Protein AF-A0A7W0REE6-F1 (afdb_monomer)

pLDDT: mean 89.49, std 9.29, range [28.12, 98.44]

Solvent-accessible surface area (backbone atoms only — not comparable to full-atom values): 27068 Å² total; per-residue (Å²): 126,86,77,78,71,44,32,32,36,34,39,51,34,41,49,38,50,41,34,88,79,41,34,29,40,29,38,36,39,45,48,67,48,51,61,50,82,41,42,48,50,69,89,57,89,68,91,52,65,91,42,61,24,60,51,85,46,54,48,23,31,27,42,26,57,37,49,50,65,89,58,87,61,30,66,72,76,42,58,66,51,96,58,75,46,71,56,86,62,42,92,59,24,54,49,29,52,52,38,48,57,73,73,41,51,68,72,42,80,72,72,75,89,76,58,34,73,89,49,56,51,31,29,50,59,44,69,47,54,49,68,45,44,96,64,85,72,71,97,44,89,49,40,39,78,70,62,64,61,60,48,29,70,71,42,76,51,98,60,79,79,79,85,69,76,84,75,74,61,33,21,49,58,57,52,49,58,56,33,35,75,39,42,71,58,19,34,51,58,48,28,44,44,81,49,76,44,80,41,76,62,21,58,72,4,12,35,38,31,50,46,74,25,88,82,13,65,59,29,66,32,33,74,64,36,60,64,41,44,42,34,22,26,18,60,43,66,64,45,54,84,73,47,80,54,57,35,19,27,44,34,31,39,66,45,24,67,36,73,72,59,41,64,72,46,50,62,54,64,71,55,50,52,48,32,68,69,24,30,32,21,42,46,34,35,28,24,59,48,62,64,60,27,59,56,74,84,61,62,81,86,55,90,66,58,64,20,88,62,84,70,36,40,33,34,30,57,40,64,62,61,53,42,53,54,51,31,42,64,36,10,47,53,51,88,99,54,70,61,44,23,73,51,50,66,27,48,59,29,30,33,45,29,39,26,51,62,88,56,90,65,60,26,38,31,23,29,30,37,31,88,41,48,83,52,70,43,83,42,73,60,47,74,52,61,55,60,54,58,84,66,70,44,79,37,45,97,41,36,30,42,60,67,48,70,47,60,49,60,34,63,45,74,71,33,86,47,74,68,47,26,57,71,69,74,38,94,71,72,80,91,62,80,47,44,61,41,74,38,85,86,55,55,66,49,71,81,40,44,30,36,35,35,47,28,38,20,27,52,69,59,45,34,55,56,69,87,60,66,66,73,66,88,36,79,19,40,50,26,77,49,70,38,70,82,64,48,77,86,72,86,127

Sequence (492 aa):
MAAVTPHLTIAPFLQGYDPATGRLTVHVTLAPVGDPRAALTDGFTAAVPPGPAFAGATIVLRAHASGDPSVVPTLADVPALPEDLTLGMPAQQADLFDALAARYQITKPQGAPVRNPGLTLRKYLPESYRAAFAFVAPRTELAVTDDSYECARSCPPPTPPVVTPPDESISWGEAFAALMRQPAAARAAGLIHTVEVDAAPFADGGFLFLSLAPGSDFAAQHAAAPEFVDVFATRVPRLVAAEPRAVFTPVLFPVAADAATSAALGSFDDAFAEALRFDDGFTRIVHCNQPTTADPNVEPTAAGSAPVTDYGLQIGWDDEDIAISLNRALSPSEPGKPPLAVAPPGFSGWRVDARPLGAANWSSLCRIRGDGIVLGVDIDPFEDELAVEVQPSRLGEGMWLRPYHARWRARSLVAPTTAESLLAGRRDPAPVPYEAVGLGDVALRYGRAYEVRVRMRDVTGGGPGAGAKAFHAGEAGSATWRMRRFVPLGQV

Radius of gyration: 23.45 Å; Cα contacts (8 Å, |Δi|>4): 1122; chains: 1; bounding box: 63×56×63 Å

Structure (mmCIF, N/CA/C/O backbone):
data_AF-A0A7W0REE6-F1
#
_entry.id   AF-A0A7W0REE6-F1
#
loop_
_atom_site.group_PDB
_atom_site.id
_atom_site.type_symbol
_atom_site.label_atom_id
_atom_site.label_alt_id
_atom_site.label_comp_id
_atom_site.label_asym_id
_atom_site.label_entity_id
_atom_site.label_seq_id
_atom_site.pdbx_PDB_ins_code
_atom_site.Cartn_x
_atom_site.Cartn_y
_atom_site.Cartn_z
_atom_site.occupancy
_atom_site.B_iso_or_equiv
_atom_site.auth_seq_id
_atom_site.auth_comp_id
_atom_site.auth_asym_id
_atom_site.auth_atom_id
_atom_site.pdbx_PDB_model_num
ATOM 1 N N . MET A 1 1 ? 29.438 7.408 -3.385 1.00 28.12 1 MET A N 1
ATOM 2 C CA . MET A 1 1 ? 29.030 7.652 -4.784 1.00 28.12 1 MET A CA 1
ATOM 3 C C . MET A 1 1 ? 27.631 8.229 -4.738 1.00 28.12 1 MET A C 1
ATOM 5 O O . MET A 1 1 ? 26.844 7.724 -3.948 1.00 28.12 1 MET A O 1
ATOM 9 N N . ALA A 1 2 ? 27.345 9.307 -5.473 1.00 32.22 2 ALA A N 1
ATOM 10 C CA . ALA A 1 2 ? 25.956 9.724 -5.657 1.00 32.22 2 ALA A CA 1
ATOM 11 C C . ALA A 1 2 ? 25.220 8.544 -6.303 1.00 32.22 2 ALA A C 1
ATOM 13 O O . ALA A 1 2 ? 25.705 8.017 -7.303 1.00 32.22 2 ALA A O 1
ATOM 14 N N . ALA A 1 3 ? 24.151 8.062 -5.673 1.00 53.22 3 ALA A N 1
ATOM 15 C CA . ALA A 1 3 ? 23.341 7.000 -6.249 1.00 53.22 3 ALA A CA 1
ATOM 16 C C . ALA A 1 3 ? 22.799 7.506 -7.591 1.00 53.22 3 ALA A C 1
ATOM 18 O O . ALA A 1 3 ? 22.249 8.607 -7.648 1.00 53.22 3 ALA A O 1
ATOM 19 N N . VAL A 1 4 ? 23.022 6.751 -8.665 1.00 63.75 4 VAL A N 1
ATOM 20 C CA . VAL A 1 4 ? 22.384 7.032 -9.952 1.00 63.75 4 VAL A CA 1
ATOM 21 C C . VAL A 1 4 ? 20.888 6.828 -9.737 1.00 63.75 4 VAL A C 1
ATOM 23 O O . VAL A 1 4 ? 20.475 5.769 -9.270 1.00 63.75 4 VAL A O 1
ATOM 26 N N . THR A 1 5 ? 20.088 7.864 -9.985 1.00 77.56 5 THR A N 1
ATOM 27 C CA . THR A 1 5 ? 18.631 7.750 -9.903 1.00 77.56 5 THR A CA 1
ATOM 28 C C . THR A 1 5 ? 18.164 6.935 -11.110 1.00 77.56 5 THR A C 1
ATOM 30 O O . THR A 1 5 ? 18.497 7.322 -12.232 1.00 77.56 5 THR A O 1
ATOM 33 N N . PRO A 1 6 ? 17.420 5.833 -10.921 1.00 88.44 6 PRO A N 1
ATOM 34 C CA . PRO A 1 6 ? 16.830 5.099 -12.035 1.00 88.44 6 PRO A CA 1
ATOM 35 C C . PRO A 1 6 ? 15.820 5.986 -12.764 1.00 88.44 6 PRO A C 1
ATOM 37 O O . PRO A 1 6 ? 15.229 6.879 -12.160 1.00 88.44 6 PRO A O 1
ATOM 40 N N . HIS A 1 7 ? 15.620 5.757 -14.059 1.00 92.62 7 HIS A N 1
ATOM 41 C CA . HIS A 1 7 ? 14.684 6.540 -14.870 1.00 92.62 7 HIS A CA 1
ATOM 42 C C . HIS A 1 7 ? 13.344 5.831 -15.113 1.00 92.62 7 HIS A C 1
ATOM 44 O O . HIS A 1 7 ? 12.359 6.468 -15.484 1.00 92.62 7 HIS A O 1
ATOM 50 N N . LEU A 1 8 ? 13.272 4.531 -14.823 1.00 94.50 8 LEU A N 1
ATOM 51 C CA . LEU A 1 8 ? 12.047 3.738 -14.834 1.00 94.50 8 LEU A CA 1
ATOM 52 C C . LEU A 1 8 ? 12.043 2.769 -13.650 1.00 94.50 8 LEU A C 1
ATOM 54 O O . LEU A 1 8 ? 13.052 2.129 -13.377 1.00 94.50 8 LEU A O 1
ATOM 58 N N . THR A 1 9 ? 10.905 2.608 -12.984 1.00 94.94 9 THR A N 1
ATOM 59 C CA . THR A 1 9 ? 10.703 1.575 -11.961 1.00 94.94 9 THR A CA 1
ATOM 60 C C . THR A 1 9 ? 9.671 0.555 -12.426 1.00 94.94 9 THR A C 1
ATOM 62 O O . THR A 1 9 ? 8.597 0.939 -12.894 1.00 94.94 9 THR A O 1
ATOM 65 N N . ILE A 1 10 ? 9.978 -0.733 -12.245 1.00 97.19 10 ILE A N 1
ATOM 66 C CA . ILE A 1 10 ? 9.090 -1.870 -12.511 1.00 97.19 10 ILE A CA 1
ATOM 67 C C . ILE A 1 10 ? 8.865 -2.634 -11.205 1.00 97.19 10 ILE A C 1
ATOM 69 O O . IL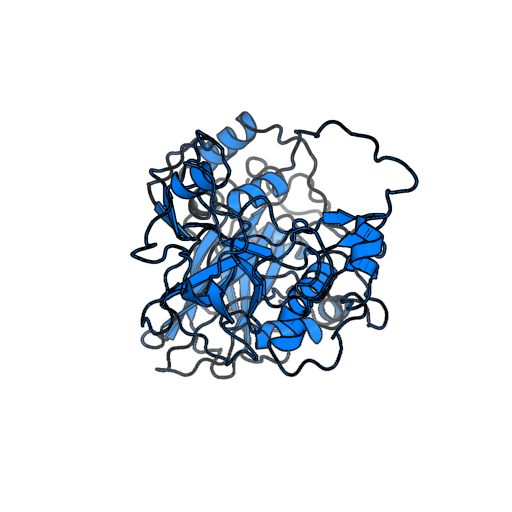E A 1 10 ? 9.808 -3.167 -10.618 1.00 97.19 10 ILE A O 1
ATOM 73 N N . ALA A 1 11 ? 7.613 -2.710 -10.752 1.00 97.62 11 ALA A N 1
ATOM 74 C CA . ALA A 1 11 ? 7.261 -3.413 -9.518 1.00 97.62 11 ALA A CA 1
ATOM 75 C C . ALA A 1 11 ? 6.000 -4.287 -9.685 1.00 97.62 11 ALA A C 1
ATOM 77 O O . ALA A 1 11 ? 4.948 -3.754 -10.047 1.00 97.62 11 ALA A O 1
ATOM 78 N N . PRO A 1 12 ? 6.074 -5.606 -9.418 1.00 97.94 12 PRO A N 1
ATOM 79 C CA . PRO A 1 12 ? 4.922 -6.506 -9.424 1.00 97.94 12 PRO A CA 1
ATOM 80 C C . PRO A 1 12 ? 4.186 -6.558 -8.081 1.00 97.94 12 PRO A C 1
ATOM 82 O O . PRO A 1 12 ? 4.803 -6.579 -7.017 1.00 97.94 12 PRO A O 1
ATOM 85 N N . PHE A 1 13 ? 2.861 -6.694 -8.148 1.00 98.44 13 PHE A N 1
ATOM 86 C CA . PHE A 1 13 ? 1.957 -6.826 -7.006 1.00 98.44 13 PHE A CA 1
ATOM 87 C C . PHE A 1 13 ? 0.964 -7.965 -7.241 1.00 98.44 13 PHE A C 1
ATOM 89 O O . PHE A 1 13 ? 0.166 -7.922 -8.180 1.00 98.44 13 PHE A O 1
ATOM 96 N N . LEU A 1 14 ? 0.992 -8.979 -6.380 1.00 98.19 14 LEU A N 1
ATOM 97 C CA . LEU A 1 14 ? 0.124 -10.152 -6.458 1.00 98.19 14 LEU A CA 1
ATOM 98 C C . LEU A 1 14 ? -1.332 -9.772 -6.164 1.00 98.19 14 LEU A C 1
ATOM 100 O O . LEU A 1 14 ? -1.610 -9.155 -5.137 1.00 98.19 14 LEU A O 1
ATOM 104 N N . GLN A 1 15 ? -2.252 -10.167 -7.049 1.00 96.25 15 GLN A N 1
ATOM 105 C CA . GLN A 1 15 ? -3.685 -9.854 -6.935 1.00 96.25 15 GLN A CA 1
ATOM 106 C C . GLN A 1 15 ? -4.553 -11.083 -6.689 1.00 96.25 15 GLN A C 1
ATOM 108 O O . GLN A 1 15 ? -5.556 -11.014 -5.980 1.00 96.25 15 GLN A O 1
ATOM 113 N N . GLY A 1 16 ? -4.185 -12.213 -7.287 1.00 95.25 16 GLY A N 1
ATOM 114 C CA . GLY A 1 16 ? -4.964 -13.435 -7.186 1.00 95.25 16 GLY A CA 1
ATOM 115 C C . GLY A 1 16 ? -4.233 -14.630 -7.771 1.00 95.25 16 GLY A C 1
ATOM 116 O O . GLY A 1 16 ? -3.376 -14.487 -8.640 1.00 95.25 16 GLY A O 1
ATOM 117 N N . TYR A 1 17 ? -4.593 -15.809 -7.277 1.00 95.38 17 TYR A N 1
ATOM 118 C CA . TYR A 1 17 ? -4.181 -17.093 -7.823 1.00 95.38 17 TYR A CA 1
ATOM 119 C C . TYR A 1 17 ? -5.434 -17.853 -8.248 1.00 95.38 17 TYR A C 1
ATOM 121 O O . TYR A 1 17 ? -6.318 -18.088 -7.419 1.00 95.38 17 TYR A O 1
ATOM 129 N N . ASP A 1 18 ? -5.508 -18.224 -9.524 1.00 94.00 18 ASP A N 1
ATOM 130 C CA . ASP A 1 18 ? -6.545 -19.112 -10.031 1.00 94.00 18 ASP A CA 1
ATOM 131 C C . ASP A 1 18 ? -6.006 -20.552 -10.089 1.00 94.00 18 ASP A C 1
ATOM 133 O O . ASP A 1 18 ? -5.212 -20.894 -10.973 1.00 94.00 18 ASP A O 1
ATOM 137 N N . PRO A 1 19 ? -6.437 -21.429 -9.165 1.00 91.31 19 PRO A N 1
ATOM 138 C CA . PRO A 1 19 ? -5.964 -22.803 -9.116 1.00 91.31 19 PRO A CA 1
ATOM 139 C C . PRO A 1 19 ? -6.510 -23.679 -10.254 1.00 91.31 19 PRO A C 1
ATOM 141 O O . PRO A 1 19 ? -5.979 -24.770 -10.462 1.00 91.31 19 PRO A O 1
ATOM 144 N N . ALA A 1 20 ? -7.554 -23.244 -10.974 1.00 90.94 20 ALA A N 1
ATOM 145 C CA . ALA A 1 20 ? -8.117 -23.987 -12.101 1.00 90.94 20 ALA A CA 1
ATOM 146 C C . ALA A 1 20 ? -7.293 -23.790 -13.380 1.00 90.94 20 ALA A C 1
ATOM 148 O O . ALA A 1 20 ? -7.102 -24.737 -14.143 1.00 90.94 20 ALA A O 1
ATOM 149 N N . THR A 1 21 ? -6.796 -22.572 -13.603 1.00 91.94 21 THR A N 1
ATOM 150 C CA . THR A 1 21 ? -5.951 -22.233 -14.760 1.00 91.94 21 THR A CA 1
ATOM 151 C C . THR A 1 21 ? -4.458 -22.291 -14.450 1.00 91.94 21 THR A C 1
ATOM 153 O O . THR A 1 21 ? -3.650 -22.333 -15.375 1.00 91.94 21 THR A O 1
ATOM 156 N N . GLY A 1 22 ? -4.075 -22.311 -13.168 1.00 92.88 22 GLY A N 1
ATOM 157 C CA . GLY A 1 22 ? -2.676 -22.249 -12.750 1.00 92.88 22 GLY A CA 1
ATOM 158 C C . GLY A 1 22 ? -2.037 -20.891 -13.039 1.00 92.88 22 GLY A C 1
ATOM 159 O O . GLY A 1 22 ? -0.830 -20.822 -13.253 1.00 92.88 22 GLY A O 1
ATOM 160 N N . ARG A 1 23 ? -2.832 -19.815 -13.079 1.00 94.44 23 ARG A N 1
ATOM 161 C CA . ARG A 1 23 ? -2.358 -18.462 -13.391 1.00 94.44 23 ARG A CA 1
ATOM 162 C C . ARG A 1 23 ? -2.374 -17.563 -12.162 1.00 94.44 23 ARG A C 1
ATOM 164 O O . ARG A 1 23 ? -3.267 -17.630 -11.317 1.00 94.44 23 ARG A O 1
ATOM 171 N N . LEU A 1 24 ? -1.359 -16.712 -12.079 1.00 95.94 24 LEU A N 1
ATOM 172 C CA . LEU A 1 24 ? -1.284 -15.608 -11.133 1.00 95.94 24 LEU A CA 1
ATOM 173 C C . LEU A 1 24 ? -1.673 -14.318 -11.842 1.00 95.94 24 LEU A C 1
ATOM 175 O O . LEU A 1 24 ? -1.035 -13.935 -12.821 1.00 95.94 24 LEU A O 1
ATOM 179 N N . THR A 1 25 ? -2.674 -13.624 -11.310 1.00 97.25 25 THR A N 1
ATOM 180 C CA . THR A 1 25 ? -2.989 -12.254 -11.712 1.00 97.25 25 THR A CA 1
ATOM 181 C C . THR A 1 25 ? -2.076 -11.301 -10.951 1.00 97.25 25 THR A C 1
ATOM 183 O O . THR A 1 25 ? -2.020 -11.322 -9.716 1.00 97.25 25 THR A O 1
ATOM 186 N N . VAL A 1 26 ? -1.366 -10.452 -11.688 1.00 98.00 26 VAL A N 1
ATOM 187 C CA . VAL A 1 26 ? -0.362 -9.534 -11.151 1.00 98.00 26 VAL A CA 1
ATOM 188 C C . VAL A 1 26 ? -0.635 -8.139 -11.689 1.00 98.00 26 VAL A C 1
ATOM 190 O O . VAL A 1 26 ? -0.803 -7.947 -12.892 1.00 98.00 26 VAL A O 1
ATOM 193 N N . HIS A 1 27 ? -0.668 -7.150 -10.802 1.00 98.25 27 HIS A N 1
ATOM 194 C CA . HIS A 1 27 ? -0.558 -5.762 -11.222 1.00 98.25 27 HIS A CA 1
ATOM 195 C C . HIS A 1 27 ? 0.912 -5.382 -11.330 1.00 98.25 27 HIS A C 1
ATOM 197 O O . HIS A 1 27 ? 1.704 -5.698 -10.446 1.00 98.25 27 HIS A O 1
ATOM 203 N N . VAL A 1 28 ? 1.278 -4.684 -12.395 1.00 97.94 28 VAL A N 1
ATOM 204 C CA . VAL A 1 28 ? 2.629 -4.175 -12.611 1.00 97.94 28 VAL A CA 1
ATOM 205 C C . VAL A 1 28 ? 2.571 -2.661 -12.595 1.00 97.94 28 VAL A C 1
ATOM 207 O O . VAL A 1 28 ? 1.851 -2.055 -13.391 1.00 97.94 28 VAL A O 1
ATOM 210 N N . THR A 1 29 ? 3.330 -2.061 -11.684 1.00 97.44 29 THR A N 1
ATOM 211 C CA . THR A 1 29 ? 3.551 -0.618 -11.670 1.00 97.44 29 THR A CA 1
ATOM 212 C C . THR A 1 29 ? 4.722 -0.284 -12.580 1.00 97.44 29 THR A C 1
ATOM 214 O O . THR A 1 29 ? 5.811 -0.832 -12.400 1.00 97.44 29 THR A O 1
ATOM 217 N N . LEU A 1 30 ? 4.492 0.638 -13.514 1.00 96.75 30 LEU A N 1
ATOM 218 C CA . LEU A 1 30 ? 5.514 1.305 -14.311 1.00 96.75 30 LEU A CA 1
ATOM 219 C C . LEU A 1 30 ? 5.552 2.776 -13.915 1.00 96.75 30 LEU A C 1
ATOM 221 O O . LEU A 1 30 ? 4.626 3.524 -14.224 1.00 96.75 30 LEU A O 1
ATOM 225 N N . ALA A 1 31 ? 6.607 3.193 -13.223 1.00 94.12 31 ALA A N 1
ATOM 226 C CA . ALA A 1 31 ? 6.756 4.577 -12.787 1.00 94.12 31 ALA A CA 1
ATOM 227 C C . ALA A 1 31 ? 7.979 5.213 -13.464 1.00 94.12 31 ALA A C 1
ATOM 229 O O . ALA A 1 31 ? 9.105 4.838 -13.127 1.00 94.12 31 ALA A O 1
ATOM 230 N N . PRO A 1 32 ? 7.797 6.144 -14.419 1.00 94.56 32 PRO A N 1
ATOM 231 C CA . PRO A 1 32 ? 8.909 6.912 -14.962 1.00 94.56 32 PRO A CA 1
ATOM 232 C C . PRO A 1 32 ? 9.400 7.948 -13.941 1.00 94.56 32 PRO A C 1
ATOM 234 O O . PRO A 1 32 ? 8.654 8.405 -13.069 1.00 94.56 32 PRO A O 1
ATOM 237 N N . VAL A 1 33 ? 10.661 8.346 -14.069 1.00 90.56 33 VAL A N 1
ATOM 238 C CA . VAL A 1 33 ? 11.256 9.456 -13.318 1.00 90.56 33 VAL A CA 1
ATOM 239 C C . VAL A 1 33 ? 11.451 10.629 -14.271 1.00 90.56 33 VAL A C 1
ATOM 241 O O . VAL A 1 33 ? 12.050 10.485 -15.331 1.00 90.56 33 VAL A O 1
ATOM 244 N N . GLY A 1 34 ? 10.953 11.799 -13.881 1.00 89.88 34 GLY A N 1
ATOM 245 C CA . GLY A 1 34 ? 10.959 13.005 -14.704 1.00 89.88 34 GLY A CA 1
ATOM 246 C C . GLY A 1 34 ? 9.658 13.220 -15.479 1.00 89.88 34 GLY A C 1
ATOM 247 O O . GLY A 1 34 ? 8.623 12.630 -15.170 1.00 89.88 34 GLY A O 1
ATOM 248 N N . ASP A 1 35 ? 9.707 14.131 -16.452 1.00 93.19 35 ASP A N 1
ATOM 249 C CA . ASP A 1 35 ? 8.549 14.478 -17.279 1.00 93.19 35 ASP A CA 1
ATOM 250 C C . ASP A 1 35 ? 8.235 13.339 -18.259 1.00 93.19 35 ASP A C 1
ATOM 252 O O . ASP A 1 35 ? 9.058 13.058 -19.132 1.00 93.19 35 ASP A O 1
ATOM 256 N N . PRO A 1 36 ? 7.056 12.692 -18.170 1.00 94.38 36 PRO A N 1
ATOM 257 C CA . PRO A 1 36 ? 6.727 11.542 -19.007 1.00 94.38 36 PRO A CA 1
ATOM 258 C C . PRO A 1 36 ? 6.524 11.909 -20.484 1.00 94.38 36 PRO A C 1
ATOM 260 O O . PRO A 1 36 ? 6.397 11.011 -21.316 1.00 94.38 36 PRO A O 1
ATOM 263 N N . ARG A 1 37 ? 6.468 13.206 -20.811 1.00 94.19 37 ARG A N 1
ATOM 264 C CA . ARG A 1 37 ? 6.323 13.738 -22.173 1.00 94.19 37 ARG A CA 1
ATOM 265 C C . ARG A 1 37 ? 7.671 14.048 -22.824 1.00 94.19 37 ARG A C 1
ATOM 267 O O . ARG A 1 37 ? 7.737 14.186 -24.043 1.00 94.19 37 ARG A O 1
ATOM 274 N N . ALA A 1 38 ? 8.724 14.187 -22.022 1.00 94.12 38 ALA A N 1
ATOM 275 C CA . ALA A 1 38 ? 10.094 14.343 -22.494 1.00 94.12 38 ALA A CA 1
ATOM 276 C C . ALA A 1 38 ? 10.744 12.970 -22.699 1.00 94.12 38 ALA A C 1
ATOM 278 O O . ALA A 1 38 ? 10.231 11.959 -22.214 1.00 94.12 38 ALA A O 1
ATOM 279 N N . ALA A 1 39 ? 11.867 12.924 -23.420 1.00 94.06 39 ALA A N 1
ATOM 280 C CA . ALA A 1 39 ? 12.598 11.677 -23.599 1.00 94.06 39 ALA A CA 1
ATOM 281 C C . ALA A 1 39 ? 13.030 11.147 -22.230 1.00 94.06 39 ALA A C 1
ATOM 283 O O . ALA A 1 39 ? 13.625 11.875 -21.438 1.00 94.06 39 ALA A O 1
ATOM 284 N N . LEU A 1 40 ? 12.775 9.867 -21.949 1.00 92.50 40 LEU A N 1
ATOM 285 C CA . LEU A 1 40 ? 13.072 9.312 -20.625 1.00 92.50 40 LEU A CA 1
ATOM 286 C C . LEU A 1 40 ? 14.584 9.263 -20.343 1.00 92.50 40 LEU A C 1
ATOM 288 O O . LEU A 1 40 ? 15.003 9.071 -19.212 1.00 92.50 40 LEU A O 1
ATOM 292 N N . THR A 1 41 ? 15.424 9.458 -21.360 1.00 92.06 41 THR A N 1
ATOM 293 C CA . THR A 1 41 ? 16.880 9.595 -21.226 1.00 92.06 41 THR A CA 1
ATOM 294 C C . THR A 1 41 ? 17.335 10.991 -20.790 1.00 92.06 41 THR A C 1
ATOM 296 O O . THR A 1 41 ? 18.503 11.163 -20.441 1.00 92.06 41 THR A O 1
ATOM 299 N N . ASP A 1 42 ? 16.453 11.993 -20.805 1.00 88.75 42 ASP A N 1
ATOM 300 C CA . ASP A 1 42 ? 16.804 13.370 -20.460 1.00 88.75 42 ASP A CA 1
ATOM 301 C C . ASP A 1 42 ? 17.208 13.478 -18.986 1.00 88.75 42 ASP A C 1
ATOM 303 O O . ASP A 1 42 ? 16.466 13.105 -18.081 1.00 88.75 42 ASP A O 1
ATOM 307 N N . GLY A 1 43 ? 18.410 14.001 -18.733 1.00 83.88 43 GLY A N 1
ATOM 308 C CA . GLY A 1 43 ? 18.957 14.138 -17.380 1.00 83.88 43 GLY A CA 1
ATOM 309 C C . GLY A 1 43 ? 19.601 12.869 -16.808 1.00 83.88 43 GLY A C 1
ATOM 310 O O . GLY A 1 43 ? 20.137 12.934 -15.701 1.00 83.88 43 GLY A O 1
ATOM 311 N N . PHE A 1 44 ? 19.618 11.753 -17.549 1.00 87.38 44 PHE A N 1
ATOM 312 C CA . PHE A 1 44 ? 20.343 10.553 -17.131 1.00 87.38 44 PHE A CA 1
ATOM 313 C C . PHE A 1 44 ? 21.855 10.771 -17.264 1.00 87.38 44 PHE A C 1
ATOM 315 O O . PHE A 1 44 ? 22.341 11.316 -18.256 1.00 87.38 44 PHE A O 1
ATOM 322 N N . THR A 1 45 ? 22.617 10.384 -16.242 1.00 82.31 45 THR A N 1
ATOM 323 C CA . THR A 1 45 ? 24.036 10.757 -16.127 1.00 82.31 45 THR A CA 1
ATOM 324 C C . THR A 1 45 ? 24.982 9.829 -16.883 1.00 82.31 45 THR A C 1
ATOM 326 O O . THR A 1 45 ? 26.066 10.266 -17.277 1.00 82.31 45 THR A O 1
ATOM 329 N N . ALA A 1 46 ? 24.604 8.565 -17.089 1.00 83.06 46 ALA A N 1
ATOM 330 C CA . ALA A 1 46 ? 25.398 7.613 -17.856 1.00 83.06 46 ALA A CA 1
ATOM 331 C C . ALA A 1 46 ? 25.097 7.715 -19.359 1.00 83.06 46 ALA A C 1
ATOM 333 O O . ALA A 1 46 ? 24.000 8.080 -19.782 1.00 83.06 46 ALA A O 1
ATOM 334 N N . ALA A 1 47 ? 26.093 7.388 -20.184 1.00 86.50 47 ALA A N 1
ATOM 335 C CA . ALA A 1 47 ? 25.949 7.417 -21.633 1.00 86.50 47 ALA A CA 1
ATOM 336 C C . ALA A 1 47 ? 25.070 6.248 -22.105 1.00 86.50 47 ALA A C 1
ATOM 338 O O . ALA A 1 47 ? 25.529 5.109 -22.174 1.00 86.50 47 ALA A O 1
ATOM 339 N N . VAL A 1 48 ? 23.820 6.545 -22.459 1.00 91.25 48 VAL A N 1
ATOM 340 C CA . VAL A 1 48 ? 22.859 5.590 -23.030 1.00 91.25 48 VAL A CA 1
ATOM 341 C C . VAL A 1 48 ? 22.379 6.063 -24.407 1.00 91.25 48 VAL A C 1
ATOM 343 O O . VAL A 1 48 ? 22.430 7.262 -24.695 1.00 91.25 48 VAL A O 1
ATOM 346 N N . PRO A 1 49 ? 21.917 5.157 -25.289 1.00 92.19 49 PRO A N 1
ATOM 347 C CA . PRO A 1 49 ? 21.286 5.550 -26.547 1.00 92.19 49 PRO A CA 1
ATOM 348 C C . PRO A 1 49 ? 20.055 6.443 -26.303 1.00 92.19 49 PRO A C 1
ATOM 350 O O . PRO A 1 49 ? 19.328 6.186 -25.341 1.00 92.19 49 PRO A O 1
ATOM 353 N N . PRO A 1 50 ? 19.760 7.439 -27.163 1.00 91.06 50 PRO A N 1
ATOM 354 C CA . PRO A 1 50 ? 18.536 8.234 -27.050 1.00 91.06 50 PRO A CA 1
ATOM 355 C C . PRO A 1 50 ? 17.290 7.341 -27.022 1.00 91.06 50 PRO A C 1
ATOM 357 O O . PRO A 1 50 ? 17.180 6.416 -27.828 1.00 91.06 50 PRO A O 1
ATOM 360 N N . GLY A 1 51 ? 16.379 7.599 -26.084 1.00 89.62 51 GLY A N 1
ATOM 361 C CA . GLY A 1 51 ? 15.118 6.866 -25.934 1.00 89.62 51 GLY A CA 1
ATOM 362 C C . GLY A 1 51 ? 13.900 7.752 -26.199 1.00 89.62 51 GLY A C 1
ATOM 363 O O . GLY A 1 51 ? 14.031 8.979 -26.204 1.00 89.62 51 GLY A O 1
ATOM 364 N N . PRO A 1 52 ? 12.714 7.164 -26.429 1.00 94.62 52 PRO A N 1
ATOM 365 C CA . PRO A 1 52 ? 11.487 7.938 -26.565 1.00 94.62 52 PRO A CA 1
ATOM 366 C C . PRO A 1 52 ? 11.018 8.502 -25.214 1.00 94.62 52 PRO A C 1
ATOM 368 O O . PRO A 1 52 ? 11.602 8.246 -24.156 1.00 94.62 52 PRO A O 1
ATOM 371 N N . ALA A 1 53 ? 9.941 9.285 -25.256 1.00 95.25 53 ALA A N 1
ATOM 372 C CA . ALA A 1 53 ? 9.186 9.633 -24.061 1.00 95.25 53 ALA A CA 1
ATOM 373 C C . ALA A 1 53 ? 8.461 8.407 -23.494 1.00 95.25 53 ALA A C 1
ATOM 375 O O . ALA A 1 53 ? 8.208 7.450 -24.221 1.00 95.25 53 ALA A O 1
ATOM 376 N N . PHE A 1 54 ? 8.104 8.433 -22.208 1.00 95.31 54 PHE A N 1
ATOM 377 C CA . PHE A 1 54 ? 7.261 7.378 -21.628 1.00 95.31 54 PHE A CA 1
ATOM 378 C C . PHE A 1 54 ? 5.858 7.383 -22.251 1.00 95.31 54 PHE A C 1
ATOM 380 O O . PHE A 1 54 ? 5.277 6.325 -22.492 1.00 95.31 54 PHE A O 1
ATOM 387 N N . ALA A 1 55 ? 5.330 8.577 -22.539 1.00 92.31 55 ALA A N 1
ATOM 388 C CA . ALA A 1 55 ? 4.062 8.751 -23.225 1.00 92.31 55 ALA A CA 1
ATOM 389 C C . ALA A 1 55 ? 4.101 8.116 -24.626 1.00 92.31 55 ALA A C 1
ATOM 391 O O . ALA A 1 55 ? 4.836 8.571 -25.503 1.00 92.31 55 ALA A O 1
ATOM 392 N N . GLY A 1 56 ? 3.293 7.074 -24.834 1.00 88.94 56 GLY A N 1
ATOM 393 C CA . GLY A 1 56 ? 3.207 6.361 -26.113 1.00 88.94 56 GLY A CA 1
ATOM 394 C C . GLY A 1 56 ? 4.346 5.374 -26.403 1.00 88.94 56 GLY A C 1
ATOM 395 O O . GLY A 1 56 ? 4.405 4.862 -27.520 1.00 88.94 56 GLY A O 1
ATOM 396 N N . ALA A 1 57 ? 5.224 5.087 -25.435 1.00 93.88 57 ALA A N 1
ATOM 397 C CA . ALA A 1 57 ? 6.259 4.062 -25.584 1.00 93.88 57 ALA A CA 1
ATOM 398 C C . ALA A 1 57 ? 5.661 2.653 -25.699 1.00 93.88 57 ALA A C 1
ATOM 400 O O . ALA A 1 57 ? 4.663 2.329 -25.062 1.00 93.88 57 ALA A O 1
ATOM 401 N N . THR A 1 58 ? 6.313 1.770 -26.445 1.00 95.56 58 THR A N 1
ATOM 402 C CA . THR A 1 58 ? 5.999 0.339 -26.458 1.00 95.56 58 THR A CA 1
ATOM 403 C C . THR A 1 58 ? 6.764 -0.361 -25.344 1.00 95.56 58 THR A C 1
ATOM 405 O O . THR A 1 58 ? 7.990 -0.462 -25.387 1.00 95.56 58 THR A O 1
ATOM 408 N N . ILE A 1 59 ? 6.037 -0.884 -24.352 1.00 96.69 59 ILE A N 1
ATOM 409 C CA . ILE A 1 59 ? 6.627 -1.644 -23.248 1.00 96.69 59 ILE A CA 1
ATOM 410 C C . ILE A 1 59 ? 6.313 -3.125 -23.411 1.00 96.69 59 ILE A C 1
ATOM 412 O O . ILE A 1 59 ? 5.156 -3.547 -23.396 1.00 96.69 59 ILE A O 1
ATOM 416 N N . VAL A 1 60 ? 7.371 -3.922 -23.524 1.00 97.50 60 VAL A N 1
ATOM 417 C CA . VAL A 1 60 ? 7.293 -5.383 -23.490 1.00 97.50 60 VAL A CA 1
ATOM 418 C C . VAL A 1 60 ? 8.080 -5.865 -22.284 1.00 97.50 60 VAL A C 1
ATOM 420 O O . VAL A 1 60 ? 9.255 -5.529 -22.128 1.00 97.50 60 VAL A O 1
ATOM 423 N N . LEU A 1 61 ? 7.427 -6.628 -21.416 1.00 97.31 61 LEU A N 1
ATOM 424 C CA . LEU A 1 61 ? 8.036 -7.184 -20.216 1.00 97.31 61 LEU A CA 1
ATOM 425 C C . LEU A 1 61 ? 8.299 -8.673 -20.380 1.00 97.31 61 LEU A C 1
ATOM 427 O O . LEU A 1 61 ? 7.609 -9.361 -21.128 1.00 97.31 61 LEU A O 1
ATOM 431 N N . ARG A 1 62 ? 9.261 -9.182 -19.618 1.00 95.75 62 ARG A N 1
ATOM 432 C CA . ARG A 1 62 ? 9.483 -10.613 -19.455 1.00 95.75 62 ARG A CA 1
ATOM 433 C C . ARG A 1 62 ? 9.476 -10.967 -17.979 1.00 95.75 62 ARG A C 1
ATOM 435 O O . ARG A 1 62 ? 10.146 -10.322 -17.175 1.00 95.75 62 ARG A O 1
ATOM 442 N N . ALA A 1 63 ? 8.688 -11.974 -17.623 1.00 96.62 63 ALA A N 1
ATOM 443 C CA . ALA A 1 63 ? 8.615 -12.464 -16.255 1.00 96.62 63 ALA A CA 1
ATOM 444 C C . ALA A 1 63 ? 9.809 -13.375 -15.945 1.00 96.62 63 ALA A C 1
ATOM 446 O O . ALA A 1 63 ? 10.217 -14.182 -16.775 1.00 96.62 63 ALA A O 1
ATOM 447 N N . HIS A 1 64 ? 10.339 -13.270 -14.734 1.00 96.38 64 HIS A N 1
ATOM 448 C CA . HIS A 1 64 ? 11.373 -14.139 -14.187 1.00 96.38 64 HIS A CA 1
ATOM 449 C C . HIS A 1 64 ? 10.850 -14.761 -12.899 1.00 96.38 64 HIS A C 1
ATOM 451 O O . HIS A 1 64 ? 10.283 -14.062 -12.054 1.00 96.38 64 HIS A O 1
ATOM 457 N N . ALA A 1 65 ? 11.036 -16.069 -12.755 1.00 94.88 65 ALA A N 1
ATOM 458 C CA . ALA A 1 65 ? 10.513 -16.822 -11.627 1.00 94.88 65 ALA A CA 1
ATOM 459 C C . ALA A 1 65 ? 11.621 -17.650 -10.975 1.00 94.88 65 ALA A C 1
ATOM 461 O O . ALA A 1 65 ? 12.225 -18.510 -11.615 1.00 94.88 65 ALA A O 1
ATOM 462 N N . SER A 1 66 ? 11.861 -17.403 -9.689 1.00 93.69 66 SER A N 1
ATOM 463 C CA . SER A 1 66 ? 12.660 -18.279 -8.833 1.00 93.69 66 SER A CA 1
ATOM 464 C C . SER A 1 66 ? 11.714 -19.135 -8.003 1.00 93.69 66 SER A C 1
ATOM 466 O O . SER A 1 66 ? 10.847 -18.583 -7.330 1.00 93.69 66 SER A O 1
ATOM 468 N N . GLY A 1 67 ? 11.886 -20.457 -8.035 1.00 91.69 67 GLY A N 1
ATOM 469 C CA . GLY A 1 67 ? 11.185 -21.398 -7.151 1.00 91.69 67 GLY A CA 1
ATOM 470 C C . GLY A 1 67 ? 11.856 -21.577 -5.785 1.00 91.69 67 GLY A C 1
ATOM 471 O O . GLY A 1 67 ? 11.455 -22.448 -5.020 1.00 91.69 67 GLY A O 1
ATOM 472 N N . ASP A 1 68 ? 12.901 -20.798 -5.483 1.00 91.06 68 ASP A N 1
ATOM 473 C CA . ASP A 1 68 ? 13.560 -20.803 -4.178 1.00 91.06 68 ASP A CA 1
ATOM 474 C C . ASP A 1 68 ? 13.076 -19.602 -3.345 1.00 91.06 68 ASP A C 1
ATOM 476 O O . ASP A 1 68 ? 13.406 -18.454 -3.661 1.00 91.06 68 ASP A O 1
ATOM 480 N N . PRO A 1 69 ? 12.289 -19.820 -2.275 1.00 91.19 69 PRO A N 1
ATOM 481 C CA . PRO A 1 69 ? 11.795 -18.740 -1.427 1.00 91.19 69 PRO A CA 1
ATOM 482 C C . PRO A 1 69 ? 12.838 -18.194 -0.440 1.00 91.19 69 PRO A C 1
ATOM 484 O O . PRO A 1 69 ? 12.510 -17.262 0.299 1.00 91.19 69 PRO A O 1
ATOM 487 N N . SER A 1 70 ? 14.034 -18.790 -0.360 1.00 88.19 70 SER A N 1
ATOM 488 C CA . SER A 1 70 ? 15.064 -18.461 0.635 1.00 88.19 70 SER A CA 1
ATOM 489 C C . SER A 1 70 ? 16.116 -17.462 0.147 1.00 88.19 70 SER A C 1
ATOM 491 O O . SER A 1 70 ? 16.813 -16.867 0.969 1.00 88.19 70 SER A O 1
ATOM 493 N N . VAL A 1 71 ? 16.208 -17.235 -1.167 1.00 85.56 71 VAL A N 1
ATOM 494 C CA . VAL A 1 71 ? 17.223 -16.369 -1.779 1.00 85.56 71 VAL A CA 1
ATOM 495 C C . VAL A 1 71 ? 16.549 -15.252 -2.569 1.00 85.56 71 VAL A C 1
ATOM 497 O O . VAL A 1 71 ? 15.738 -15.510 -3.457 1.00 85.56 71 VAL A O 1
ATOM 500 N N . VAL A 1 72 ? 16.890 -14.000 -2.242 1.00 88.00 72 VAL A N 1
ATOM 501 C CA . VAL A 1 72 ? 16.449 -12.835 -3.023 1.00 88.00 72 VAL A CA 1
ATOM 502 C C . VAL A 1 72 ? 17.066 -12.929 -4.423 1.00 88.00 72 VAL A C 1
ATOM 504 O O . VAL A 1 72 ? 18.284 -13.089 -4.522 1.00 88.00 72 VAL A O 1
ATOM 507 N N . PRO A 1 73 ? 16.260 -12.832 -5.493 1.00 90.31 73 PRO A N 1
ATOM 508 C CA . PRO A 1 73 ? 16.737 -13.052 -6.850 1.00 90.31 73 PRO A CA 1
ATOM 509 C C . PRO A 1 73 ? 17.663 -11.933 -7.336 1.00 90.31 73 PRO A C 1
ATOM 511 O O . PRO A 1 73 ? 17.540 -10.775 -6.926 1.00 90.31 73 PRO A O 1
ATOM 514 N N . THR A 1 74 ? 18.539 -12.268 -8.279 1.00 90.69 74 THR A N 1
ATOM 515 C CA . THR A 1 74 ? 19.308 -11.308 -9.077 1.00 90.69 74 THR A CA 1
ATOM 516 C C . THR A 1 74 ? 18.922 -11.422 -10.557 1.00 90.69 74 THR A C 1
ATOM 518 O O . THR A 1 74 ? 18.250 -12.361 -10.988 1.00 90.69 74 THR A O 1
ATOM 521 N N . LEU A 1 75 ? 19.336 -10.454 -11.374 1.00 85.88 75 LEU A N 1
ATOM 522 C CA . LEU A 1 75 ? 19.128 -10.529 -12.824 1.00 85.88 75 LEU A CA 1
ATOM 523 C C . LEU A 1 75 ? 19.960 -11.648 -13.476 1.00 85.88 75 LEU A C 1
ATOM 525 O O . LEU A 1 75 ? 19.589 -12.142 -14.540 1.00 85.88 75 LEU A O 1
ATOM 529 N N . ALA A 1 76 ? 21.078 -12.044 -12.861 1.00 84.50 76 ALA A N 1
ATOM 530 C CA . ALA A 1 76 ? 22.019 -13.003 -13.433 1.00 84.50 76 ALA A CA 1
ATOM 531 C C . ALA A 1 76 ? 21.658 -14.478 -13.182 1.00 84.50 76 ALA A C 1
ATOM 533 O O . ALA A 1 76 ? 22.098 -15.343 -13.940 1.00 84.50 76 ALA A O 1
ATOM 534 N N . ASP A 1 77 ? 20.905 -14.784 -12.122 1.00 85.56 77 ASP A N 1
ATOM 535 C CA . ASP A 1 77 ? 20.681 -16.154 -11.639 1.00 85.56 77 ASP A CA 1
ATOM 536 C C . ASP A 1 77 ? 19.268 -16.693 -11.898 1.00 85.56 77 ASP A C 1
ATOM 538 O O . ASP A 1 77 ? 19.086 -17.912 -11.930 1.00 85.56 77 ASP A O 1
ATOM 542 N N . VAL A 1 78 ? 18.280 -15.825 -12.140 1.00 85.56 78 VAL A N 1
ATOM 543 C CA . VAL A 1 78 ? 16.896 -16.260 -12.369 1.00 85.56 78 VAL A CA 1
ATOM 544 C C . VAL A 1 78 ? 16.540 -16.292 -13.856 1.00 85.56 78 VAL A C 1
ATOM 546 O O . VAL A 1 78 ? 16.497 -15.243 -14.513 1.00 85.56 78 VAL A O 1
ATOM 549 N N . PRO A 1 79 ? 16.206 -17.474 -14.408 1.00 83.94 79 PRO A N 1
ATOM 550 C CA . PRO A 1 79 ? 15.826 -17.589 -15.803 1.00 83.94 79 PRO A CA 1
ATOM 551 C C . PRO A 1 79 ? 14.507 -16.866 -16.078 1.00 83.94 79 PRO A C 1
ATOM 553 O O . PRO A 1 79 ? 13.585 -16.829 -15.260 1.00 83.94 79 PRO A O 1
ATOM 556 N N . ALA A 1 80 ? 14.422 -16.317 -17.282 1.00 86.12 80 ALA A N 1
ATOM 557 C CA . ALA A 1 80 ? 13.193 -15.748 -17.787 1.00 86.12 80 ALA A CA 1
ATOM 558 C C . ALA A 1 80 ? 12.198 -16.841 -18.205 1.00 86.12 80 ALA A C 1
ATOM 560 O O . ALA A 1 80 ? 12.581 -17.866 -18.774 1.00 86.12 80 ALA A O 1
ATOM 561 N N . LEU A 1 81 ? 10.913 -16.585 -17.980 1.00 87.88 81 LEU A N 1
ATOM 562 C CA . LEU A 1 81 ? 9.823 -17.345 -18.577 1.00 87.88 81 LEU A CA 1
ATOM 563 C C . LEU A 1 81 ? 9.778 -17.091 -20.097 1.00 87.88 81 LEU A C 1
ATOM 565 O O . LEU A 1 81 ? 10.225 -16.040 -20.565 1.00 87.88 81 LEU A O 1
ATOM 569 N N . PRO A 1 82 ? 9.261 -18.048 -20.891 1.00 84.88 82 PRO A N 1
ATOM 570 C CA . PRO A 1 82 ? 9.329 -17.979 -22.353 1.00 84.88 82 PRO A CA 1
ATOM 571 C C . PRO A 1 82 ? 8.387 -16.940 -22.980 1.00 84.88 82 PRO A C 1
ATOM 573 O O . PRO A 1 82 ? 8.514 -16.653 -24.168 1.00 84.88 82 PRO A O 1
ATOM 576 N N . GLU A 1 83 ? 7.427 -16.417 -22.218 1.00 89.56 83 GLU A N 1
ATOM 577 C CA . GLU A 1 83 ? 6.369 -15.535 -22.706 1.00 89.56 83 GLU A CA 1
ATOM 578 C C . GLU A 1 83 ? 6.751 -14.056 -22.549 1.00 89.56 83 GLU A C 1
ATOM 580 O O . GLU A 1 83 ? 7.103 -13.603 -21.457 1.00 89.56 83 GLU A O 1
ATOM 585 N N . ASP A 1 84 ? 6.654 -13.309 -23.652 1.00 94.94 84 ASP A N 1
ATOM 586 C CA . ASP A 1 84 ? 6.750 -11.851 -23.653 1.00 94.94 84 ASP A CA 1
ATOM 587 C C . ASP A 1 84 ? 5.376 -11.236 -23.391 1.00 94.94 84 ASP A C 1
ATOM 589 O O . ASP A 1 84 ? 4.387 -11.557 -24.048 1.00 94.94 84 ASP A O 1
ATOM 593 N N . LEU A 1 85 ? 5.336 -10.312 -22.438 1.00 95.56 85 LEU A N 1
ATOM 594 C CA . LEU A 1 85 ? 4.139 -9.625 -21.983 1.00 95.56 85 LEU A CA 1
ATOM 595 C C . LEU A 1 85 ? 4.124 -8.219 -22.585 1.00 95.56 85 LEU A C 1
ATOM 597 O O . LEU A 1 85 ? 4.693 -7.278 -22.025 1.00 95.56 85 LEU A O 1
ATOM 601 N N . THR A 1 86 ? 3.503 -8.067 -23.753 1.00 95.69 86 THR A N 1
ATOM 602 C CA . THR A 1 86 ? 3.289 -6.746 -24.360 1.00 95.69 86 THR A CA 1
ATOM 603 C C . THR A 1 86 ? 2.200 -5.998 -23.601 1.00 95.69 86 THR A C 1
ATOM 605 O O . THR A 1 86 ? 1.066 -6.466 -23.508 1.00 95.69 86 THR A O 1
ATOM 608 N N . LEU A 1 87 ? 2.532 -4.821 -23.075 1.00 94.69 87 LEU A N 1
ATOM 609 C CA . LEU A 1 87 ? 1.590 -3.995 -22.332 1.00 94.69 87 LEU A CA 1
ATOM 610 C C . LEU A 1 87 ? 0.832 -3.058 -23.273 1.00 94.69 87 LEU A C 1
ATOM 612 O O . LEU A 1 87 ? 1.426 -2.343 -24.080 1.00 94.69 87 LEU A O 1
ATOM 616 N N . GLY A 1 88 ? -0.495 -3.046 -23.152 1.00 88.50 88 GLY A N 1
ATOM 617 C CA . GLY A 1 88 ? -1.352 -2.121 -23.886 1.00 88.50 88 GLY A CA 1
ATOM 618 C C . GLY A 1 88 ? -1.308 -0.731 -23.260 1.00 88.50 88 GLY A C 1
ATOM 619 O O . GLY A 1 88 ? -2.038 -0.463 -22.308 1.00 88.50 88 GLY A O 1
ATOM 620 N N . MET A 1 89 ? -0.467 0.159 -23.785 1.00 90.88 89 MET A N 1
ATOM 621 C CA . MET A 1 89 ? -0.422 1.544 -23.310 1.00 90.88 89 MET A CA 1
ATOM 622 C C . MET A 1 89 ? -1.710 2.303 -23.679 1.00 90.88 89 MET A C 1
ATOM 624 O O . MET A 1 89 ? -2.203 2.151 -24.802 1.00 90.88 89 MET A O 1
ATOM 628 N N . PRO A 1 90 ? -2.273 3.129 -22.775 1.00 91.88 90 PRO A N 1
ATOM 629 C CA . PRO A 1 90 ? -3.497 3.876 -23.062 1.00 91.88 90 PRO A CA 1
ATOM 630 C C . PRO A 1 90 ? -3.321 4.873 -24.213 1.00 91.88 90 PRO A C 1
ATOM 632 O O . PRO A 1 90 ? -2.382 5.665 -24.227 1.00 91.88 90 PRO A O 1
ATOM 635 N N . ALA A 1 91 ? -4.268 4.889 -25.156 1.00 88.25 91 ALA A N 1
ATOM 636 C CA . ALA A 1 91 ? -4.169 5.715 -26.364 1.00 88.25 91 ALA A CA 1
ATOM 637 C C . ALA A 1 91 ? -4.142 7.233 -26.088 1.00 88.25 91 ALA A C 1
ATOM 639 O O . ALA A 1 91 ? -3.532 7.979 -26.846 1.00 88.25 91 ALA A O 1
ATOM 640 N N . GLN A 1 92 ? -4.787 7.688 -25.009 1.00 88.12 92 GLN A N 1
ATOM 641 C CA . GLN A 1 92 ? -4.905 9.107 -24.637 1.00 88.12 92 GLN A CA 1
ATOM 642 C C . GLN A 1 92 ? -3.973 9.503 -23.475 1.00 88.12 92 GLN A C 1
ATOM 644 O O . GLN A 1 92 ? -4.202 10.487 -22.776 1.00 88.12 92 GLN A O 1
ATOM 649 N N . GLN A 1 93 ? -2.911 8.727 -23.239 1.00 92.75 93 GLN A N 1
ATOM 650 C CA . GLN A 1 93 ? -1.975 8.957 -22.136 1.00 92.75 93 GLN A CA 1
ATOM 651 C C . GLN A 1 93 ? -1.322 10.353 -22.191 1.00 92.75 93 GLN A C 1
ATOM 653 O O . GLN A 1 93 ? -1.158 11.001 -21.157 1.00 92.75 93 GLN A O 1
ATOM 658 N N . ALA A 1 94 ? -0.971 10.829 -23.391 1.00 92.25 94 ALA A N 1
ATOM 659 C CA . ALA A 1 94 ? -0.358 12.144 -23.584 1.00 92.25 94 ALA A CA 1
ATOM 660 C C . ALA A 1 94 ? -1.292 13.290 -23.152 1.00 92.25 94 ALA A C 1
ATOM 662 O O . ALA A 1 94 ? -0.868 14.166 -22.400 1.00 92.25 94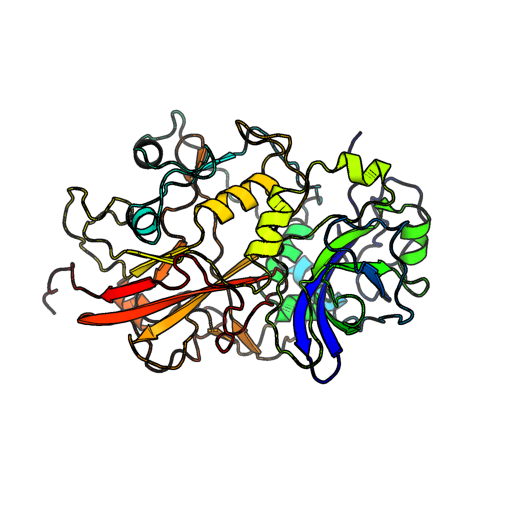 ALA A O 1
ATOM 663 N N . ASP A 1 95 ? -2.573 13.224 -23.534 1.00 93.31 95 ASP A N 1
ATOM 664 C CA . ASP A 1 95 ? -3.585 14.233 -23.188 1.00 93.31 95 ASP A CA 1
ATOM 665 C C . ASP A 1 95 ? -3.771 14.351 -21.665 1.00 93.31 95 ASP A C 1
ATOM 667 O O . ASP A 1 95 ? -3.916 15.449 -21.120 1.00 93.31 95 ASP A O 1
ATOM 671 N N . LEU A 1 96 ? -3.711 13.219 -20.952 1.00 94.44 96 LEU A N 1
ATOM 672 C CA . LEU A 1 96 ? -3.768 13.181 -19.490 1.00 94.44 96 LEU A CA 1
ATOM 673 C C . LEU A 1 96 ? -2.552 13.883 -18.867 1.00 94.44 96 LEU A C 1
ATOM 675 O O . LEU A 1 96 ? -2.711 14.696 -17.950 1.00 94.44 96 LEU A O 1
ATOM 679 N N . PHE A 1 97 ? -1.338 13.601 -19.350 1.00 95.56 97 PHE A N 1
ATOM 680 C CA . PHE A 1 97 ? -0.127 14.248 -18.836 1.00 95.56 97 PHE A CA 1
ATOM 681 C C . PHE A 1 97 ? -0.098 15.750 -19.130 1.00 95.56 97 PHE A C 1
ATOM 683 O O . PHE A 1 97 ? 0.274 16.531 -18.252 1.00 95.56 97 PHE A O 1
ATOM 690 N N . ASP A 1 98 ? -0.556 16.179 -20.304 1.00 95.19 98 ASP A N 1
ATOM 691 C CA . ASP A 1 98 ? -0.680 17.603 -20.617 1.00 95.19 98 ASP A CA 1
ATOM 692 C C . ASP A 1 98 ? -1.704 18.303 -19.720 1.00 95.19 98 ASP A C 1
ATOM 694 O O . ASP A 1 98 ? -1.437 19.395 -19.210 1.00 95.19 98 ASP A O 1
ATOM 698 N N . ALA A 1 99 ? -2.835 17.658 -19.427 1.00 94.31 99 ALA A N 1
ATOM 699 C CA . ALA A 1 99 ? -3.815 18.195 -18.489 1.00 94.31 99 ALA A CA 1
ATOM 700 C C . ALA A 1 99 ? -3.277 18.291 -17.053 1.00 94.31 99 ALA A C 1
ATOM 702 O O . ALA A 1 99 ? -3.570 19.266 -16.355 1.00 94.31 99 ALA A O 1
ATOM 703 N N . LEU A 1 100 ? -2.467 17.325 -16.606 1.00 94.00 100 LEU A N 1
ATOM 704 C CA . LEU A 1 100 ? -1.786 17.397 -15.310 1.00 94.00 100 LEU A CA 1
ATOM 705 C C . LEU A 1 100 ? -0.808 18.570 -15.248 1.00 94.00 100 LEU A C 1
ATOM 707 O O . LEU A 1 100 ? -0.866 19.356 -14.302 1.00 94.00 100 LEU A O 1
ATOM 711 N N . ALA A 1 101 ? 0.044 18.717 -16.263 1.00 94.06 101 ALA A N 1
ATOM 712 C CA . ALA A 1 101 ? 1.014 19.805 -16.341 1.00 94.06 101 ALA A CA 1
ATOM 713 C C . ALA A 1 101 ? 0.345 21.187 -16.442 1.00 94.06 101 ALA A C 1
ATOM 715 O O . ALA A 1 101 ? 0.885 22.170 -15.942 1.00 94.06 101 ALA A O 1
ATOM 716 N N . ALA A 1 102 ? -0.836 21.274 -17.063 1.00 93.75 102 ALA A N 1
ATOM 717 C CA . ALA A 1 102 ? -1.615 22.507 -17.129 1.00 93.75 102 ALA A CA 1
ATOM 718 C C . ALA A 1 102 ? -2.326 22.842 -15.805 1.00 93.75 102 ALA A C 1
ATOM 720 O O . ALA A 1 102 ? -2.552 24.015 -15.504 1.00 93.75 102 ALA A O 1
ATOM 721 N N . ARG A 1 103 ? -2.712 21.825 -15.024 1.00 91.12 103 ARG A N 1
ATOM 722 C CA . ARG A 1 103 ? -3.492 21.991 -13.787 1.00 91.12 103 ARG A CA 1
ATOM 723 C C . ARG A 1 103 ? -2.631 22.197 -12.541 1.00 91.12 103 ARG A C 1
ATOM 725 O O . ARG A 1 103 ? -3.095 22.841 -11.602 1.00 91.12 103 ARG A O 1
ATOM 732 N N . TYR A 1 104 ? -1.423 21.642 -12.516 1.00 91.31 104 TYR A N 1
ATOM 733 C CA . TYR A 1 104 ? -0.525 21.671 -11.362 1.00 91.31 104 TYR A CA 1
ATOM 734 C C . TYR A 1 104 ? 0.806 22.342 -11.706 1.00 91.31 104 TYR A C 1
ATOM 736 O O . TYR A 1 104 ? 1.299 22.234 -12.825 1.00 91.31 104 TYR A O 1
ATOM 744 N N . GLN A 1 105 ? 1.437 22.992 -10.725 1.00 93.81 105 GLN A N 1
ATOM 745 C CA . GLN A 1 105 ? 2.762 23.589 -10.896 1.00 93.81 105 GLN A CA 1
ATOM 746 C C . GLN A 1 105 ? 3.858 22.512 -10.794 1.00 93.81 105 GLN A C 1
ATOM 748 O O . GLN A 1 105 ? 4.573 22.411 -9.796 1.00 93.81 105 GLN A O 1
ATOM 753 N N . ILE A 1 106 ? 3.983 21.674 -11.827 1.00 93.44 106 ILE A N 1
ATOM 754 C CA . ILE A 1 106 ? 4.959 20.575 -11.859 1.00 93.44 106 ILE A CA 1
ATOM 755 C C . ILE A 1 106 ? 6.347 21.103 -12.253 1.00 93.44 106 ILE A C 1
ATOM 757 O O . ILE A 1 106 ? 6.785 20.967 -13.393 1.00 93.44 106 ILE A O 1
ATOM 761 N N . THR A 1 107 ? 7.025 21.776 -11.323 1.00 91.75 107 THR A N 1
ATOM 762 C CA . THR A 1 107 ? 8.325 22.426 -11.573 1.00 91.75 107 THR A CA 1
ATOM 763 C C . THR A 1 107 ? 9.455 21.925 -10.682 1.00 91.75 107 THR A C 1
ATOM 765 O O . THR A 1 107 ? 10.607 22.297 -10.910 1.00 91.75 107 THR A O 1
ATOM 768 N N . LYS A 1 108 ? 9.171 21.116 -9.653 1.00 90.25 108 LYS A N 1
ATOM 769 C CA . LYS A 1 108 ? 10.234 20.593 -8.785 1.00 90.25 108 LYS A CA 1
ATOM 770 C C . LYS A 1 108 ? 11.025 19.504 -9.511 1.00 90.25 108 LYS A C 1
ATOM 772 O O . LYS A 1 108 ? 10.412 18.615 -10.108 1.00 90.25 108 LYS A O 1
ATOM 777 N N . PRO A 1 109 ? 12.368 19.517 -9.425 1.00 85.25 109 PRO A N 1
ATOM 778 C CA . PRO A 1 109 ? 13.162 18.401 -9.913 1.00 85.25 109 PRO A CA 1
ATOM 779 C C . PRO A 1 109 ? 12.832 17.146 -9.103 1.00 85.25 109 PRO A C 1
ATOM 781 O O . PRO A 1 109 ? 12.602 17.212 -7.893 1.00 85.25 109 PRO A O 1
ATOM 784 N N . GLN A 1 110 ? 12.830 15.994 -9.766 1.00 81.88 110 GLN A N 1
ATOM 785 C CA . GLN A 1 110 ? 12.671 14.724 -9.075 1.00 81.88 110 GLN A CA 1
ATOM 786 C C . GLN A 1 110 ? 13.991 14.341 -8.398 1.00 81.88 110 GLN A C 1
ATOM 788 O O . GLN A 1 110 ? 15.037 14.285 -9.041 1.00 81.88 110 GLN A O 1
ATOM 793 N N . GLY A 1 111 ? 13.943 14.106 -7.087 1.00 72.56 111 GLY A N 1
ATOM 794 C CA . GLY A 1 111 ? 15.080 13.636 -6.298 1.00 72.56 111 GLY A CA 1
ATOM 795 C C . GLY A 1 111 ? 14.877 12.198 -5.834 1.00 72.56 111 GLY A C 1
ATOM 796 O O . GLY A 1 111 ? 13.751 11.791 -5.549 1.00 72.56 111 GLY A O 1
ATOM 797 N N . ALA A 1 112 ? 15.968 11.438 -5.721 1.00 70.31 112 ALA A N 1
ATOM 798 C CA . ALA A 1 112 ? 15.933 10.138 -5.062 1.00 70.31 112 ALA A CA 1
ATOM 799 C C . ALA A 1 112 ? 15.572 10.318 -3.572 1.00 70.31 112 ALA A C 1
ATOM 801 O O . ALA A 1 112 ? 16.145 11.197 -2.916 1.00 70.31 112 ALA A O 1
ATOM 802 N N . PRO A 1 113 ? 14.656 9.511 -3.006 1.00 71.69 113 PRO A N 1
ATOM 803 C CA . PRO A 1 113 ? 14.385 9.536 -1.574 1.00 71.69 113 PRO A CA 1
ATOM 804 C C . PRO A 1 113 ? 15.664 9.231 -0.786 1.00 71.69 113 PRO A C 1
ATOM 806 O O . PRO A 1 113 ? 16.292 8.190 -0.981 1.00 71.69 113 PRO A O 1
ATOM 809 N N . VAL A 1 114 ? 16.058 10.127 0.120 1.00 80.25 114 VAL A N 1
ATOM 810 C CA . VAL A 1 114 ? 17.234 9.925 0.976 1.00 80.25 114 VAL A CA 1
ATOM 811 C C . VAL A 1 114 ? 16.773 9.521 2.368 1.00 80.25 114 VAL A C 1
ATOM 813 O O . VAL A 1 114 ? 16.148 10.310 3.077 1.00 80.25 114 VAL A O 1
ATOM 816 N N . ARG A 1 115 ? 17.117 8.295 2.777 1.00 85.19 115 ARG A N 1
ATOM 817 C CA . ARG A 1 115 ? 16.905 7.839 4.156 1.00 85.19 115 ARG A CA 1
ATOM 818 C C . ARG A 1 115 ? 17.807 8.626 5.105 1.00 85.19 115 ARG A C 1
ATOM 820 O O . ARG A 1 115 ? 19.001 8.773 4.844 1.00 85.19 115 ARG A O 1
ATOM 827 N N . ASN A 1 116 ? 17.256 9.105 6.215 1.00 84.25 116 ASN A N 1
ATOM 828 C CA . ASN A 1 116 ? 17.956 9.963 7.167 1.00 84.25 116 ASN A CA 1
ATOM 829 C C . ASN A 1 116 ? 17.947 9.332 8.572 1.00 84.25 116 ASN A C 1
ATOM 831 O O . ASN A 1 116 ? 16.868 9.168 9.136 1.00 84.25 116 ASN A O 1
ATOM 835 N N . PRO A 1 117 ? 19.117 9.050 9.181 1.00 81.81 117 PRO A N 1
ATOM 836 C CA . PRO A 1 117 ? 19.199 8.523 10.547 1.00 81.81 117 PRO A CA 1
ATOM 837 C C . PRO A 1 117 ? 18.512 9.395 11.610 1.00 81.81 117 PRO A C 1
ATOM 839 O O . PRO A 1 117 ? 18.089 8.893 12.646 1.00 81.81 117 PRO A O 1
ATOM 842 N N . GLY A 1 118 ? 18.399 10.706 11.369 1.00 81.00 118 GLY A N 1
ATOM 843 C CA . GLY A 1 118 ? 17.694 11.638 12.252 1.00 81.00 118 GLY A CA 1
ATOM 844 C C . GLY A 1 118 ? 16.168 11.604 12.113 1.00 81.00 118 GLY A C 1
ATOM 845 O O . GLY A 1 118 ? 15.474 12.206 12.929 1.00 81.00 118 GLY A O 1
ATOM 846 N N . LEU A 1 119 ? 15.631 10.918 11.099 1.00 82.81 119 LEU A N 1
ATOM 847 C CA . LEU A 1 119 ? 14.196 10.749 10.892 1.00 82.81 119 LEU A CA 1
ATOM 848 C C . LEU A 1 119 ? 13.761 9.384 11.424 1.00 82.81 119 LEU A C 1
ATOM 850 O O . LEU A 1 119 ? 13.806 8.383 10.717 1.00 82.81 119 LEU A O 1
ATOM 854 N N . THR A 1 120 ? 13.305 9.361 12.674 1.00 86.50 120 THR A N 1
ATOM 855 C CA . THR A 1 120 ? 12.696 8.173 13.285 1.00 86.50 120 THR A CA 1
ATOM 856 C C . THR A 1 120 ? 11.238 8.430 13.623 1.00 86.50 120 THR A C 1
ATOM 858 O O . THR A 1 120 ? 10.842 9.535 14.007 1.00 86.50 120 THR A O 1
ATOM 861 N N . LEU A 1 121 ? 10.432 7.391 13.451 1.00 92.00 121 LEU A N 1
ATOM 862 C CA . LEU A 1 121 ? 9.006 7.387 13.709 1.00 92.00 121 LEU A CA 1
ATOM 863 C C . LEU A 1 121 ? 8.718 6.532 14.940 1.00 92.00 121 LEU A C 1
ATOM 865 O O . LEU A 1 121 ? 9.058 5.352 14.969 1.00 92.00 121 LEU A O 1
ATOM 869 N N . ARG A 1 122 ? 8.065 7.115 15.944 1.00 94.81 122 ARG A N 1
ATOM 870 C CA . ARG A 1 122 ? 7.665 6.408 17.166 1.00 94.81 122 ARG A CA 1
ATOM 871 C C . ARG A 1 122 ? 6.185 6.049 17.159 1.00 94.81 122 ARG A C 1
ATOM 873 O O . ARG A 1 122 ? 5.374 6.736 16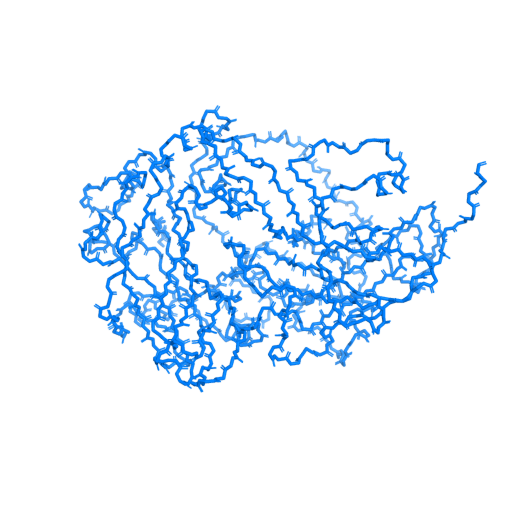.536 1.00 94.81 122 ARG A O 1
ATOM 880 N N . LYS A 1 123 ? 5.812 5.005 17.895 1.00 96.25 123 LYS A N 1
ATOM 881 C CA . LYS A 1 123 ? 4.418 4.586 18.086 1.00 96.25 123 LYS A CA 1
ATOM 882 C C . LYS A 1 123 ? 4.149 4.345 19.568 1.00 96.25 123 LYS A C 1
ATOM 884 O O . LYS A 1 123 ? 4.862 3.585 20.208 1.00 96.25 123 LYS A O 1
ATOM 889 N N . TYR A 1 124 ? 3.103 4.970 20.102 1.00 96.06 124 TYR A N 1
ATOM 890 C CA . TYR A 1 124 ? 2.555 4.580 21.402 1.00 96.06 124 TYR A CA 1
ATOM 891 C C . TYR A 1 124 ? 1.642 3.366 21.245 1.00 96.06 124 TYR A C 1
ATOM 893 O O . TYR A 1 124 ? 0.773 3.389 20.372 1.00 96.06 124 TYR A O 1
ATOM 901 N N . LEU A 1 125 ? 1.825 2.343 22.079 1.00 97.25 125 LEU A N 1
ATOM 902 C CA . LEU A 1 125 ? 1.020 1.122 22.077 1.00 97.25 125 LEU A CA 1
ATOM 903 C C . LEU A 1 125 ? -0.084 1.204 23.146 1.00 97.25 125 LEU A C 1
ATOM 905 O O . LEU A 1 125 ? 0.206 1.001 24.332 1.00 97.25 125 LEU A O 1
ATOM 909 N N . PRO A 1 126 ? -1.343 1.482 22.755 1.00 95.44 126 PRO A N 1
ATOM 910 C CA . PRO A 1 126 ? -2.420 1.682 23.717 1.00 95.44 126 PRO A CA 1
ATOM 911 C C . PRO A 1 126 ? -2.794 0.395 24.470 1.00 95.44 126 PRO A C 1
ATOM 913 O O . PRO A 1 126 ? -2.498 -0.719 24.031 1.00 95.44 126 PRO A O 1
ATOM 916 N N . GLU A 1 127 ? -3.491 0.521 25.602 1.00 94.81 127 GLU A N 1
ATOM 917 C CA . GLU A 1 127 ? -4.022 -0.612 26.382 1.00 94.81 127 GLU A CA 1
ATOM 918 C C . GLU A 1 127 ? -4.867 -1.557 25.524 1.00 94.81 127 GLU A C 1
ATOM 920 O O . GLU A 1 127 ? -4.753 -2.773 25.652 1.00 94.81 127 GLU A O 1
ATOM 925 N N . SER A 1 128 ? -5.668 -1.012 24.608 1.00 95.62 128 SER A N 1
ATOM 926 C CA . SER A 1 128 ? -6.486 -1.787 23.667 1.00 95.62 128 SER A CA 1
ATOM 927 C C . SER A 1 128 ? -5.653 -2.699 22.759 1.00 95.62 128 SER A C 1
ATOM 929 O O . SER A 1 128 ? -6.062 -3.833 22.518 1.00 95.62 128 SER A O 1
ATOM 931 N N . TYR A 1 129 ? -4.477 -2.252 22.307 1.00 97.12 129 TYR A N 1
ATOM 932 C CA . TYR A 1 129 ? -3.530 -3.068 21.544 1.00 97.12 129 TYR A CA 1
ATOM 933 C C . TYR A 1 129 ? -2.901 -4.147 22.430 1.00 97.12 129 TYR A C 1
ATOM 935 O O . TYR A 1 129 ? -2.927 -5.330 22.094 1.00 97.12 129 TYR A O 1
ATOM 943 N N . ARG A 1 130 ? -2.394 -3.752 23.604 1.00 96.88 130 ARG A N 1
ATOM 944 C CA . ARG A 1 130 ? -1.728 -4.665 24.550 1.00 96.88 130 ARG A CA 1
ATOM 945 C C . ARG A 1 130 ? -2.666 -5.747 25.093 1.00 96.88 130 ARG A C 1
ATOM 947 O O . ARG A 1 130 ? -2.217 -6.839 25.410 1.00 96.88 130 ARG A O 1
ATOM 954 N N . ALA A 1 131 ? -3.961 -5.456 25.189 1.00 96.25 131 ALA A N 1
ATOM 955 C CA . ALA A 1 131 ? -4.981 -6.401 25.631 1.00 96.25 131 ALA A CA 1
ATOM 956 C C . ALA A 1 131 ? -5.567 -7.258 24.493 1.00 96.25 131 ALA A C 1
ATOM 958 O O . ALA A 1 131 ? -6.319 -8.192 24.775 1.00 96.25 131 ALA A O 1
ATOM 959 N N . ALA A 1 132 ? -5.267 -6.955 23.224 1.00 96.75 132 ALA A N 1
ATOM 960 C CA . ALA A 1 132 ? -5.838 -7.678 22.086 1.00 96.75 132 ALA A CA 1
ATOM 961 C C . ALA A 1 132 ? -5.243 -9.084 21.913 1.00 96.75 132 ALA A C 1
ATOM 963 O O . ALA A 1 132 ? -5.914 -9.973 21.397 1.00 96.75 132 ALA A O 1
ATOM 964 N N . PHE A 1 133 ? -4.004 -9.299 22.357 1.00 96.50 133 PHE A N 1
ATOM 965 C CA . PHE A 1 133 ? -3.278 -10.563 22.228 1.00 96.50 133 PHE A CA 1
AT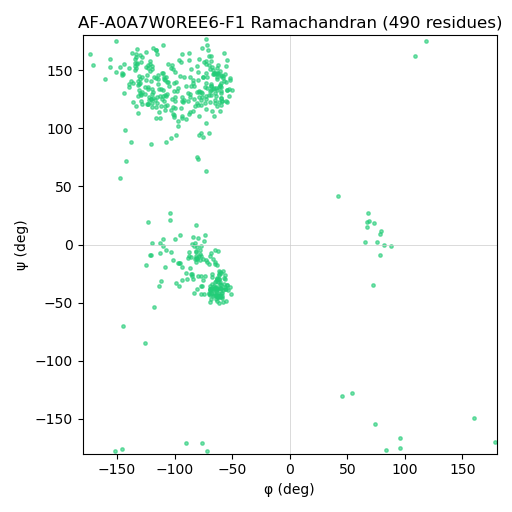OM 966 C C . PHE A 1 133 ? -2.374 -10.800 23.446 1.00 96.50 133 PHE A C 1
ATOM 968 O O . PHE A 1 133 ? -2.381 -10.023 24.398 1.00 96.50 133 PHE A O 1
ATOM 975 N N . ALA A 1 134 ? -1.590 -11.882 23.434 1.00 95.69 134 ALA A N 1
ATOM 976 C CA . ALA A 1 134 ? -0.618 -12.196 24.483 1.00 95.69 134 ALA A CA 1
ATOM 977 C C . ALA A 1 134 ? 0.616 -11.269 24.424 1.00 95.69 134 ALA A C 1
ATOM 979 O O . ALA A 1 134 ? 1.733 -11.711 24.156 1.00 95.69 134 ALA A O 1
ATOM 980 N N . PHE A 1 135 ? 0.405 -9.971 24.640 1.00 96.94 135 PHE A N 1
ATOM 981 C CA . PHE A 1 135 ? 1.454 -8.961 24.648 1.00 96.94 135 PHE A CA 1
ATOM 982 C C . PHE A 1 135 ? 2.387 -9.147 25.851 1.00 96.94 135 PHE A C 1
ATOM 984 O O . PHE A 1 135 ? 1.935 -9.288 26.988 1.00 96.94 135 PHE A O 1
ATOM 991 N N . VAL A 1 136 ? 3.697 -9.104 25.598 1.00 95.75 136 VAL A N 1
ATOM 992 C CA . VAL A 1 136 ? 4.734 -9.204 26.640 1.00 95.75 136 VAL A CA 1
ATOM 993 C C . VAL A 1 136 ? 5.571 -7.931 26.689 1.00 95.75 136 VAL A C 1
ATOM 995 O O . VAL A 1 136 ? 5.698 -7.315 27.744 1.00 95.75 136 VAL A O 1
ATOM 998 N N . ALA A 1 137 ? 6.129 -7.530 25.549 1.00 95.69 137 ALA A N 1
ATOM 999 C CA . ALA A 1 137 ? 6.940 -6.331 25.399 1.00 95.69 137 ALA A CA 1
ATOM 1000 C C . ALA A 1 137 ? 6.920 -5.867 23.931 1.00 95.69 137 ALA A C 1
ATOM 1002 O O . ALA A 1 137 ? 6.629 -6.687 23.054 1.00 95.69 137 ALA A O 1
ATOM 1003 N N . PRO A 1 138 ? 7.251 -4.592 23.655 1.00 96.31 138 PRO A N 1
ATOM 1004 C CA . PRO A 1 138 ? 7.413 -4.108 22.289 1.00 96.31 138 PRO A CA 1
ATOM 1005 C C . PRO A 1 138 ? 8.517 -4.857 21.515 1.00 96.31 138 PRO A C 1
ATOM 1007 O O . PRO A 1 138 ? 9.556 -5.209 22.071 1.00 96.31 138 PRO A O 1
ATOM 1010 N N . ARG A 1 139 ? 8.312 -5.053 20.210 1.00 92.44 139 ARG A N 1
ATOM 1011 C CA . ARG A 1 139 ? 9.225 -5.663 19.225 1.00 92.44 139 ARG A CA 1
ATOM 1012 C C . ARG A 1 139 ? 10.330 -4.716 18.755 1.00 92.44 139 ARG A C 1
ATOM 1014 O O . ARG A 1 139 ? 11.268 -5.153 18.094 1.00 92.44 139 ARG A O 1
ATOM 1021 N N . THR A 1 140 ? 10.199 -3.425 19.042 1.00 91.50 140 THR A N 1
ATOM 1022 C CA . THR A 1 140 ? 11.146 -2.365 18.677 1.00 91.50 140 THR A CA 1
ATOM 1023 C C . THR A 1 140 ? 11.189 -1.307 19.775 1.00 91.50 140 THR A C 1
ATOM 1025 O O . THR A 1 140 ? 10.163 -0.995 20.376 1.00 91.50 140 THR A O 1
ATOM 1028 N N . GLU A 1 141 ? 12.359 -0.704 19.996 1.00 92.31 141 GLU A N 1
ATOM 1029 C CA . GLU A 1 141 ? 12.537 0.431 20.915 1.00 92.31 141 GLU A CA 1
ATOM 1030 C C . GLU A 1 141 ? 11.779 1.695 20.465 1.00 92.31 141 GLU A C 1
ATOM 1032 O O . GLU A 1 141 ? 11.568 2.618 21.250 1.00 92.31 141 GLU A O 1
ATOM 1037 N N . LEU A 1 142 ? 11.351 1.754 19.198 1.00 92.44 142 LEU A N 1
ATOM 1038 C CA . LEU A 1 142 ? 10.545 2.853 18.661 1.00 92.44 142 LEU A CA 1
ATOM 1039 C C . LEU A 1 142 ? 9.049 2.714 18.991 1.00 92.44 142 LEU A C 1
ATOM 1041 O O . LEU A 1 142 ? 8.285 3.664 18.785 1.00 92.44 142 LEU A O 1
ATOM 1045 N N . ALA A 1 143 ? 8.627 1.562 19.516 1.00 95.81 143 ALA A N 1
ATOM 1046 C CA . ALA A 1 143 ? 7.288 1.338 20.034 1.00 95.81 143 ALA A CA 1
ATOM 1047 C C . ALA A 1 143 ? 7.312 1.408 21.567 1.00 95.81 143 ALA A C 1
ATOM 1049 O O . ALA A 1 143 ? 7.991 0.633 22.235 1.00 95.81 143 ALA A O 1
ATOM 1050 N N . VAL A 1 144 ? 6.573 2.362 22.131 1.00 95.56 144 VAL A N 1
ATOM 1051 C CA . VAL A 1 144 ? 6.631 2.707 23.557 1.00 95.56 144 VAL A CA 1
ATOM 1052 C C . VAL A 1 144 ? 5.283 2.505 24.238 1.00 95.56 144 VAL A C 1
ATOM 1054 O O . VAL A 1 144 ? 4.227 2.647 23.623 1.00 95.56 144 VAL A O 1
ATOM 1057 N N . THR A 1 145 ? 5.320 2.198 25.531 1.00 95.25 145 THR A N 1
ATOM 1058 C CA . THR A 1 145 ? 4.130 2.021 26.385 1.00 95.25 145 THR A CA 1
ATOM 1059 C C . THR A 1 145 ? 4.086 3.011 27.551 1.00 95.25 145 THR A C 1
ATOM 1061 O O . THR A 1 145 ? 3.199 2.915 28.395 1.00 95.25 145 THR A O 1
ATOM 1064 N N . ASP A 1 146 ? 5.075 3.899 27.642 1.00 93.25 146 ASP A N 1
ATOM 1065 C CA . ASP A 1 146 ? 5.213 4.902 28.696 1.00 93.25 146 ASP A CA 1
ATOM 1066 C C . ASP A 1 146 ? 4.512 6.224 28.327 1.00 93.25 146 ASP A C 1
ATOM 1068 O O . ASP A 1 146 ? 3.771 6.317 27.345 1.00 93.25 146 ASP A O 1
ATOM 1072 N N . ASP A 1 147 ? 4.733 7.259 29.134 1.00 89.88 147 ASP A N 1
ATOM 1073 C CA . ASP A 1 147 ? 4.145 8.587 28.976 1.00 89.88 147 ASP A CA 1
ATOM 1074 C C . ASP A 1 147 ? 4.844 9.453 27.913 1.00 89.88 147 ASP A C 1
ATOM 1076 O O . ASP A 1 147 ? 4.459 10.609 27.719 1.00 89.88 147 ASP A O 1
ATOM 1080 N N . SER A 1 148 ? 5.818 8.922 27.161 1.00 91.62 148 SER A N 1
ATOM 1081 C CA . SER A 1 148 ? 6.580 9.689 26.166 1.00 91.62 148 SER A CA 1
ATOM 1082 C C . SER A 1 148 ? 5.689 10.351 25.114 1.00 91.62 148 SER A C 1
ATOM 1084 O O . SER A 1 148 ? 5.960 11.478 24.698 1.00 91.62 148 SER A O 1
ATOM 1086 N N . TYR A 1 149 ? 4.622 9.673 24.674 1.00 91.00 149 TYR A N 1
ATOM 1087 C CA . TYR A 1 149 ? 3.685 10.228 23.691 1.00 91.00 149 TYR A CA 1
ATOM 1088 C C . TYR A 1 149 ? 2.848 11.366 24.276 1.00 91.00 149 TYR A C 1
ATOM 1090 O O . TYR A 1 149 ? 2.666 12.404 23.636 1.00 91.00 149 TYR A O 1
ATOM 1098 N N . GLU A 1 150 ? 2.364 11.203 25.506 1.00 88.62 150 GLU A N 1
ATOM 1099 C CA . GLU A 1 150 ? 1.576 12.231 26.184 1.00 88.62 150 GLU A CA 1
ATOM 1100 C C . GLU A 1 150 ? 2.430 13.456 26.530 1.00 88.62 150 GLU A C 1
ATOM 1102 O O . GLU A 1 150 ? 2.009 14.591 26.280 1.00 88.62 150 GLU A O 1
ATOM 1107 N N . CYS A 1 151 ? 3.668 13.232 26.977 1.00 88.62 151 CYS A N 1
ATOM 1108 C CA . CYS A 1 151 ? 4.684 14.264 27.144 1.00 88.62 151 CYS A CA 1
ATOM 1109 C C . CYS A 1 151 ? 4.962 14.996 25.824 1.00 88.62 151 CYS A C 1
ATOM 1111 O O . CYS A 1 151 ? 4.894 16.222 25.781 1.00 88.62 151 CYS A O 1
ATOM 1113 N N . ALA A 1 152 ? 5.203 14.277 24.722 1.00 89.25 152 ALA A N 1
ATOM 1114 C CA . ALA A 1 152 ? 5.475 14.887 23.415 1.00 89.25 152 ALA A CA 1
ATOM 1115 C C . ALA A 1 152 ? 4.308 15.738 22.889 1.00 89.25 152 ALA A C 1
ATOM 1117 O O . ALA A 1 152 ? 4.518 16.696 22.145 1.00 89.25 152 ALA A O 1
ATOM 1118 N N . ARG A 1 153 ? 3.075 15.393 23.263 1.00 87.50 153 ARG A N 1
ATOM 1119 C CA . ARG A 1 153 ? 1.870 16.119 22.856 1.00 87.50 153 ARG A CA 1
ATOM 1120 C C . ARG A 1 153 ? 1.578 17.330 23.750 1.00 87.50 153 ARG A C 1
ATOM 1122 O O . ARG A 1 153 ? 0.998 18.301 23.271 1.00 87.50 153 ARG A O 1
ATOM 1129 N N . SER A 1 154 ? 1.967 17.267 25.023 1.00 84.75 154 SER A N 1
ATOM 1130 C CA . SER A 1 154 ? 1.727 18.323 26.021 1.00 84.75 154 SER A CA 1
ATOM 1131 C C . SER A 1 154 ? 2.853 19.358 26.083 1.00 84.75 154 SER A C 1
ATOM 1133 O O . SER A 1 154 ? 2.620 20.498 26.481 1.00 84.75 154 SER A O 1
ATOM 1135 N N . CYS A 1 155 ? 4.065 18.984 25.673 1.00 79.31 155 CYS A N 1
ATOM 1136 C CA . CYS A 1 155 ? 5.219 19.871 25.628 1.00 79.31 155 CYS A CA 1
ATOM 1137 C C . CYS A 1 155 ? 5.269 20.612 24.282 1.00 79.31 155 CYS A C 1
ATOM 1139 O O . CYS A 1 155 ? 5.523 19.983 23.250 1.00 79.31 155 CYS A O 1
ATOM 1141 N N . PRO A 1 156 ? 5.056 21.941 24.248 1.00 68.19 156 PRO A N 1
ATOM 1142 C CA . PRO A 1 156 ? 5.279 22.708 23.031 1.00 68.19 156 PRO A CA 1
ATOM 1143 C C . PRO A 1 156 ? 6.761 22.628 22.625 1.00 68.19 156 PRO A C 1
ATOM 1145 O O . PRO A 1 156 ? 7.627 22.555 23.503 1.00 68.19 156 PRO A O 1
ATOM 1148 N N . PRO A 1 157 ? 7.084 22.653 21.318 1.00 70.56 157 PRO A N 1
ATOM 1149 C CA . PRO A 1 157 ? 8.473 22.728 20.889 1.00 70.56 157 PRO A CA 1
ATOM 1150 C C . PRO A 1 157 ? 9.121 24.009 21.452 1.00 70.56 157 PRO A C 1
ATOM 1152 O O . PRO A 1 157 ? 8.440 25.037 21.545 1.00 70.56 157 PRO A O 1
ATOM 1155 N N . PRO A 1 158 ? 10.422 23.990 21.806 1.00 70.81 158 PRO A N 1
ATOM 1156 C CA . PRO A 1 158 ? 11.121 25.144 22.383 1.00 70.81 158 PRO A CA 1
ATOM 1157 C C . PRO A 1 158 ? 11.046 26.391 21.495 1.00 70.81 158 PRO A C 1
ATOM 1159 O O . PRO A 1 158 ? 11.031 27.516 21.990 1.00 70.81 158 PRO A O 1
ATOM 1162 N N . THR A 1 159 ? 10.964 26.174 20.182 1.00 72.44 159 THR A N 1
ATOM 1163 C CA . THR A 1 159 ? 10.798 27.215 19.172 1.00 72.44 159 THR A CA 1
ATOM 1164 C C . THR A 1 159 ? 9.505 26.947 18.405 1.00 72.44 159 THR A C 1
ATOM 1166 O O . THR A 1 159 ? 9.355 25.853 17.851 1.00 72.44 159 THR A O 1
ATOM 1169 N N . PRO A 1 160 ? 8.570 27.913 18.327 1.00 67.94 160 PRO A N 1
ATOM 1170 C CA . PRO A 1 160 ? 7.402 27.785 17.467 1.00 67.94 160 PRO A CA 1
ATOM 1171 C C . PRO A 1 160 ? 7.850 27.498 16.028 1.00 67.94 160 PRO A C 1
ATOM 1173 O O . PRO A 1 160 ? 8.760 28.177 15.539 1.00 67.94 160 PRO A O 1
ATOM 1176 N N . PRO A 1 161 ? 7.252 26.515 15.333 1.00 69.12 161 PRO A N 1
ATOM 1177 C CA . PRO A 1 161 ? 7.597 26.265 13.945 1.00 69.12 161 PRO A CA 1
ATOM 1178 C C . PRO A 1 161 ? 7.318 27.527 13.127 1.00 69.12 161 PRO A C 1
ATOM 1180 O O . PRO A 1 161 ? 6.249 28.133 13.237 1.00 69.12 161 PRO A O 1
ATOM 1183 N N . VAL A 1 162 ? 8.289 27.929 12.309 1.00 78.06 162 VAL A N 1
ATOM 1184 C CA . VAL A 1 162 ? 8.081 28.998 11.334 1.00 78.06 162 VAL A CA 1
ATOM 1185 C C . VAL A 1 162 ? 7.014 28.506 10.364 1.00 78.06 162 VAL A C 1
ATOM 1187 O O . VAL A 1 162 ? 7.195 27.477 9.715 1.00 78.06 162 VAL A O 1
ATOM 1190 N N . VAL A 1 163 ? 5.887 29.216 10.289 1.00 75.06 163 VAL A N 1
ATOM 1191 C CA . VAL A 1 163 ? 4.837 28.910 9.314 1.00 75.06 163 VAL A CA 1
ATOM 1192 C C . VAL A 1 163 ? 5.372 29.289 7.940 1.00 75.06 163 VAL A C 1
ATOM 1194 O O . VAL A 1 163 ? 5.344 30.452 7.544 1.00 75.06 163 VAL A O 1
ATOM 1197 N N . THR A 1 164 ? 5.911 28.311 7.224 1.00 76.50 164 THR A N 1
ATOM 1198 C CA . THR A 1 164 ? 6.238 28.470 5.811 1.00 76.50 164 THR A CA 1
ATOM 1199 C C . THR A 1 164 ? 4.935 28.366 5.015 1.00 76.50 164 THR A C 1
ATOM 1201 O O . THR A 1 164 ? 4.160 27.437 5.266 1.00 76.50 164 THR A O 1
ATOM 1204 N N . PRO A 1 165 ? 4.651 29.299 4.087 1.00 80.44 165 PRO A N 1
ATOM 1205 C CA . PRO A 1 165 ? 3.551 29.130 3.147 1.00 80.44 165 PRO A CA 1
ATOM 1206 C C . PRO A 1 165 ? 3.663 27.768 2.449 1.00 80.44 165 PRO A C 1
ATOM 1208 O O . PRO A 1 165 ? 4.786 27.332 2.179 1.00 80.44 165 PRO A O 1
ATOM 1211 N N . PRO A 1 166 ? 2.541 27.085 2.170 1.00 79.19 166 PRO A N 1
ATOM 1212 C CA . PRO A 1 166 ? 2.590 25.847 1.411 1.00 79.19 166 PRO A CA 1
ATOM 1213 C C . PRO A 1 166 ? 3.210 26.129 0.040 1.00 79.19 166 PRO A C 1
ATOM 1215 O O . PRO A 1 166 ? 2.779 27.027 -0.678 1.00 79.19 166 PRO A O 1
ATOM 1218 N N . ASP A 1 167 ? 4.255 25.380 -0.293 1.00 84.12 167 ASP A N 1
ATOM 1219 C CA . ASP A 1 167 ? 4.845 25.390 -1.623 1.00 84.12 167 ASP A CA 1
ATOM 1220 C C . ASP A 1 167 ? 3.965 24.543 -2.545 1.00 84.12 167 ASP A C 1
ATOM 1222 O O . ASP A 1 167 ? 3.880 23.325 -2.384 1.00 84.12 167 ASP A O 1
ATOM 1226 N N . GLU A 1 168 ? 3.284 25.209 -3.475 1.00 87.56 168 GLU A N 1
ATOM 1227 C CA . GLU A 1 168 ? 2.355 24.581 -4.419 1.00 87.56 168 GLU A CA 1
ATOM 1228 C C . GLU A 1 168 ? 3.070 23.857 -5.566 1.00 87.56 168 GLU A C 1
ATOM 1230 O O . GLU A 1 168 ? 2.431 23.119 -6.320 1.00 87.56 168 GLU A O 1
ATOM 1235 N N . SER A 1 169 ? 4.388 24.041 -5.708 1.00 91.69 169 SER A N 1
ATOM 1236 C CA . SER A 1 169 ? 5.144 23.324 -6.723 1.00 91.69 169 SER A CA 1
ATOM 1237 C C . SER A 1 169 ? 5.321 21.856 -6.344 1.00 91.69 169 SER A C 1
ATOM 1239 O O . SER A 1 169 ? 5.581 21.517 -5.189 1.00 91.69 169 SER A O 1
ATOM 1241 N N . ILE A 1 170 ? 5.188 20.974 -7.328 1.00 93.00 170 ILE A N 1
ATOM 1242 C CA . ILE A 1 170 ? 5.361 19.527 -7.172 1.00 93.00 170 ILE A CA 1
ATOM 1243 C C . ILE A 1 170 ? 6.305 18.987 -8.247 1.00 93.00 170 ILE A C 1
ATOM 1245 O O . ILE A 1 170 ? 6.592 19.650 -9.243 1.00 93.00 170 ILE A O 1
ATOM 1249 N N . SER A 1 171 ? 6.828 17.792 -8.028 1.00 93.06 171 SER A N 1
ATOM 1250 C CA . SER A 1 171 ? 7.568 17.003 -9.011 1.00 93.06 171 SER A CA 1
ATOM 1251 C C . SER A 1 171 ? 6.628 16.036 -9.731 1.00 93.06 171 SER A C 1
ATOM 1253 O O . SER A 1 171 ? 5.531 15.737 -9.251 1.00 93.06 171 SER A O 1
ATOM 1255 N N . TRP A 1 172 ? 7.066 15.494 -10.867 1.00 93.62 172 TRP A N 1
ATOM 1256 C CA . TRP A 1 172 ? 6.319 14.439 -11.558 1.00 93.62 172 TRP A CA 1
ATOM 1257 C C . TRP A 1 172 ? 6.131 13.191 -10.689 1.00 93.62 172 TRP A C 1
ATOM 1259 O O . TRP A 1 172 ? 5.037 12.637 -10.656 1.00 93.62 172 TRP A O 1
ATOM 1269 N N . GLY A 1 173 ? 7.133 12.815 -9.886 1.00 91.88 173 GLY A N 1
ATOM 1270 C CA . GLY A 1 173 ? 7.002 11.734 -8.904 1.00 91.88 173 GLY A CA 1
ATOM 1271 C C . GLY A 1 173 ? 5.889 11.971 -7.872 1.00 91.88 173 GLY A C 1
ATOM 1272 O O . GLY A 1 173 ? 5.118 11.058 -7.576 1.00 91.88 173 GLY A O 1
ATOM 1273 N N . GLU A 1 174 ? 5.743 13.197 -7.358 1.00 91.81 174 GLU A N 1
ATOM 1274 C CA . GLU A 1 174 ? 4.638 13.558 -6.454 1.00 91.81 174 GLU A CA 1
ATOM 1275 C C . GLU A 1 174 ? 3.278 13.532 -7.172 1.00 91.81 174 GLU A C 1
ATOM 1277 O O . GLU A 1 174 ? 2.292 13.058 -6.601 1.00 91.81 174 GLU A O 1
ATOM 1282 N N . ALA A 1 175 ? 3.225 13.966 -8.437 1.00 93.69 175 ALA A N 1
ATOM 1283 C CA . ALA A 1 175 ? 2.024 13.872 -9.265 1.00 93.69 175 ALA A CA 1
ATOM 1284 C C . ALA A 1 175 ? 1.610 12.408 -9.513 1.00 93.69 175 ALA A C 1
ATOM 1286 O O . ALA A 1 175 ? 0.437 12.063 -9.351 1.00 93.69 175 ALA A O 1
ATOM 1287 N N . PHE A 1 176 ? 2.561 11.518 -9.818 1.00 94.19 176 PHE A N 1
ATOM 1288 C CA . PHE A 1 176 ? 2.301 10.082 -9.953 1.00 94.19 176 PHE A CA 1
ATOM 1289 C C . PHE A 1 176 ? 1.848 9.464 -8.629 1.00 94.19 176 PHE A C 1
ATOM 1291 O O . PHE A 1 176 ? 0.863 8.731 -8.604 1.00 94.19 176 PHE A O 1
ATOM 1298 N N . ALA A 1 177 ? 2.478 9.811 -7.504 1.00 91.19 177 ALA A N 1
ATOM 1299 C CA . ALA A 1 177 ? 2.043 9.342 -6.188 1.00 91.19 177 ALA A CA 1
ATOM 1300 C C . ALA A 1 177 ? 0.607 9.789 -5.848 1.00 91.19 177 ALA A C 1
ATOM 1302 O O . ALA A 1 177 ? -0.135 9.059 -5.185 1.00 91.19 177 ALA A O 1
ATOM 1303 N N . ALA A 1 178 ? 0.186 10.977 -6.292 1.00 90.12 178 ALA A N 1
ATOM 1304 C CA . ALA A 1 178 ? -1.200 11.422 -6.172 1.00 90.12 178 ALA A CA 1
ATOM 1305 C C . ALA A 1 178 ? -2.142 10.618 -7.087 1.00 90.12 178 ALA A C 1
ATOM 1307 O O . ALA A 1 178 ? -3.192 10.173 -6.622 1.00 90.12 178 ALA A O 1
ATOM 1308 N N . LEU A 1 179 ? -1.754 10.362 -8.343 1.00 91.69 179 LEU A N 1
ATOM 1309 C CA . LEU A 1 179 ? -2.523 9.527 -9.276 1.00 91.69 179 LEU A CA 1
ATOM 1310 C C . LEU A 1 179 ? -2.724 8.095 -8.766 1.00 91.69 179 LEU A C 1
ATOM 1312 O O . LEU A 1 179 ? -3.830 7.576 -8.859 1.00 91.69 179 LEU A O 1
ATOM 1316 N N . MET A 1 180 ? -1.705 7.463 -8.176 1.00 91.75 180 MET A N 1
ATOM 1317 C CA . MET A 1 180 ? -1.780 6.079 -7.669 1.00 91.75 180 MET A CA 1
ATOM 1318 C C . MET A 1 180 ? -2.800 5.898 -6.523 1.00 91.75 180 MET A C 1
ATOM 1320 O O . MET A 1 180 ? -3.279 4.791 -6.255 1.00 91.75 180 MET A O 1
ATOM 1324 N N . ARG A 1 181 ? -3.220 6.992 -5.869 1.00 89.94 181 ARG A N 1
ATOM 1325 C CA . ARG A 1 181 ? -4.344 6.974 -4.912 1.00 89.94 181 ARG A CA 1
ATOM 1326 C C . ARG A 1 181 ? -5.699 6.771 -5.592 1.00 89.94 181 ARG A C 1
ATOM 1328 O O . ARG A 1 181 ? -6.653 6.390 -4.919 1.00 89.94 181 ARG A O 1
ATOM 1335 N N . GLN A 1 182 ? -5.774 6.985 -6.905 1.00 89.56 182 GLN A N 1
ATOM 1336 C CA . GLN A 1 182 ? -6.937 6.765 -7.761 1.00 89.56 182 GLN A CA 1
ATOM 1337 C C . GLN A 1 182 ? -6.593 5.748 -8.864 1.00 89.56 182 GLN A C 1
ATOM 1339 O O . GLN A 1 182 ? -6.209 6.140 -9.966 1.00 89.56 182 GLN A O 1
ATOM 1344 N N . PRO A 1 183 ? -6.739 4.432 -8.605 1.00 90.25 183 PRO A N 1
ATOM 1345 C CA . PRO A 1 183 ? -6.307 3.381 -9.529 1.00 90.25 183 PRO A CA 1
ATOM 1346 C C . PRO A 1 183 ? -6.872 3.506 -10.945 1.00 90.25 183 PRO A C 1
ATOM 1348 O O . PRO A 1 183 ? -6.173 3.196 -11.903 1.00 90.25 183 PRO A O 1
ATOM 1351 N N . ALA A 1 184 ? -8.111 3.982 -11.101 1.00 89.81 184 ALA A N 1
ATOM 1352 C CA . ALA A 1 184 ? -8.704 4.229 -12.417 1.00 89.81 184 ALA A CA 1
ATOM 1353 C C . ALA A 1 184 ? -7.908 5.277 -13.221 1.00 89.81 184 ALA A C 1
ATOM 1355 O O . ALA A 1 184 ? -7.568 5.041 -14.378 1.00 89.81 184 ALA A O 1
ATOM 1356 N N . ALA A 1 185 ? -7.521 6.387 -12.584 1.00 90.62 185 ALA A N 1
ATOM 1357 C CA . ALA A 1 185 ? -6.699 7.422 -13.209 1.00 90.62 185 ALA A CA 1
ATOM 1358 C C . ALA A 1 185 ? -5.261 6.946 -13.464 1.00 90.62 185 ALA A C 1
ATOM 1360 O O . ALA A 1 185 ? -4.693 7.231 -14.514 1.00 90.62 185 ALA A O 1
ATOM 1361 N N . ALA A 1 186 ? -4.679 6.174 -12.543 1.00 93.94 186 ALA A N 1
ATOM 1362 C CA . ALA A 1 186 ? -3.346 5.603 -12.726 1.00 93.94 186 ALA A CA 1
ATOM 1363 C C . ALA A 1 186 ? -3.284 4.571 -13.871 1.00 93.94 186 ALA A C 1
ATOM 1365 O O . ALA A 1 186 ? -2.300 4.543 -14.612 1.00 93.94 186 ALA A O 1
ATOM 1366 N N . ARG A 1 187 ? -4.339 3.767 -14.072 1.00 93.88 187 ARG A N 1
ATOM 1367 C CA . ARG A 1 187 ? -4.477 2.884 -15.246 1.00 93.88 187 ARG A CA 1
ATOM 1368 C C . ARG A 1 187 ? -4.620 3.684 -16.539 1.00 93.88 187 ARG A C 1
ATOM 1370 O O . ARG A 1 187 ? -3.931 3.380 -17.505 1.00 93.88 187 ARG A O 1
ATOM 1377 N N . ALA A 1 188 ? -5.434 4.744 -16.544 1.00 92.88 188 ALA A N 1
ATOM 1378 C CA . ALA A 1 188 ? -5.556 5.649 -17.693 1.00 92.88 188 ALA A CA 1
ATOM 1379 C C . ALA A 1 188 ? -4.231 6.361 -18.036 1.00 92.88 188 ALA A C 1
ATOM 1381 O O . ALA A 1 188 ? -3.955 6.632 -19.201 1.00 92.88 188 ALA A O 1
ATOM 1382 N N . ALA A 1 189 ? -3.379 6.603 -17.035 1.00 94.44 189 ALA A N 1
ATOM 1383 C CA . ALA A 1 189 ? -2.030 7.137 -17.208 1.00 94.44 189 ALA A CA 1
ATOM 1384 C C . ALA A 1 189 ? -0.983 6.077 -17.614 1.00 94.44 189 ALA A C 1
ATOM 1386 O O . ALA A 1 189 ? 0.184 6.419 -17.798 1.00 94.44 189 ALA A O 1
ATOM 1387 N N . GLY A 1 190 ? -1.356 4.798 -17.734 1.00 95.38 190 GLY A N 1
ATOM 1388 C CA . GLY A 1 190 ? -0.436 3.709 -18.081 1.00 95.38 190 GLY A CA 1
ATOM 1389 C C . GLY A 1 190 ? 0.582 3.379 -16.985 1.00 95.38 190 GLY A C 1
ATOM 1390 O O . GLY A 1 190 ? 1.616 2.786 -17.282 1.00 95.38 190 GLY A O 1
ATOM 1391 N N . LEU A 1 191 ? 0.312 3.769 -15.734 1.00 96.81 191 LEU A N 1
ATOM 1392 C CA . LEU A 1 191 ? 1.183 3.495 -14.586 1.00 96.81 191 LEU A CA 1
ATOM 1393 C C . LEU A 1 191 ? 0.904 2.128 -13.957 1.00 96.81 191 LEU A C 1
ATOM 1395 O O . LEU A 1 191 ? 1.788 1.560 -13.328 1.00 96.81 191 LEU A O 1
ATOM 1399 N N . ILE A 1 192 ? -0.317 1.605 -14.108 1.00 97.06 192 ILE A N 1
ATOM 1400 C CA . ILE A 1 192 ? -0.736 0.298 -13.590 1.00 97.06 192 ILE A CA 1
ATOM 1401 C C . ILE A 1 192 ? -1.230 -0.550 -14.754 1.00 97.06 192 ILE A C 1
ATOM 1403 O O . ILE A 1 192 ? -2.157 -0.153 -15.458 1.00 97.06 192 ILE A O 1
ATOM 1407 N N . HIS A 1 193 ? -0.668 -1.747 -14.884 1.00 97.06 193 HIS A N 1
ATOM 1408 C CA . HIS A 1 193 ? -1.075 -2.757 -15.860 1.00 97.06 193 HIS A CA 1
ATOM 1409 C C . HIS A 1 193 ? -1.447 -4.053 -15.158 1.00 97.06 193 HIS A C 1
ATOM 1411 O O . HIS A 1 193 ? -0.907 -4.350 -14.097 1.00 97.06 193 HIS A O 1
ATOM 1417 N N . THR A 1 194 ? -2.337 -4.843 -15.751 1.00 97.06 194 THR A N 1
ATOM 1418 C CA . THR A 1 194 ? -2.655 -6.192 -15.268 1.00 97.06 194 THR A CA 1
ATOM 1419 C C . THR A 1 194 ? -2.075 -7.208 -16.238 1.00 97.06 194 THR A C 1
ATOM 1421 O O . THR A 1 194 ? -2.317 -7.120 -17.439 1.00 97.06 194 THR A O 1
ATOM 1424 N N . VAL A 1 195 ? -1.323 -8.171 -15.713 1.00 96.94 195 VAL A N 1
ATOM 1425 C CA . VAL A 1 195 ? -0.762 -9.291 -16.473 1.00 96.94 195 VAL A CA 1
ATOM 1426 C C . VAL A 1 195 ? -1.090 -10.606 -15.778 1.00 96.94 195 VAL A C 1
ATOM 1428 O O . VAL A 1 195 ? -1.327 -10.645 -14.567 1.00 96.94 195 VAL A O 1
ATOM 1431 N N . GLU A 1 196 ? -1.077 -11.688 -16.546 1.00 96.25 196 GLU A N 1
ATOM 1432 C CA . GLU A 1 196 ? -1.177 -13.045 -16.020 1.00 96.25 196 GLU A CA 1
ATOM 1433 C C . GLU A 1 196 ? 0.145 -13.772 -16.238 1.00 96.25 196 GLU A C 1
ATOM 1435 O O . GLU A 1 196 ? 0.721 -13.720 -17.322 1.00 96.25 196 GLU A O 1
ATOM 1440 N N . VAL A 1 197 ? 0.634 -14.454 -15.205 1.00 95.56 197 VAL A N 1
ATOM 1441 C CA . VAL A 1 197 ? 1.874 -15.236 -15.271 1.00 95.56 197 VAL A CA 1
ATOM 1442 C C . VAL A 1 197 ? 1.617 -16.676 -14.852 1.00 95.56 197 VAL A C 1
ATOM 1444 O O . VAL A 1 197 ? 0.682 -16.966 -14.103 1.00 95.56 197 VAL A O 1
ATOM 1447 N N . ASP A 1 198 ? 2.426 -17.596 -15.373 1.00 94.00 198 ASP A N 1
ATOM 1448 C CA . ASP A 1 198 ? 2.368 -19.004 -14.977 1.00 94.00 198 ASP A CA 1
ATOM 1449 C C . ASP A 1 198 ? 2.761 -19.169 -13.500 1.00 94.00 198 ASP A C 1
ATOM 1451 O O . ASP A 1 198 ? 3.782 -18.646 -13.048 1.00 94.00 198 ASP A O 1
ATOM 1455 N N . ALA A 1 199 ? 1.930 -19.889 -12.746 1.00 94.31 199 ALA A N 1
ATOM 1456 C CA . ALA A 1 199 ? 2.146 -20.161 -11.334 1.00 94.31 199 ALA A CA 1
ATOM 1457 C C . ALA A 1 199 ? 2.976 -21.432 -11.078 1.00 94.31 199 ALA A C 1
ATOM 1459 O O . ALA A 1 199 ? 3.395 -21.656 -9.941 1.00 94.31 199 ALA A O 1
ATOM 1460 N N . ALA A 1 200 ? 3.213 -22.267 -12.100 1.00 92.81 200 ALA A N 1
ATOM 1461 C CA . ALA A 1 200 ? 3.898 -23.555 -11.961 1.00 92.81 200 ALA A CA 1
ATOM 1462 C C . ALA A 1 200 ? 5.259 -23.497 -11.228 1.00 92.81 200 ALA A C 1
ATOM 1464 O O . ALA A 1 200 ? 5.527 -24.406 -10.437 1.00 92.81 200 ALA A O 1
ATOM 1465 N N . PRO A 1 201 ? 6.102 -22.453 -11.393 1.00 93.50 201 PRO A N 1
ATOM 1466 C CA . PRO A 1 201 ? 7.374 -22.355 -10.671 1.00 93.50 201 PRO A CA 1
ATOM 1467 C C . PRO A 1 201 ? 7.252 -22.215 -9.144 1.00 93.50 201 PRO A C 1
ATOM 1469 O O . PRO A 1 201 ? 8.243 -22.395 -8.445 1.00 93.50 201 PRO A O 1
ATOM 1472 N N . PHE A 1 202 ? 6.067 -21.897 -8.607 1.00 94.81 202 PHE A N 1
ATOM 1473 C CA . PHE A 1 202 ? 5.875 -21.522 -7.198 1.00 94.81 202 PHE A CA 1
ATOM 1474 C C . PHE A 1 202 ? 5.259 -22.633 -6.334 1.00 94.81 202 PHE A C 1
ATOM 1476 O O . PHE A 1 202 ? 4.624 -22.354 -5.311 1.00 94.81 202 PHE A O 1
ATOM 1483 N N . ALA A 1 203 ? 5.467 -23.899 -6.710 1.00 93.62 203 ALA A N 1
ATOM 1484 C CA . ALA A 1 203 ? 4.986 -25.065 -5.959 1.00 93.62 203 ALA A CA 1
ATOM 1485 C C . ALA A 1 203 ? 5.481 -25.104 -4.497 1.00 93.62 203 ALA A C 1
ATOM 1487 O O . ALA A 1 203 ? 4.770 -25.598 -3.617 1.00 93.62 203 ALA A O 1
ATOM 1488 N N . ASP A 1 204 ? 6.662 -24.529 -4.240 1.00 93.81 204 ASP A N 1
ATOM 1489 C CA . ASP A 1 204 ? 7.274 -24.359 -2.914 1.00 93.81 204 ASP A CA 1
ATOM 1490 C C . ASP A 1 204 ? 7.300 -22.885 -2.450 1.00 93.81 204 ASP A C 1
ATOM 1492 O O . ASP A 1 204 ? 7.777 -22.556 -1.362 1.00 93.81 204 ASP A O 1
ATOM 1496 N N . GLY A 1 205 ? 6.697 -21.991 -3.238 1.00 95.56 205 GLY A N 1
ATOM 1497 C CA . GLY A 1 205 ? 6.852 -20.541 -3.130 1.00 95.56 205 GLY A CA 1
ATOM 1498 C C . GLY A 1 205 ? 8.101 -20.059 -3.863 1.00 95.56 205 GLY A C 1
ATOM 1499 O O . GLY A 1 205 ? 8.780 -20.838 -4.522 1.00 95.56 205 GLY A O 1
ATOM 1500 N N . GLY A 1 206 ? 8.386 -18.762 -3.788 1.00 95.81 206 GLY A N 1
ATOM 1501 C CA . GLY A 1 206 ? 9.527 -18.206 -4.503 1.00 95.81 206 GLY A CA 1
ATOM 1502 C C . GLY A 1 206 ? 9.447 -16.705 -4.719 1.00 95.81 206 GLY A C 1
ATOM 1503 O O . GLY A 1 206 ? 8.840 -15.984 -3.925 1.00 95.81 206 GLY A O 1
ATOM 1504 N N . PHE A 1 207 ? 10.037 -16.240 -5.815 1.00 96.81 207 PHE A N 1
ATOM 1505 C CA . PHE A 1 207 ? 10.050 -14.835 -6.207 1.00 96.81 207 PHE A CA 1
ATOM 1506 C C . PHE A 1 207 ? 9.661 -14.641 -7.665 1.00 96.81 207 PHE A C 1
ATOM 1508 O O . PHE A 1 207 ? 10.099 -15.386 -8.540 1.00 96.81 207 PHE A O 1
ATOM 1515 N N . LEU A 1 208 ? 8.888 -13.589 -7.912 1.00 97.19 208 LEU A N 1
ATOM 1516 C CA . LEU A 1 208 ? 8.504 -13.121 -9.235 1.00 97.19 208 LEU A CA 1
ATOM 1517 C C . LEU A 1 208 ? 9.008 -11.692 -9.427 1.00 97.19 208 LEU A C 1
ATOM 1519 O O . LEU A 1 208 ? 8.712 -10.820 -8.611 1.00 97.19 208 LEU A O 1
ATOM 1523 N N . PHE A 1 209 ? 9.699 -11.435 -10.531 1.00 97.25 209 PHE A N 1
ATOM 1524 C CA . PHE A 1 209 ? 9.986 -10.079 -10.998 1.00 97.25 209 PHE A CA 1
ATOM 1525 C C . PHE A 1 209 ? 9.786 -9.970 -12.506 1.00 97.25 209 PHE A C 1
ATOM 1527 O O . PHE A 1 209 ? 9.674 -10.980 -13.203 1.00 97.25 209 PHE A O 1
ATOM 1534 N N . LEU A 1 210 ? 9.708 -8.740 -13.010 1.00 96.75 210 LEU A N 1
ATOM 1535 C CA . LEU A 1 210 ? 9.593 -8.467 -14.438 1.00 96.75 210 LEU A CA 1
ATOM 1536 C C . LEU A 1 210 ? 10.729 -7.553 -14.881 1.00 96.75 210 LEU A C 1
ATOM 1538 O O . LEU A 1 210 ? 11.026 -6.566 -14.214 1.00 96.75 210 LEU A O 1
ATOM 1542 N N . SER A 1 211 ? 11.335 -7.877 -16.017 1.00 95.25 211 SER A N 1
ATOM 1543 C CA . SER A 1 211 ? 12.368 -7.071 -16.670 1.00 95.25 211 SER A CA 1
ATOM 1544 C C . SER A 1 211 ? 11.897 -6.627 -18.058 1.00 95.25 211 SER A C 1
ATOM 1546 O O . SER A 1 211 ? 10.869 -7.094 -18.556 1.00 95.25 211 SER A O 1
ATOM 1548 N N . LEU A 1 212 ? 12.625 -5.706 -18.692 1.00 95.75 212 LEU A N 1
ATOM 1549 C CA . LEU A 1 212 ? 12.338 -5.303 -20.069 1.00 95.75 212 LEU A CA 1
ATOM 1550 C C . LEU A 1 212 ? 12.743 -6.414 -21.048 1.00 95.75 212 LEU A C 1
ATOM 1552 O O . LEU A 1 212 ? 13.886 -6.870 -21.052 1.00 95.75 212 LEU A O 1
ATOM 1556 N N . ALA A 1 213 ? 11.820 -6.807 -21.924 1.00 95.25 213 ALA A N 1
ATOM 1557 C CA . ALA A 1 213 ? 12.112 -7.706 -23.034 1.00 95.25 213 ALA A CA 1
ATOM 1558 C C . ALA A 1 213 ? 12.792 -6.946 -24.196 1.00 95.25 213 ALA A C 1
ATOM 1560 O O . ALA A 1 213 ? 12.613 -5.732 -24.320 1.00 95.25 213 ALA A O 1
ATOM 1561 N N . PRO A 1 214 ? 13.505 -7.635 -25.113 1.00 92.12 214 PRO A N 1
ATOM 1562 C CA . PRO A 1 214 ? 14.194 -6.992 -26.241 1.00 92.12 214 PRO A CA 1
ATOM 1563 C C . PRO A 1 214 ? 13.303 -6.162 -27.179 1.00 92.12 214 PRO A C 1
ATOM 1565 O O . PRO A 1 214 ? 13.812 -5.293 -27.877 1.00 92.12 214 PRO A O 1
ATOM 1568 N N . GLY A 1 215 ? 11.993 -6.433 -27.216 1.00 92.94 215 GLY A N 1
ATOM 1569 C CA . GLY A 1 215 ? 11.018 -5.674 -28.010 1.00 92.94 215 GLY A CA 1
ATOM 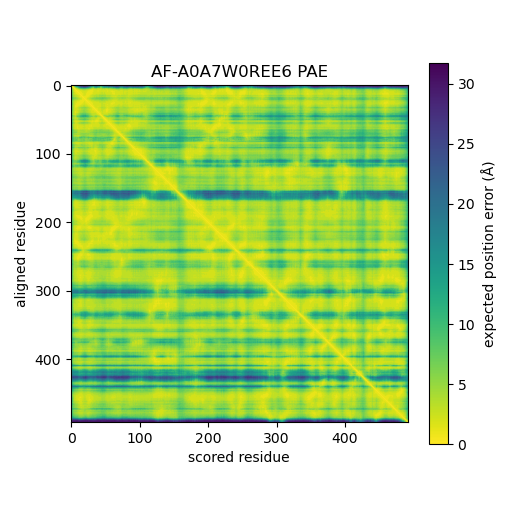1570 C C . GLY A 1 215 ? 10.518 -4.381 -27.356 1.00 92.94 215 GLY A C 1
ATOM 1571 O O . GLY A 1 215 ? 9.650 -3.728 -27.922 1.00 92.94 215 GLY A O 1
ATOM 1572 N N . SER A 1 216 ? 11.009 -4.039 -26.163 1.00 96.62 216 SER A N 1
ATOM 1573 C CA . SER A 1 216 ? 10.640 -2.818 -25.446 1.00 96.62 216 SER A CA 1
ATOM 1574 C C . SER A 1 216 ? 11.470 -1.620 -25.908 1.00 96.62 216 SER A C 1
ATOM 1576 O O . SER A 1 216 ? 12.683 -1.743 -26.090 1.00 96.62 216 SER A O 1
ATOM 1578 N N . ASP A 1 217 ? 10.852 -0.443 -26.001 1.00 95.62 217 ASP A N 1
ATOM 1579 C CA . ASP A 1 217 ? 11.510 0.794 -26.446 1.00 95.62 217 ASP A CA 1
ATOM 1580 C C . ASP A 1 217 ? 12.691 1.222 -25.554 1.00 95.62 217 ASP A C 1
ATOM 1582 O O . ASP A 1 217 ? 13.595 1.920 -26.014 1.00 95.62 217 ASP A O 1
ATOM 1586 N N . PHE A 1 218 ? 12.710 0.779 -24.290 1.00 95.81 218 PHE A N 1
ATOM 1587 C CA . PHE A 1 218 ? 13.765 1.086 -23.315 1.00 95.81 218 PHE A CA 1
ATOM 1588 C C . PHE A 1 218 ? 14.814 -0.029 -23.142 1.00 95.81 218 PHE A C 1
ATOM 1590 O O . PHE A 1 218 ? 15.699 0.066 -22.286 1.00 95.81 218 PHE A O 1
ATOM 1597 N N . ALA A 1 219 ? 14.734 -1.108 -23.931 1.00 94.69 219 ALA A N 1
ATOM 1598 C CA . ALA A 1 219 ? 15.621 -2.263 -23.784 1.00 94.69 219 ALA A CA 1
ATOM 1599 C C . ALA A 1 219 ? 17.094 -1.916 -24.062 1.00 94.69 219 ALA A C 1
ATOM 1601 O O . ALA A 1 219 ? 17.989 -2.410 -23.377 1.00 94.69 219 ALA A O 1
ATOM 1602 N N . ALA A 1 220 ? 17.359 -1.038 -25.036 1.00 93.88 220 ALA A N 1
ATOM 1603 C CA . ALA A 1 220 ? 18.718 -0.630 -25.391 1.00 93.88 220 ALA A CA 1
ATOM 1604 C C . ALA A 1 220 ? 19.389 0.204 -24.285 1.00 93.88 220 ALA A C 1
ATOM 1606 O O . ALA A 1 220 ? 20.583 0.048 -24.034 1.00 93.88 220 ALA A O 1
ATOM 1607 N N . GLN A 1 221 ? 18.624 1.064 -23.608 1.00 94.62 221 GLN A N 1
ATOM 1608 C CA . GLN A 1 221 ? 19.088 1.883 -22.489 1.00 94.62 221 GLN A CA 1
ATOM 1609 C C . GLN A 1 221 ? 19.409 1.003 -21.284 1.00 94.62 221 GLN A C 1
ATOM 1611 O O . GLN A 1 221 ? 20.499 1.116 -20.734 1.00 94.62 221 GLN A O 1
ATOM 1616 N N . HIS A 1 222 ? 18.512 0.075 -20.935 1.00 92.00 222 HIS A N 1
ATOM 1617 C CA . HIS A 1 222 ? 18.741 -0.869 -19.840 1.00 92.00 222 HIS A CA 1
ATOM 1618 C C . HIS A 1 222 ? 19.928 -1.808 -20.107 1.00 92.00 222 HIS A C 1
ATOM 1620 O O . HIS A 1 222 ? 20.702 -2.099 -19.201 1.00 92.00 222 HIS A O 1
ATOM 1626 N N . ALA A 1 223 ? 20.127 -2.241 -21.357 1.00 90.25 223 ALA A N 1
ATOM 1627 C CA . ALA A 1 223 ? 21.292 -3.043 -21.731 1.00 90.25 223 ALA A CA 1
ATOM 1628 C C . ALA A 1 223 ? 22.614 -2.256 -21.646 1.00 90.25 223 ALA A C 1
ATOM 1630 O O . ALA A 1 223 ? 23.651 -2.837 -21.329 1.00 90.25 223 ALA A O 1
ATOM 1631 N N . ALA A 1 224 ? 22.590 -0.951 -21.939 1.00 90.81 224 ALA A N 1
ATOM 1632 C CA . ALA A 1 224 ? 23.760 -0.080 -21.839 1.00 90.81 224 ALA A CA 1
ATOM 1633 C C . ALA A 1 224 ? 24.083 0.314 -20.386 1.00 90.81 224 ALA A C 1
ATOM 1635 O O . ALA A 1 224 ? 25.257 0.427 -20.034 1.00 90.81 224 ALA A O 1
ATOM 1636 N N . ALA A 1 225 ? 23.053 0.510 -19.562 1.00 89.88 225 ALA A N 1
ATOM 1637 C CA . ALA A 1 225 ? 23.142 0.887 -18.157 1.00 89.88 225 ALA A CA 1
ATOM 1638 C C . ALA A 1 225 ? 22.031 0.170 -17.362 1.00 89.88 225 ALA A C 1
ATOM 1640 O O . ALA A 1 225 ? 20.886 0.634 -17.369 1.00 89.88 225 ALA A O 1
ATOM 1641 N N . PRO A 1 226 ? 22.323 -0.960 -16.685 1.00 87.69 226 PRO A N 1
ATOM 1642 C CA . PRO A 1 226 ? 21.324 -1.711 -15.923 1.00 87.69 226 PRO A CA 1
ATOM 1643 C C . PRO A 1 226 ? 20.575 -0.857 -14.894 1.00 87.69 226 PRO A C 1
ATOM 1645 O O . PRO A 1 226 ? 19.371 -1.022 -14.723 1.00 87.69 226 PRO A O 1
ATOM 1648 N N . GLU A 1 227 ? 21.255 0.115 -14.285 1.00 87.25 227 GLU A N 1
ATOM 1649 C CA . GLU A 1 227 ? 20.704 1.071 -13.322 1.00 87.25 227 GLU A CA 1
ATOM 1650 C C . GLU A 1 227 ? 19.703 2.075 -13.918 1.00 87.25 227 GLU A C 1
ATOM 1652 O O . GLU A 1 227 ? 19.066 2.818 -13.175 1.00 87.25 227 GLU A O 1
ATOM 1657 N N . PHE A 1 228 ? 19.529 2.102 -15.246 1.00 92.06 228 PHE A N 1
ATOM 1658 C CA . PHE A 1 228 ? 18.473 2.878 -15.901 1.00 92.06 228 PHE A CA 1
ATOM 1659 C C . PHE A 1 228 ? 17.076 2.436 -15.441 1.00 92.06 228 PHE A C 1
ATOM 1661 O O . PHE A 1 228 ? 16.163 3.262 -15.359 1.00 92.06 228 PHE A O 1
ATOM 1668 N N . VAL A 1 229 ? 16.914 1.147 -15.116 1.00 93.38 229 VAL A N 1
ATOM 1669 C CA . VAL A 1 229 ? 15.652 0.564 -14.653 1.00 93.38 229 VAL A CA 1
ATOM 1670 C C . VAL A 1 229 ? 15.837 -0.029 -13.267 1.00 93.38 229 VAL A C 1
ATOM 1672 O O . VAL A 1 229 ? 16.674 -0.904 -13.069 1.00 93.38 229 VAL A O 1
ATOM 1675 N N . ASP A 1 230 ? 15.007 0.403 -12.327 1.00 92.38 230 ASP A N 1
ATOM 1676 C CA . ASP A 1 230 ? 14.895 -0.226 -11.018 1.00 92.38 230 ASP A CA 1
ATOM 1677 C C . ASP A 1 230 ? 13.854 -1.341 -11.076 1.00 92.38 230 ASP A C 1
ATOM 1679 O O . ASP A 1 230 ? 12.700 -1.116 -11.460 1.00 92.38 230 ASP A O 1
ATOM 1683 N N . VAL A 1 231 ? 14.266 -2.551 -10.719 1.00 94.69 231 VAL A N 1
ATOM 1684 C CA . VAL A 1 231 ? 13.428 -3.747 -10.795 1.00 94.69 231 VAL A CA 1
ATOM 1685 C C . VAL A 1 231 ? 13.196 -4.268 -9.391 1.00 94.69 231 VAL A C 1
ATOM 1687 O O . VAL A 1 231 ? 14.137 -4.546 -8.651 1.00 94.69 231 VAL A O 1
ATOM 1690 N N . PHE A 1 232 ? 11.928 -4.457 -9.041 1.00 96.19 232 PHE A N 1
ATOM 1691 C CA . PHE A 1 232 ? 11.534 -5.085 -7.789 1.00 96.19 232 PHE A CA 1
ATOM 1692 C C . PHE A 1 232 ? 10.949 -6.475 -8.030 1.00 96.19 232 PHE A C 1
ATOM 1694 O O . PHE A 1 232 ? 10.229 -6.723 -8.997 1.00 96.19 232 PHE A O 1
ATOM 1701 N N . ALA A 1 233 ? 11.230 -7.379 -7.101 1.00 96.88 233 ALA A N 1
ATOM 1702 C CA . ALA A 1 233 ? 10.611 -8.678 -6.976 1.00 96.88 233 ALA A CA 1
ATOM 1703 C C . ALA A 1 233 ? 9.529 -8.656 -5.899 1.00 96.88 233 ALA A C 1
ATOM 1705 O O . ALA A 1 233 ? 9.634 -7.979 -4.871 1.00 96.88 233 ALA A O 1
ATOM 1706 N N . THR A 1 234 ? 8.510 -9.478 -6.112 1.00 97.50 234 THR A N 1
ATOM 1707 C CA . THR A 1 234 ? 7.552 -9.859 -5.085 1.00 97.50 234 THR A CA 1
ATOM 1708 C C . THR A 1 234 ? 7.778 -11.306 -4.676 1.00 97.50 234 THR A C 1
ATOM 1710 O O . THR A 1 234 ? 8.078 -12.165 -5.508 1.00 97.50 234 THR A O 1
ATOM 1713 N N . ARG A 1 235 ? 7.637 -11.583 -3.379 1.00 97.19 235 ARG A N 1
ATOM 1714 C CA . ARG A 1 235 ? 7.689 -12.944 -2.861 1.00 97.19 235 ARG A CA 1
ATOM 1715 C C . ARG A 1 235 ? 6.340 -13.624 -3.088 1.00 97.19 235 ARG A C 1
ATOM 1717 O O . ARG A 1 235 ? 5.325 -13.175 -2.564 1.00 97.19 235 ARG A O 1
ATOM 1724 N N . VAL A 1 236 ? 6.344 -14.734 -3.813 1.00 97.25 236 VAL A N 1
ATOM 1725 C CA . VAL A 1 236 ? 5.161 -15.563 -4.051 1.00 97.25 236 VAL A CA 1
ATOM 1726 C C . VAL A 1 236 ? 5.091 -16.636 -2.963 1.00 97.25 236 VAL A C 1
ATOM 1728 O O . VAL A 1 236 ? 6.065 -17.368 -2.754 1.00 97.25 236 VAL A O 1
ATOM 1731 N N . PRO A 1 237 ? 3.979 -16.745 -2.218 1.00 96.25 237 PRO A N 1
ATOM 1732 C CA . PRO A 1 237 ? 3.841 -17.806 -1.238 1.00 96.25 237 PRO A CA 1
ATOM 1733 C C . PRO A 1 237 ? 3.665 -19.165 -1.920 1.00 96.25 237 PRO A C 1
ATOM 1735 O O . PRO A 1 237 ? 3.392 -19.242 -3.110 1.00 96.25 237 PRO A O 1
ATOM 1738 N N . ARG A 1 238 ? 3.789 -20.255 -1.157 1.00 95.31 238 ARG A N 1
ATOM 1739 C CA . ARG A 1 238 ? 3.580 -21.611 -1.680 1.00 95.31 238 ARG A CA 1
ATOM 1740 C C . ARG A 1 238 ? 2.199 -21.755 -2.326 1.00 95.31 238 ARG A C 1
ATOM 1742 O O . ARG A 1 238 ? 1.195 -21.543 -1.635 1.00 95.31 238 ARG A O 1
ATOM 1749 N N . LEU A 1 239 ? 2.160 -22.163 -3.594 1.00 94.62 239 LEU A N 1
ATOM 1750 C CA . LEU A 1 239 ? 0.929 -22.400 -4.348 1.00 94.62 239 LEU A CA 1
ATOM 1751 C C . LEU A 1 239 ? 0.757 -23.893 -4.614 1.00 94.62 239 LEU A C 1
ATOM 1753 O O . LEU A 1 239 ? 1.641 -24.545 -5.163 1.00 94.62 239 LEU A O 1
ATOM 1757 N N . VAL A 1 240 ? -0.391 -24.435 -4.220 1.00 88.88 240 VAL A N 1
ATOM 1758 C CA . VAL A 1 240 ? -0.741 -25.836 -4.460 1.00 88.88 240 VAL A CA 1
ATOM 1759 C C . VAL A 1 240 ? -1.798 -25.878 -5.554 1.00 88.88 240 VAL A C 1
ATOM 1761 O O . VAL A 1 240 ? -2.803 -25.169 -5.488 1.00 88.88 240 VAL A O 1
ATOM 1764 N N . ALA A 1 241 ? -1.567 -26.711 -6.569 1.00 84.25 241 ALA A N 1
ATOM 1765 C CA . ALA A 1 241 ? -2.515 -26.892 -7.660 1.00 84.25 241 ALA A CA 1
ATOM 1766 C C . ALA A 1 241 ? -3.895 -27.305 -7.122 1.00 84.25 241 ALA A C 1
ATOM 1768 O O . ALA A 1 241 ? -3.986 -28.126 -6.211 1.00 84.25 241 ALA A O 1
ATOM 1769 N N . ALA A 1 242 ? -4.960 -26.755 -7.710 1.00 84.81 242 ALA A N 1
ATOM 1770 C CA . ALA A 1 242 ? -6.351 -26.959 -7.289 1.00 84.81 242 ALA A CA 1
ATOM 1771 C C . ALA A 1 242 ? -6.734 -26.404 -5.893 1.00 84.81 242 ALA A C 1
ATOM 1773 O O . ALA A 1 242 ? -7.898 -26.530 -5.507 1.00 84.81 242 ALA A O 1
ATOM 1774 N N . GLU A 1 243 ? -5.831 -25.739 -5.158 1.00 89.00 243 GLU A N 1
ATOM 1775 C CA . GLU A 1 243 ? -6.137 -25.141 -3.851 1.00 89.00 243 GLU A CA 1
ATOM 1776 C C . GLU A 1 243 ? -6.176 -23.603 -3.920 1.00 89.00 243 GLU A C 1
ATOM 1778 O O . GLU A 1 243 ? -5.153 -22.964 -4.175 1.00 89.00 243 GLU A O 1
ATOM 1783 N N . PRO A 1 244 ? -7.336 -22.961 -3.673 1.00 88.50 244 PRO A N 1
ATOM 1784 C CA . PRO A 1 244 ? -7.413 -21.507 -3.662 1.00 88.50 244 PRO A CA 1
ATOM 1785 C C . PRO A 1 244 ? -6.665 -20.936 -2.453 1.00 88.50 244 PRO A C 1
ATOM 1787 O O . PRO A 1 244 ? -6.881 -21.349 -1.312 1.00 88.50 244 PRO A O 1
ATOM 1790 N N . ARG A 1 245 ? -5.830 -19.925 -2.701 1.00 90.56 245 ARG A N 1
ATOM 1791 C CA . ARG A 1 245 ? -5.057 -19.219 -1.677 1.00 90.56 245 ARG A CA 1
ATOM 1792 C C . ARG A 1 245 ? -5.050 -17.720 -1.961 1.00 90.56 245 ARG A C 1
ATOM 1794 O O . ARG A 1 245 ? -4.836 -17.303 -3.095 1.00 90.56 245 ARG A O 1
ATOM 1801 N N . ALA A 1 246 ? -5.266 -16.918 -0.919 1.00 93.00 246 ALA A N 1
ATOM 1802 C CA . ALA A 1 246 ? -5.054 -15.477 -0.998 1.00 93.00 246 ALA A CA 1
ATOM 1803 C C . ALA A 1 246 ? -3.554 -15.179 -1.137 1.00 93.00 246 ALA A C 1
ATOM 1805 O O . ALA A 1 246 ? -2.738 -15.782 -0.441 1.00 93.00 246 ALA A O 1
ATOM 1806 N N . VAL A 1 247 ? -3.220 -14.254 -2.033 1.00 96.62 247 VAL A N 1
ATOM 1807 C CA . VAL A 1 247 ? -1.851 -13.806 -2.303 1.00 96.62 247 VAL A CA 1
ATOM 1808 C C . VAL A 1 247 ? -1.796 -12.286 -2.215 1.00 96.62 247 VAL A C 1
ATOM 1810 O O . VAL A 1 247 ? -2.754 -11.610 -2.590 1.00 96.62 247 VAL A O 1
ATOM 1813 N N . PHE A 1 248 ? -0.693 -11.751 -1.705 1.00 98.12 248 PHE A N 1
ATOM 1814 C CA . PHE A 1 248 ? -0.489 -10.321 -1.530 1.00 98.12 248 PHE A CA 1
ATOM 1815 C C . PHE A 1 248 ? 1.001 -9.981 -1.505 1.00 98.12 248 PHE A C 1
ATOM 1817 O O . PHE A 1 248 ? 1.828 -10.792 -1.088 1.00 98.12 248 PHE A O 1
ATOM 1824 N N . THR A 1 249 ? 1.332 -8.755 -1.911 1.00 98.25 249 THR A N 1
ATOM 1825 C CA . THR A 1 249 ? 2.697 -8.215 -1.896 1.00 98.25 249 THR A CA 1
ATOM 1826 C C . THR A 1 249 ? 2.839 -7.176 -0.781 1.00 98.25 249 THR A C 1
ATOM 1828 O O . THR A 1 249 ? 2.640 -5.985 -1.021 1.00 98.25 249 THR A O 1
ATOM 1831 N N . PRO A 1 250 ? 3.186 -7.580 0.453 1.00 96.94 250 PRO A N 1
ATOM 1832 C CA . PRO A 1 250 ? 3.378 -6.631 1.551 1.00 96.94 250 PRO A CA 1
ATOM 1833 C C . PRO A 1 250 ? 4.718 -5.890 1.474 1.00 96.94 250 PRO A C 1
ATOM 1835 O O . PRO A 1 250 ? 4.818 -4.762 1.947 1.00 96.94 250 PRO A O 1
ATOM 1838 N N . VAL A 1 251 ? 5.738 -6.495 0.859 1.00 96.69 251 VAL A N 1
ATOM 1839 C CA . VAL A 1 251 ? 7.095 -5.950 0.736 1.00 96.69 251 VAL A CA 1
ATOM 1840 C C . VAL A 1 251 ? 7.613 -6.208 -0.674 1.00 96.69 251 VAL A C 1
ATOM 1842 O O . VAL A 1 251 ? 7.378 -7.279 -1.242 1.00 96.69 251 VAL A O 1
ATOM 1845 N N . LEU A 1 252 ? 8.318 -5.224 -1.223 1.00 96.06 252 LEU A N 1
ATOM 1846 C CA . LEU A 1 252 ? 9.056 -5.332 -2.475 1.00 96.06 252 LEU A CA 1
ATOM 1847 C C . LEU A 1 252 ? 10.543 -5.535 -2.185 1.00 96.06 252 LEU A C 1
ATOM 1849 O O . LEU A 1 252 ? 11.109 -4.885 -1.304 1.00 96.06 252 LEU A O 1
ATOM 1853 N N . PHE A 1 253 ? 11.178 -6.412 -2.955 1.00 95.06 253 PHE A N 1
ATOM 1854 C CA . PHE A 1 253 ? 12.596 -6.729 -2.827 1.00 95.06 253 PHE A CA 1
ATOM 1855 C C . PHE A 1 253 ? 13.340 -6.208 -4.059 1.00 95.06 253 PHE A C 1
ATOM 1857 O O . PHE A 1 253 ? 13.006 -6.635 -5.160 1.00 95.06 253 PHE A O 1
ATOM 1864 N N . PRO A 1 254 ? 14.306 -5.287 -3.933 1.00 93.31 254 PRO A N 1
ATOM 1865 C CA . PRO A 1 254 ? 15.102 -4.846 -5.078 1.00 93.31 254 PRO A CA 1
ATOM 1866 C C . PRO A 1 254 ? 15.863 -6.020 -5.705 1.00 93.31 254 PRO A C 1
ATOM 1868 O O . PRO A 1 254 ? 16.470 -6.827 -4.998 1.00 93.31 254 PRO A O 1
ATOM 1871 N N . VAL A 1 255 ? 15.841 -6.102 -7.034 1.00 93.00 255 VAL A N 1
ATOM 1872 C CA . VAL A 1 255 ? 16.556 -7.116 -7.812 1.00 93.00 255 VAL A CA 1
A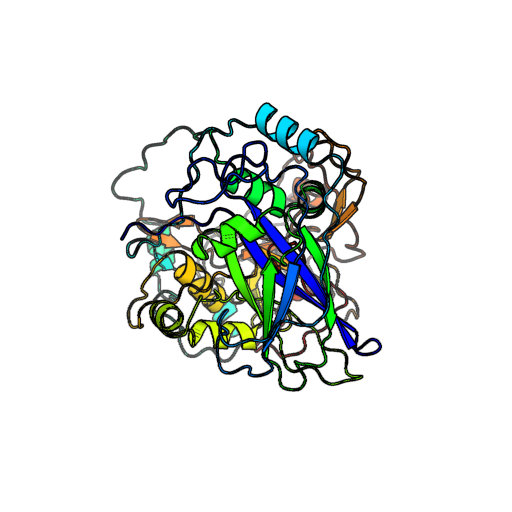TOM 1873 C C . VAL A 1 255 ? 17.901 -6.542 -8.223 1.00 93.00 255 VAL A C 1
ATOM 1875 O O . VAL A 1 255 ? 17.995 -5.647 -9.059 1.00 93.00 255 VAL A O 1
ATOM 1878 N N . ALA A 1 256 ? 18.962 -7.061 -7.618 1.00 89.75 256 ALA A N 1
ATOM 1879 C CA . ALA A 1 256 ? 20.317 -6.654 -7.952 1.00 89.75 256 ALA A CA 1
ATOM 1880 C C . ALA A 1 256 ? 20.771 -7.248 -9.294 1.00 89.75 256 ALA A C 1
ATOM 1882 O O . ALA A 1 256 ? 20.303 -8.308 -9.712 1.00 89.75 256 ALA A O 1
ATOM 1883 N N . ALA A 1 257 ? 21.749 -6.611 -9.941 1.00 86.62 257 ALA A N 1
ATOM 1884 C CA . ALA A 1 257 ? 22.360 -7.156 -11.153 1.00 86.62 257 ALA A CA 1
ATOM 1885 C C . ALA A 1 257 ? 23.085 -8.491 -10.893 1.00 86.62 257 ALA A C 1
ATOM 1887 O O . ALA A 1 257 ? 23.011 -9.407 -11.708 1.00 86.62 257 ALA A O 1
ATOM 1888 N N . ASP A 1 258 ? 23.759 -8.606 -9.745 1.00 85.94 258 ASP A N 1
ATOM 1889 C CA . ASP A 1 258 ? 24.550 -9.769 -9.346 1.00 85.94 258 ASP A CA 1
ATOM 1890 C C . ASP A 1 258 ? 24.605 -9.945 -7.815 1.00 85.94 258 ASP A C 1
ATOM 1892 O O . ASP A 1 258 ? 24.113 -9.117 -7.039 1.00 85.94 258 ASP A O 1
ATOM 1896 N N . ALA A 1 259 ? 25.231 -11.038 -7.369 1.00 85.44 259 ALA A N 1
ATOM 1897 C CA . ALA A 1 259 ? 25.365 -11.376 -5.952 1.00 85.44 259 ALA A CA 1
ATOM 1898 C C . ALA A 1 259 ? 26.177 -10.343 -5.145 1.00 85.44 259 ALA A C 1
ATOM 1900 O O . ALA A 1 259 ? 25.899 -10.133 -3.964 1.00 85.44 259 ALA A O 1
ATOM 1901 N N . ALA A 1 260 ? 27.165 -9.682 -5.759 1.00 85.88 260 ALA A N 1
ATOM 1902 C CA . ALA A 1 260 ? 27.980 -8.675 -5.078 1.00 85.88 260 ALA A CA 1
ATOM 1903 C C . ALA A 1 260 ? 27.160 -7.411 -4.778 1.00 85.88 260 ALA A C 1
ATOM 1905 O O . ALA A 1 260 ? 27.229 -6.863 -3.677 1.00 85.88 260 ALA A O 1
ATOM 1906 N N . THR A 1 261 ? 26.338 -6.990 -5.739 1.00 84.25 261 THR A N 1
ATOM 1907 C CA . THR A 1 261 ? 25.414 -5.862 -5.607 1.00 84.25 261 THR A CA 1
ATOM 1908 C C . THR A 1 261 ? 24.281 -6.200 -4.640 1.00 84.25 261 THR A C 1
ATOM 1910 O O . THR A 1 261 ? 23.921 -5.371 -3.809 1.00 84.25 261 THR A O 1
ATOM 1913 N N . SER A 1 262 ? 23.782 -7.440 -4.679 1.00 84.56 262 SER A N 1
ATOM 1914 C CA . SER A 1 262 ? 22.773 -7.942 -3.739 1.00 84.56 262 SER A CA 1
ATOM 1915 C C . SER A 1 262 ? 23.254 -7.876 -2.283 1.00 84.56 262 SER A C 1
ATOM 1917 O O . SER A 1 262 ? 22.556 -7.352 -1.416 1.00 84.56 262 SER A O 1
ATOM 1919 N N . ALA A 1 263 ? 24.500 -8.285 -2.015 1.00 82.50 263 ALA A N 1
ATOM 1920 C CA . ALA A 1 263 ? 25.098 -8.213 -0.679 1.00 82.50 263 ALA A CA 1
ATOM 1921 C C . ALA A 1 263 ? 25.202 -6.778 -0.117 1.00 82.50 263 ALA A C 1
ATOM 1923 O O . ALA A 1 263 ? 25.191 -6.592 1.101 1.00 82.50 263 ALA A O 1
ATOM 1924 N N . ALA A 1 264 ? 25.280 -5.753 -0.974 1.00 82.50 264 ALA A N 1
ATOM 1925 C CA . ALA A 1 264 ? 25.337 -4.353 -0.550 1.00 82.50 264 ALA A CA 1
ATOM 1926 C C . ALA A 1 264 ? 23.978 -3.794 -0.081 1.00 82.50 264 ALA A C 1
ATOM 1928 O O . ALA A 1 264 ? 23.939 -2.719 0.521 1.00 82.50 264 ALA A O 1
ATOM 1929 N N . LEU A 1 265 ? 22.871 -4.506 -0.329 1.00 80.44 265 LEU A N 1
ATOM 1930 C CA . LEU A 1 265 ? 21.516 -4.056 0.008 1.00 80.44 265 LEU A CA 1
ATOM 1931 C C . LEU A 1 265 ? 21.140 -4.289 1.477 1.00 80.44 265 LEU A C 1
ATOM 1933 O O . LEU A 1 265 ? 20.156 -3.709 1.936 1.00 80.44 265 LEU A O 1
ATOM 1937 N N . GLY A 1 266 ? 21.940 -5.055 2.226 1.00 81.50 266 GLY A N 1
ATOM 1938 C CA . GLY A 1 266 ? 21.744 -5.334 3.653 1.00 81.50 266 GLY A CA 1
ATOM 1939 C C . GLY A 1 266 ? 21.002 -6.645 3.935 1.00 81.50 266 GLY A C 1
ATOM 1940 O O . GLY A 1 266 ? 20.716 -7.420 3.026 1.00 81.50 266 GLY A O 1
ATOM 1941 N N . SER A 1 267 ? 20.709 -6.911 5.216 1.00 85.62 267 SER A N 1
ATOM 1942 C CA . SER A 1 267 ? 19.930 -8.097 5.609 1.00 85.62 267 SER A CA 1
ATOM 1943 C C . SER A 1 267 ? 18.437 -7.873 5.381 1.00 85.62 267 SER A C 1
ATOM 1945 O O . SER A 1 267 ? 17.865 -6.879 5.834 1.00 85.62 267 SER A O 1
ATOM 1947 N N . PHE A 1 268 ? 17.806 -8.844 4.725 1.00 89.81 268 PHE A N 1
ATOM 1948 C CA . PHE A 1 268 ? 16.375 -8.862 4.453 1.00 89.81 268 PHE A CA 1
ATOM 1949 C C . PHE A 1 268 ? 15.566 -9.653 5.492 1.00 89.81 268 PHE A C 1
ATOM 1951 O O . PHE A 1 268 ? 14.376 -9.842 5.276 1.00 89.81 268 PHE A O 1
ATOM 1958 N N . ASP A 1 269 ? 16.147 -10.102 6.610 1.00 89.00 269 ASP A N 1
ATOM 1959 C CA . ASP A 1 269 ? 15.467 -10.997 7.568 1.00 89.00 269 ASP A CA 1
ATOM 1960 C C . ASP A 1 269 ? 14.130 -10.426 8.084 1.00 89.00 269 ASP A C 1
ATOM 1962 O O . ASP A 1 269 ? 13.092 -11.090 8.012 1.00 89.00 269 ASP A O 1
ATOM 1966 N N . ASP A 1 270 ? 14.123 -9.161 8.521 1.00 88.88 270 ASP A N 1
ATOM 1967 C CA . ASP A 1 270 ? 12.903 -8.471 8.972 1.00 88.88 270 ASP A CA 1
ATOM 1968 C C . ASP A 1 270 ? 11.884 -8.319 7.823 1.00 88.88 270 ASP A C 1
ATOM 1970 O O . ASP A 1 270 ? 10.678 -8.484 8.020 1.00 88.88 270 ASP A O 1
ATOM 1974 N N . ALA A 1 271 ? 12.362 -8.051 6.603 1.00 92.44 271 ALA A N 1
ATOM 1975 C CA . ALA A 1 271 ? 11.523 -7.929 5.410 1.00 92.44 271 ALA A CA 1
ATOM 1976 C C . ALA A 1 271 ? 10.921 -9.282 4.985 1.00 92.44 271 ALA A C 1
ATOM 1978 O O . ALA A 1 271 ? 9.769 -9.336 4.559 1.00 92.44 271 ALA A O 1
ATOM 1979 N N . PHE A 1 272 ? 11.659 -10.383 5.143 1.00 94.12 272 PHE A N 1
ATOM 1980 C CA . PHE A 1 272 ? 11.173 -11.742 4.916 1.00 94.12 272 PHE A CA 1
ATOM 1981 C C . PHE A 1 272 ? 10.101 -12.136 5.924 1.00 94.12 272 PHE A C 1
ATOM 1983 O O . PHE A 1 272 ? 9.074 -12.698 5.535 1.00 94.12 272 PHE A O 1
ATOM 1990 N N . ALA A 1 273 ? 10.316 -11.825 7.204 1.00 93.19 273 ALA A N 1
ATOM 1991 C CA . ALA A 1 273 ? 9.333 -12.075 8.248 1.00 93.19 273 ALA A CA 1
ATOM 1992 C C . ALA A 1 273 ? 8.027 -11.314 7.972 1.00 93.19 273 ALA A C 1
ATOM 1994 O O . ALA A 1 273 ? 6.952 -11.905 8.053 1.00 93.19 273 ALA A O 1
ATOM 1995 N N . GLU A 1 274 ? 8.110 -10.040 7.574 1.00 95.00 274 GLU A N 1
ATOM 1996 C CA . GLU A 1 274 ? 6.953 -9.240 7.149 1.00 95.00 274 GLU A CA 1
ATOM 1997 C C . GLU A 1 274 ? 6.283 -9.834 5.901 1.00 95.00 274 GLU A C 1
ATOM 1999 O O . GLU A 1 274 ? 5.063 -10.005 5.875 1.00 95.00 274 GLU A O 1
ATOM 2004 N N . ALA A 1 275 ? 7.072 -10.230 4.896 1.00 96.00 275 ALA A N 1
ATOM 2005 C CA . ALA A 1 275 ? 6.555 -10.826 3.671 1.00 96.00 275 ALA A CA 1
ATOM 2006 C C . ALA A 1 275 ? 5.766 -12.112 3.924 1.00 96.00 275 ALA A C 1
ATOM 2008 O O . ALA A 1 275 ? 4.671 -12.269 3.399 1.00 96.00 275 ALA A O 1
ATOM 2009 N N . LEU A 1 276 ? 6.291 -13.005 4.764 1.00 95.25 276 LEU A N 1
ATOM 2010 C CA . LEU A 1 276 ? 5.605 -14.225 5.189 1.00 95.25 276 LEU A CA 1
ATOM 2011 C C . LEU A 1 276 ? 4.370 -13.922 6.034 1.00 95.25 276 LEU A C 1
ATOM 2013 O O . LEU A 1 276 ? 3.325 -14.548 5.868 1.00 95.25 276 LEU A O 1
ATOM 2017 N N . ARG A 1 277 ? 4.492 -12.957 6.949 1.00 95.69 277 ARG A N 1
ATOM 2018 C CA . ARG A 1 277 ? 3.428 -12.600 7.881 1.00 95.69 277 ARG A CA 1
ATOM 2019 C C . ARG A 1 277 ? 2.239 -11.978 7.179 1.00 95.69 277 ARG A C 1
ATOM 2021 O O . ARG A 1 277 ? 1.154 -12.135 7.710 1.00 95.69 277 ARG A O 1
ATOM 2028 N N . PHE A 1 278 ? 2.387 -11.311 6.038 1.00 97.25 278 PHE A N 1
ATOM 2029 C CA . PHE A 1 278 ? 1.299 -10.578 5.377 1.00 97.25 278 PHE A CA 1
ATOM 2030 C C . PHE A 1 278 ? 1.034 -11.025 3.928 1.00 97.25 278 PHE A C 1
ATOM 2032 O O . PHE A 1 278 ? 0.384 -10.301 3.177 1.00 97.25 278 PHE A O 1
ATOM 2039 N N . ASP A 1 279 ? 1.477 -12.226 3.536 1.00 96.88 279 ASP A N 1
ATOM 2040 C CA . ASP A 1 279 ? 1.317 -12.761 2.168 1.00 96.88 279 ASP A CA 1
ATOM 2041 C C . ASP A 1 279 ? -0.141 -13.020 1.727 1.00 96.88 279 ASP A C 1
ATOM 2043 O O . ASP A 1 279 ? -0.367 -13.351 0.567 1.00 96.88 279 ASP A O 1
ATOM 2047 N N . ASP A 1 280 ? -1.129 -12.849 2.613 1.00 96.69 280 ASP A N 1
ATOM 2048 C CA . ASP A 1 280 ? -2.568 -12.943 2.322 1.00 96.69 280 ASP A CA 1
ATOM 2049 C C . ASP A 1 280 ? -3.287 -11.578 2.329 1.00 96.69 280 ASP A C 1
ATOM 2051 O O . ASP A 1 280 ? -4.481 -11.508 2.028 1.00 96.69 280 ASP A O 1
ATOM 2055 N N . GLY A 1 281 ? -2.577 -10.500 2.683 1.00 97.31 281 GLY A N 1
ATOM 2056 C CA . GLY A 1 281 ? -3.095 -9.134 2.728 1.00 97.31 281 GLY A CA 1
ATOM 2057 C C . GLY A 1 281 ? -4.050 -8.831 3.888 1.00 97.31 281 GLY A C 1
ATOM 2058 O O . GLY A 1 281 ? -4.792 -7.850 3.810 1.00 97.31 281 GLY A O 1
ATOM 2059 N N . PHE A 1 282 ? -4.072 -9.632 4.957 1.00 97.88 282 PHE A N 1
ATOM 2060 C CA . PHE A 1 282 ? -4.873 -9.357 6.157 1.00 97.88 282 PHE A CA 1
ATOM 2061 C C . PHE A 1 282 ? -4.015 -8.904 7.334 1.00 97.88 282 PHE A C 1
ATOM 2063 O O . PHE A 1 282 ? -2.954 -9.464 7.603 1.00 97.88 282 PHE A O 1
ATOM 2070 N N . THR A 1 283 ? -4.521 -7.920 8.081 1.00 97.44 283 THR A N 1
ATOM 2071 C CA . THR A 1 283 ? -3.883 -7.489 9.329 1.00 97.44 283 THR A CA 1
ATOM 2072 C C . THR A 1 283 ? -3.954 -8.581 10.384 1.00 97.44 283 THR A C 1
ATOM 2074 O O . THR A 1 283 ? -4.925 -9.345 10.427 1.00 97.44 283 THR A O 1
ATOM 2077 N N . ARG A 1 284 ? -2.975 -8.634 11.282 1.00 97.31 284 ARG A N 1
ATOM 2078 C CA . ARG A 1 284 ? -2.859 -9.727 12.254 1.00 97.31 284 ARG A CA 1
ATOM 2079 C C . ARG A 1 284 ? -3.404 -9.375 13.626 1.00 97.31 284 ARG A C 1
ATOM 2081 O O . ARG A 1 284 ? -3.997 -10.231 14.284 1.00 97.31 284 ARG A O 1
ATOM 2088 N N . ILE A 1 285 ? -3.283 -8.114 14.016 1.00 98.12 285 ILE A N 1
ATOM 2089 C CA . ILE A 1 285 ? -3.824 -7.571 15.255 1.00 98.12 285 ILE A CA 1
ATOM 2090 C C . ILE A 1 285 ? -4.723 -6.396 14.896 1.00 98.12 285 ILE A C 1
ATOM 2092 O O . ILE A 1 285 ? -4.267 -5.418 14.315 1.00 98.12 285 ILE A O 1
ATOM 2096 N N . VAL A 1 286 ? -5.996 -6.475 15.272 1.00 98.44 286 VAL A N 1
ATOM 2097 C CA . VAL A 1 286 ? -6.971 -5.387 15.184 1.00 98.44 286 VAL A CA 1
ATOM 2098 C C . VAL A 1 286 ? -7.447 -5.083 16.593 1.00 98.44 286 VAL A C 1
ATOM 2100 O O . VAL A 1 286 ? -7.837 -5.980 17.340 1.00 98.44 286 VAL A O 1
ATOM 2103 N N . HIS A 1 287 ? -7.450 -3.807 16.958 1.00 98.00 287 HIS A N 1
ATOM 2104 C CA . HIS A 1 287 ? -7.923 -3.348 18.257 1.00 98.00 287 HIS A CA 1
ATOM 2105 C C . HIS A 1 287 ? -8.828 -2.133 18.103 1.00 98.00 287 HIS A C 1
ATOM 2107 O O . HIS A 1 287 ? -8.826 -1.431 17.088 1.00 98.00 287 HIS A O 1
ATOM 2113 N N . CYS A 1 288 ? -9.681 -1.927 19.098 1.00 96.69 288 CYS A N 1
ATOM 2114 C CA . CYS A 1 288 ? -10.689 -0.883 19.074 1.00 96.69 288 CYS A CA 1
ATOM 2115 C C . CYS A 1 288 ? -10.807 -0.218 20.439 1.00 96.69 288 CYS A C 1
ATOM 2117 O O . CYS A 1 288 ? -10.598 -0.848 21.474 1.00 96.69 288 CYS A O 1
ATOM 2119 N N . ASN A 1 289 ? -11.208 1.048 20.420 1.00 95.12 289 ASN A N 1
ATOM 2120 C CA . ASN A 1 289 ? -11.539 1.804 21.614 1.00 95.12 289 ASN A CA 1
ATOM 2121 C C . ASN A 1 289 ? -12.678 2.780 21.338 1.00 95.12 289 ASN A C 1
ATOM 2123 O O . ASN A 1 289 ? -12.779 3.350 20.255 1.00 95.12 289 ASN A O 1
ATOM 2127 N N . GLN A 1 290 ? -13.511 3.029 22.339 1.00 93.12 290 GLN A N 1
ATOM 2128 C CA . GLN A 1 290 ? -14.470 4.119 22.304 1.00 93.12 290 GLN A CA 1
ATOM 2129 C C . GLN A 1 290 ? -14.082 5.145 23.373 1.00 93.12 290 GLN A C 1
ATOM 2131 O O . GLN A 1 290 ? -14.191 4.825 24.557 1.00 93.12 290 GLN A O 1
ATOM 2136 N N . PRO A 1 291 ? -13.675 6.369 22.984 1.00 91.62 291 PRO A N 1
ATOM 2137 C CA . PRO A 1 291 ? -13.280 7.405 23.929 1.00 91.62 291 PRO A CA 1
ATOM 2138 C C . PRO A 1 291 ? -14.334 7.675 25.007 1.00 91.62 291 PRO A C 1
ATOM 2140 O O . PRO A 1 291 ? -15.501 7.941 24.705 1.00 91.62 291 PRO A O 1
ATOM 2143 N N . THR A 1 292 ? -13.897 7.626 26.264 1.00 90.75 292 THR A N 1
ATOM 2144 C CA . THR A 1 292 ? -14.707 7.881 27.467 1.00 90.75 292 THR A CA 1
ATOM 2145 C C . THR A 1 292 ? -14.452 9.256 28.075 1.00 90.75 292 THR A C 1
ATOM 2147 O O . THR A 1 292 ? -15.166 9.653 28.996 1.00 90.75 292 THR A O 1
ATOM 2150 N N . THR A 1 293 ? -13.474 9.996 27.552 1.00 88.69 293 THR A N 1
ATOM 2151 C CA . THR A 1 293 ? -13.073 11.323 28.019 1.00 88.69 293 THR A CA 1
ATOM 2152 C C . THR A 1 293 ? -13.111 12.345 26.876 1.00 88.69 293 THR A C 1
ATOM 2154 O O . THR A 1 293 ? -13.223 12.006 25.694 1.00 88.69 293 THR A O 1
ATOM 2157 N N . ALA A 1 294 ? -13.056 13.630 27.226 1.00 86.94 294 ALA A N 1
ATOM 2158 C CA . ALA A 1 294 ? -13.046 14.740 26.281 1.00 86.94 294 ALA A CA 1
ATOM 2159 C C . ALA A 1 294 ? -11.812 14.730 25.369 1.00 86.94 294 ALA A C 1
ATOM 2161 O O . ALA A 1 294 ? -11.913 15.184 24.227 1.00 86.94 294 ALA A O 1
ATOM 2162 N N . ASP A 1 295 ? -10.688 14.190 25.844 1.00 87.88 295 ASP A N 1
ATOM 2163 C CA . ASP A 1 295 ? -9.506 13.952 25.028 1.00 87.88 295 ASP A CA 1
ATOM 2164 C C . ASP A 1 295 ? -9.516 12.526 24.468 1.00 87.88 295 ASP A C 1
ATOM 2166 O O . ASP A 1 295 ? -9.298 11.569 25.202 1.00 87.88 295 ASP A O 1
ATOM 2170 N N . PRO A 1 296 ? -9.707 12.336 23.158 1.00 85.19 296 PRO A N 1
ATOM 2171 C CA . PRO A 1 296 ? -9.806 11.001 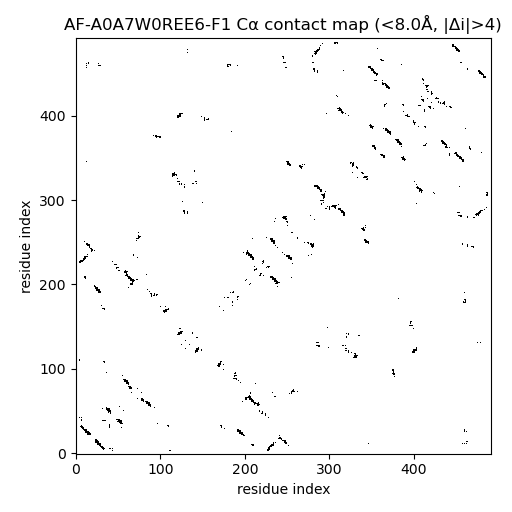22.594 1.00 85.19 296 PRO A CA 1
ATOM 2172 C C . PRO A 1 296 ? -8.460 10.263 22.498 1.00 85.19 296 PRO A C 1
ATOM 2174 O O . PRO A 1 296 ? -8.428 9.195 21.899 1.00 85.19 296 PRO A O 1
ATOM 2177 N N . ASN A 1 297 ? -7.342 10.823 22.970 1.00 84.69 297 ASN A N 1
ATOM 2178 C CA . ASN A 1 297 ? -6.022 10.190 22.855 1.00 84.69 297 ASN A CA 1
ATOM 2179 C C . ASN A 1 297 ? -5.453 9.695 24.189 1.00 84.69 297 ASN A C 1
ATOM 2181 O O . ASN A 1 297 ? -4.356 9.144 24.174 1.00 84.69 297 ASN A O 1
ATOM 2185 N N . VAL A 1 298 ? -6.161 9.898 25.303 1.00 83.62 298 VAL A N 1
ATOM 2186 C CA . VAL A 1 298 ? -5.783 9.312 26.596 1.00 83.62 298 VAL A CA 1
ATOM 2187 C C . VAL A 1 298 ? -6.395 7.923 26.745 1.00 83.62 298 VAL A C 1
ATOM 2189 O O . VAL A 1 298 ? -7.388 7.592 26.085 1.00 83.62 298 VAL A O 1
ATOM 2192 N N . GLU A 1 299 ? -5.806 7.113 27.619 1.00 84.69 299 GLU A N 1
ATOM 2193 C CA . GLU A 1 299 ? -6.327 5.779 27.904 1.00 84.69 299 GLU A CA 1
ATOM 2194 C C . GLU A 1 299 ? -7.730 5.838 28.530 1.00 84.69 299 GLU A C 1
ATOM 2196 O O . GLU A 1 299 ? -8.033 6.768 29.284 1.00 84.69 299 GLU A O 1
ATOM 2201 N N . PRO A 1 300 ? -8.608 4.849 28.277 1.00 75.44 300 PRO A N 1
ATOM 2202 C CA . PRO A 1 300 ? -9.958 4.825 28.849 1.00 75.44 300 PRO A CA 1
ATOM 2203 C C . PRO A 1 300 ? -9.988 4.809 30.382 1.00 75.44 300 PRO A C 1
ATOM 2205 O O . PRO A 1 300 ? -10.996 5.191 30.980 1.00 75.44 300 PRO A O 1
ATOM 2208 N N . THR A 1 301 ? -8.907 4.329 31.000 1.00 75.75 301 THR A N 1
ATOM 2209 C CA . THR A 1 301 ? -8.679 4.268 32.448 1.00 75.75 301 THR A CA 1
ATOM 2210 C C . THR A 1 301 ? -8.192 5.598 33.032 1.00 75.75 301 THR A C 1
ATOM 2212 O O . THR A 1 301 ? -8.246 5.780 34.250 1.00 75.75 301 THR A O 1
ATOM 2215 N N . ALA A 1 302 ? -7.747 6.539 32.194 1.00 78.50 302 ALA A N 1
ATOM 2216 C CA . ALA A 1 302 ? -7.255 7.836 32.633 1.00 78.50 302 ALA A CA 1
ATOM 2217 C C . ALA A 1 302 ? -8.397 8.733 33.135 1.00 78.50 302 ALA A C 1
ATOM 2219 O O . ALA A 1 302 ? -9.510 8.748 32.601 1.00 78.50 302 ALA A O 1
ATOM 2220 N N . ALA A 1 303 ? -8.111 9.527 34.169 1.00 76.56 303 ALA A N 1
ATOM 2221 C CA . ALA A 1 303 ? -9.049 10.530 34.656 1.00 76.56 303 ALA A CA 1
ATOM 2222 C C . ALA A 1 303 ? -9.218 11.653 33.620 1.00 76.56 303 ALA A C 1
ATOM 2224 O O . ALA A 1 303 ? -8.245 12.157 33.065 1.00 76.56 303 ALA A O 1
ATOM 2225 N N . GLY A 1 304 ? -10.455 12.092 33.389 1.00 82.44 304 GLY A N 1
ATOM 2226 C CA . GLY A 1 304 ? -10.735 13.190 32.472 1.00 82.44 304 GLY A CA 1
ATOM 2227 C C . GLY A 1 304 ? -12.198 13.609 32.489 1.00 82.44 304 GLY A C 1
ATOM 2228 O O . GLY A 1 304 ? -13.069 12.893 32.983 1.00 82.44 304 GLY A O 1
ATOM 2229 N N . SER A 1 305 ? -12.475 14.790 31.940 1.00 86.38 305 SER A N 1
ATOM 2230 C CA . SER A 1 305 ? -13.847 15.256 31.727 1.00 86.38 305 SER A CA 1
ATOM 2231 C C . SER A 1 305 ? -14.577 14.337 30.751 1.00 86.38 305 SER A C 1
ATOM 2233 O O . SER A 1 305 ? -13.966 13.836 29.809 1.00 86.38 305 SER A O 1
ATOM 2235 N N . ALA A 1 306 ? -15.885 14.152 30.929 1.00 86.38 306 ALA A N 1
ATOM 2236 C CA . ALA A 1 306 ? -16.704 13.394 29.985 1.00 86.38 306 ALA A CA 1
ATOM 2237 C C . ALA A 1 306 ? -16.688 14.033 28.577 1.00 86.38 306 ALA A C 1
ATOM 2239 O O . ALA A 1 306 ? -16.572 15.260 28.459 1.00 86.38 306 ALA A O 1
ATOM 2240 N N . PRO A 1 307 ? -16.823 13.239 27.499 1.00 86.88 307 PRO A N 1
ATOM 2241 C CA . PRO A 1 307 ? -16.847 13.760 26.144 1.00 86.88 307 PRO A CA 1
ATOM 2242 C C . PRO A 1 307 ? -18.082 14.632 25.915 1.00 86.88 307 PRO A C 1
ATOM 2244 O O . PRO A 1 307 ? -19.209 14.270 26.255 1.00 86.88 307 PRO A O 1
ATOM 2247 N N . VAL A 1 308 ? -17.860 15.784 25.284 1.00 82.81 308 VAL A N 1
ATOM 2248 C CA . VAL A 1 308 ? -18.926 16.712 24.871 1.00 82.81 308 VAL A CA 1
ATOM 2249 C C . VAL A 1 308 ? -19.501 16.375 23.492 1.00 82.81 308 VAL A C 1
ATOM 2251 O O . VAL A 1 308 ? -20.612 16.782 23.172 1.00 82.81 308 VAL A O 1
ATOM 2254 N N . THR A 1 309 ? -18.759 15.617 22.679 1.00 81.81 309 THR A N 1
ATOM 2255 C CA . THR A 1 309 ? -19.167 15.156 21.343 1.00 81.81 309 THR A CA 1
ATOM 2256 C C . THR A 1 309 ? -18.850 13.676 21.181 1.00 81.81 309 THR A C 1
ATOM 2258 O O . THR A 1 309 ? -17.966 13.152 21.860 1.00 81.81 309 THR A O 1
ATOM 2261 N N . ASP A 1 310 ? -19.589 12.984 20.311 1.00 84.00 310 ASP A N 1
ATOM 2262 C CA . ASP A 1 310 ? -19.328 11.570 20.057 1.00 84.00 310 ASP A CA 1
ATOM 2263 C C . ASP A 1 310 ? -18.145 11.414 19.095 1.00 84.00 310 ASP A C 1
ATOM 2265 O O . ASP A 1 310 ? -18.166 11.881 17.952 1.00 84.00 310 ASP A O 1
ATOM 2269 N N . TYR A 1 311 ? -17.103 10.735 19.567 1.00 84.94 311 TYR A N 1
ATOM 2270 C CA . TYR A 1 311 ? -15.911 10.447 18.783 1.00 84.94 311 TYR A CA 1
ATOM 2271 C C . TYR A 1 311 ? -16.026 9.182 17.926 1.00 84.94 311 TYR A C 1
ATOM 2273 O O . TYR A 1 311 ? -15.181 8.999 17.041 1.00 84.94 311 TYR A O 1
ATOM 2281 N N . GLY A 1 312 ? -17.065 8.368 18.136 1.00 90.44 312 GLY A N 1
ATOM 2282 C CA . GLY A 1 312 ? -17.267 7.080 17.487 1.00 90.44 312 GLY A CA 1
ATOM 2283 C C . GLY A 1 312 ? -16.337 5.992 18.021 1.00 90.44 312 GLY A C 1
ATOM 2284 O O . GLY A 1 312 ? -15.855 6.051 19.152 1.00 90.44 312 GLY A O 1
ATOM 2285 N N . LEU A 1 313 ? -16.079 4.995 17.179 1.00 93.94 313 LEU A N 1
ATOM 2286 C CA . LEU A 1 313 ? -15.131 3.918 17.427 1.00 93.94 313 LEU A CA 1
ATOM 2287 C C . LEU A 1 313 ? -13.761 4.281 16.845 1.00 93.94 313 LEU A C 1
ATOM 2289 O O . LEU A 1 313 ? -13.638 4.530 15.647 1.00 93.94 313 LEU A O 1
ATOM 2293 N N . GLN A 1 314 ? -12.728 4.298 17.676 1.00 95.62 314 GLN A N 1
ATOM 2294 C CA . GLN A 1 314 ? -11.336 4.352 17.245 1.00 95.62 314 GLN A CA 1
ATOM 2295 C C . GLN A 1 314 ? -10.850 2.949 16.908 1.00 95.62 314 GLN A C 1
ATOM 2297 O O . GLN A 1 314 ? -11.131 2.006 17.645 1.00 95.62 314 GLN A O 1
ATOM 2302 N N . ILE A 1 315 ? -10.128 2.825 15.800 1.00 97.69 315 ILE A N 1
ATOM 2303 C CA . ILE A 1 315 ? -9.684 1.542 15.257 1.00 97.69 315 ILE A CA 1
ATOM 2304 C C . ILE A 1 315 ? -8.180 1.637 15.004 1.00 97.69 315 ILE A C 1
ATOM 2306 O O . ILE A 1 315 ? -7.717 2.593 14.373 1.00 97.69 315 ILE A O 1
ATOM 2310 N N . GLY A 1 316 ? -7.426 0.669 15.516 1.00 97.44 316 GLY A N 1
ATOM 2311 C CA . GLY A 1 316 ? -5.999 0.495 15.261 1.00 97.44 316 GLY A CA 1
ATOM 2312 C C . GLY A 1 316 ? -5.698 -0.933 14.812 1.00 97.44 316 GLY A C 1
ATOM 2313 O O . GLY A 1 316 ? -6.532 -1.831 14.963 1.00 97.44 316 GLY A O 1
ATOM 2314 N N . TRP A 1 317 ? -4.538 -1.121 14.193 1.00 98.06 317 TRP A N 1
ATOM 2315 C CA . TRP A 1 317 ? -4.123 -2.403 13.642 1.00 98.06 317 TRP A CA 1
ATOM 2316 C C . TRP A 1 317 ? -2.612 -2.442 13.446 1.00 98.06 317 TRP A C 1
ATOM 2318 O O . TRP A 1 317 ? -2.030 -1.436 13.052 1.00 98.06 317 TRP A O 1
ATOM 2328 N N . ASP A 1 318 ? -2.011 -3.608 13.701 1.00 97.38 318 ASP A N 1
ATOM 2329 C CA . ASP A 1 318 ? -0.598 -3.921 13.432 1.00 97.38 318 ASP A CA 1
ATOM 2330 C C . ASP A 1 318 ? 0.384 -2.789 13.799 1.00 97.38 318 ASP A C 1
ATOM 2332 O O . ASP A 1 318 ? 1.330 -2.487 13.072 1.00 97.38 318 ASP A O 1
ATOM 2336 N N . ASP A 1 319 ? 0.138 -2.151 14.949 1.00 97.50 319 ASP A N 1
ATOM 2337 C CA . ASP A 1 319 ? 0.775 -0.904 15.379 1.00 97.50 319 ASP A CA 1
ATOM 2338 C C . ASP A 1 319 ? 2.313 -0.946 15.289 1.00 97.50 319 ASP A C 1
ATOM 2340 O O . ASP A 1 319 ? 2.944 0.010 14.830 1.00 97.50 319 ASP A O 1
ATOM 2344 N N . GLU A 1 320 ? 2.914 -2.059 15.714 1.00 96.31 320 GLU A N 1
ATOM 2345 C CA . GLU A 1 320 ? 4.364 -2.267 15.703 1.00 96.31 320 GLU A CA 1
ATOM 2346 C C . GLU A 1 320 ? 4.900 -2.603 14.308 1.00 96.31 320 GLU A C 1
ATOM 2348 O O . GLU A 1 320 ? 5.921 -2.049 13.903 1.00 96.31 320 GLU A O 1
ATOM 2353 N N . ASP A 1 321 ? 4.210 -3.468 13.556 1.00 95.31 321 ASP A N 1
ATOM 2354 C CA . ASP A 1 321 ? 4.620 -3.858 12.199 1.00 95.31 321 ASP A CA 1
ATOM 2355 C C . ASP A 1 321 ? 4.609 -2.640 11.256 1.00 95.31 321 ASP A C 1
ATOM 2357 O O . ASP A 1 321 ? 5.551 -2.439 10.489 1.00 95.31 321 ASP A O 1
ATOM 2361 N N . ILE A 1 322 ? 3.609 -1.756 11.373 1.00 95.38 322 ILE A N 1
ATOM 2362 C CA . ILE A 1 322 ? 3.556 -0.495 10.617 1.00 95.38 322 ILE A CA 1
ATOM 2363 C C . ILE A 1 322 ? 4.721 0.421 10.998 1.00 95.38 322 ILE A C 1
ATOM 2365 O O . ILE A 1 322 ? 5.355 1.010 10.119 1.00 95.38 322 ILE A O 1
ATOM 2369 N N . ALA A 1 323 ? 5.021 0.556 12.294 1.00 94.25 323 ALA A N 1
ATOM 2370 C CA . ALA A 1 323 ? 6.132 1.387 12.750 1.00 94.25 323 ALA A CA 1
ATOM 2371 C C . ALA A 1 323 ? 7.475 0.873 12.209 1.00 94.25 323 ALA A C 1
ATOM 2373 O O . ALA A 1 323 ? 8.271 1.669 11.710 1.00 94.25 323 ALA A O 1
ATOM 2374 N N . ILE A 1 324 ? 7.711 -0.440 12.253 1.00 92.50 324 ILE A N 1
ATOM 2375 C CA . ILE A 1 324 ? 8.921 -1.077 11.712 1.00 92.50 324 ILE A CA 1
ATOM 2376 C C . ILE A 1 324 ? 9.022 -0.846 10.195 1.00 92.50 324 ILE A C 1
ATOM 2378 O O . ILE A 1 324 ? 10.045 -0.355 9.713 1.00 92.50 324 ILE A O 1
ATOM 2382 N N . SER A 1 325 ? 7.949 -1.130 9.448 1.00 92.25 325 SER A N 1
ATOM 2383 C CA . SER A 1 325 ? 7.921 -1.021 7.983 1.00 92.25 325 SER A CA 1
ATOM 2384 C C . SER A 1 325 ? 8.165 0.421 7.511 1.00 92.25 325 SER A C 1
ATOM 2386 O O . SER A 1 325 ? 9.004 0.673 6.643 1.00 92.25 325 SER A O 1
ATOM 2388 N N . LEU A 1 326 ? 7.524 1.409 8.150 1.00 90.69 326 LEU A N 1
ATOM 2389 C CA . LEU A 1 326 ? 7.721 2.824 7.815 1.00 90.69 326 LEU A CA 1
ATOM 2390 C C . LEU A 1 326 ? 9.117 3.337 8.202 1.00 90.69 326 LEU A C 1
ATOM 2392 O O . LEU A 1 326 ? 9.714 4.100 7.443 1.00 90.69 326 LEU A O 1
ATOM 2396 N N . ASN A 1 327 ? 9.676 2.917 9.344 1.00 90.69 327 ASN A N 1
ATOM 2397 C CA . ASN A 1 327 ? 11.040 3.311 9.717 1.00 90.69 327 ASN A CA 1
ATOM 2398 C C . ASN A 1 327 ? 12.088 2.758 8.747 1.00 90.69 327 ASN A C 1
ATOM 2400 O O . ASN A 1 327 ? 13.023 3.483 8.415 1.00 90.69 327 ASN A O 1
ATOM 2404 N N . ARG A 1 328 ? 11.906 1.538 8.220 1.00 89.88 328 ARG A N 1
ATOM 2405 C CA . ARG A 1 328 ? 12.780 0.968 7.177 1.00 89.88 328 ARG A CA 1
ATOM 2406 C C . ARG A 1 328 ? 12.850 1.839 5.918 1.00 89.88 328 ARG A C 1
ATOM 2408 O O . ARG A 1 328 ? 13.912 1.931 5.292 1.00 89.88 328 ARG A O 1
ATOM 2415 N N . ALA A 1 329 ? 11.746 2.503 5.572 1.00 85.81 329 ALA A N 1
ATOM 2416 C CA . ALA A 1 329 ? 11.676 3.435 4.449 1.00 85.81 329 ALA A CA 1
ATOM 2417 C C . ALA A 1 329 ? 12.263 4.827 4.764 1.00 85.81 329 ALA A C 1
ATOM 2419 O O . ALA A 1 329 ? 12.725 5.506 3.851 1.00 85.81 329 ALA A O 1
ATOM 2420 N N . LEU A 1 330 ? 12.266 5.259 6.031 1.00 87.19 330 LEU A N 1
ATOM 2421 C CA . LEU A 1 330 ? 12.683 6.609 6.441 1.00 87.19 330 LEU A CA 1
ATOM 2422 C C . LEU A 1 330 ? 14.141 6.700 6.908 1.00 87.19 330 LEU A C 1
ATOM 2424 O O . LEU A 1 330 ? 14.806 7.702 6.645 1.00 87.19 330 LEU A O 1
ATOM 2428 N N . SER A 1 331 ? 14.645 5.668 7.582 1.00 87.50 331 SER A N 1
ATOM 2429 C CA . SER A 1 331 ? 15.966 5.647 8.210 1.00 87.50 331 SER A CA 1
ATOM 2430 C C . SER A 1 331 ? 16.784 4.449 7.717 1.00 87.50 331 SER A C 1
ATOM 2432 O O . SER A 1 331 ? 16.239 3.358 7.543 1.00 87.50 331 SER A O 1
ATOM 2434 N N . PRO A 1 332 ? 18.103 4.601 7.496 1.00 85.38 332 PRO A N 1
ATOM 2435 C CA . PRO A 1 332 ? 18.971 3.471 7.169 1.00 85.38 332 PRO A CA 1
ATOM 2436 C C . PRO A 1 332 ? 19.335 2.624 8.402 1.00 85.38 332 PRO A C 1
ATOM 2438 O O . PRO A 1 332 ? 19.961 1.576 8.259 1.00 85.38 332 PRO A O 1
ATOM 2441 N N . SER A 1 333 ? 18.985 3.072 9.610 1.00 83.56 333 SER A N 1
ATOM 2442 C CA . SER A 1 333 ? 19.346 2.418 10.870 1.00 83.56 333 SER A CA 1
ATOM 2443 C C . SER A 1 333 ? 18.241 2.544 11.913 1.00 83.56 333 SER A C 1
ATOM 2445 O O . SER A 1 333 ? 17.588 3.584 12.013 1.00 83.56 333 SER A O 1
ATOM 2447 N N . GLU A 1 334 ? 18.107 1.526 12.752 1.00 81.06 334 GLU A N 1
ATOM 2448 C CA . GLU A 1 334 ? 17.256 1.534 13.940 1.00 81.06 334 GLU A CA 1
ATOM 2449 C C . GLU A 1 334 ? 18.130 1.273 15.179 1.00 81.06 334 GLU A C 1
ATOM 2451 O O . GLU A 1 334 ? 19.065 0.468 15.095 1.00 81.06 334 GLU A O 1
ATOM 2456 N N . PRO A 1 335 ? 17.881 1.947 16.318 1.00 79.12 335 PRO A N 1
ATOM 2457 C CA . PRO A 1 335 ? 18.573 1.644 17.567 1.00 79.12 335 PRO A CA 1
ATOM 2458 C C . PRO A 1 335 ? 18.526 0.145 17.896 1.00 79.12 335 PRO A C 1
ATOM 2460 O O . PRO A 1 335 ? 17.486 -0.496 17.775 1.00 79.12 335 PRO A O 1
ATOM 2463 N N . GLY A 1 336 ? 19.676 -0.423 18.266 1.00 75.69 336 GLY A N 1
ATOM 2464 C CA . GLY A 1 336 ? 19.779 -1.834 18.652 1.00 75.69 336 GLY A CA 1
ATOM 2465 C C . GLY A 1 336 ? 19.732 -2.851 17.502 1.00 75.69 336 GLY A C 1
ATOM 2466 O O . GLY A 1 336 ? 19.825 -4.047 17.775 1.00 75.69 336 GLY A O 1
ATOM 2467 N N . LYS A 1 337 ? 19.641 -2.420 16.232 1.00 79.06 337 LYS A N 1
ATOM 2468 C CA . LYS A 1 337 ? 19.578 -3.317 15.064 1.00 79.06 337 LYS A CA 1
ATOM 2469 C C . LYS A 1 337 ? 20.715 -3.097 14.054 1.00 79.06 337 LYS A C 1
ATOM 2471 O O . LYS A 1 337 ? 21.302 -2.014 14.004 1.00 79.06 337 LYS A O 1
ATOM 2476 N N . PRO A 1 338 ? 21.025 -4.107 13.214 1.00 79.94 338 PRO A N 1
ATOM 2477 C CA . PRO A 1 338 ? 21.855 -3.923 12.024 1.00 79.94 338 PRO A CA 1
ATOM 2478 C C . PRO A 1 338 ? 21.279 -2.865 11.059 1.00 79.94 338 PRO A C 1
ATOM 2480 O O . PRO A 1 338 ? 20.100 -2.515 11.159 1.00 79.94 338 PRO A O 1
ATOM 2483 N N . PRO A 1 339 ? 22.080 -2.369 10.093 1.00 82.25 339 PRO A N 1
ATOM 2484 C CA . PRO A 1 339 ? 21.587 -1.484 9.041 1.00 82.25 339 PRO A CA 1
ATOM 2485 C C . PRO A 1 339 ? 20.379 -2.077 8.312 1.00 82.25 339 PRO A C 1
ATOM 2487 O O . PRO A 1 339 ? 20.387 -3.247 7.925 1.00 82.25 339 PRO A O 1
ATOM 2490 N N . LEU A 1 340 ? 19.353 -1.253 8.110 1.00 83.38 340 LEU A N 1
ATOM 2491 C CA . LEU A 1 340 ? 18.095 -1.684 7.518 1.00 83.38 340 LEU A CA 1
ATOM 2492 C C . LEU A 1 340 ? 18.235 -1.802 6.000 1.00 83.38 340 LEU A C 1
ATOM 2494 O O . LEU A 1 340 ? 18.611 -0.833 5.320 1.00 83.38 340 LEU A O 1
ATOM 2498 N N . ALA A 1 341 ? 17.867 -2.963 5.458 1.00 85.44 341 ALA A N 1
ATOM 2499 C CA . ALA A 1 341 ? 17.862 -3.169 4.020 1.00 85.44 341 ALA A CA 1
ATOM 2500 C C . ALA A 1 341 ? 16.881 -2.240 3.297 1.00 85.44 341 ALA A C 1
ATOM 2502 O O . ALA A 1 341 ? 15.893 -1.758 3.865 1.00 85.44 341 ALA A O 1
ATOM 2503 N N . VAL A 1 342 ? 17.169 -1.975 2.025 1.00 83.50 342 VAL A N 1
ATOM 2504 C CA . VAL A 1 342 ? 16.250 -1.253 1.140 1.00 83.50 342 VAL A CA 1
ATOM 2505 C C . VAL A 1 342 ? 15.178 -2.239 0.683 1.00 83.50 342 VAL A C 1
ATOM 2507 O O . VAL A 1 342 ? 15.377 -2.978 -0.267 1.00 83.50 342 VAL A O 1
ATOM 2510 N N . ALA A 1 343 ? 14.052 -2.281 1.388 1.00 90.31 343 ALA A N 1
ATOM 2511 C CA . ALA A 1 343 ? 12.905 -3.118 1.037 1.00 90.31 343 ALA A CA 1
ATOM 2512 C C . ALA A 1 343 ? 11.622 -2.296 1.236 1.00 90.31 343 ALA A C 1
ATOM 2514 O O . ALA A 1 343 ? 11.097 -2.240 2.357 1.00 90.31 343 ALA A O 1
ATOM 2515 N N . PRO A 1 344 ? 11.171 -1.549 0.212 1.00 89.81 344 PRO A N 1
ATOM 2516 C CA . PRO A 1 344 ? 10.028 -0.664 0.363 1.00 89.81 344 PRO A CA 1
ATOM 2517 C C . PRO A 1 344 ? 8.740 -1.459 0.639 1.00 89.81 344 PRO A C 1
ATOM 2519 O O . PRO A 1 344 ? 8.587 -2.587 0.155 1.00 89.81 344 PRO A O 1
ATOM 2522 N N . PRO A 1 345 ? 7.802 -0.894 1.422 1.00 93.12 345 PRO A N 1
ATOM 2523 C CA . PRO A 1 345 ? 6.498 -1.510 1.618 1.00 93.12 345 PRO A CA 1
ATOM 2524 C C . PRO A 1 345 ? 5.761 -1.606 0.277 1.00 93.12 345 PRO A C 1
ATOM 2526 O O . PRO A 1 345 ? 5.730 -0.657 -0.504 1.00 93.12 345 PRO A O 1
ATOM 2529 N N . GLY A 1 346 ? 5.146 -2.758 0.023 1.00 94.25 346 GLY A N 1
ATOM 2530 C CA . GLY A 1 346 ? 4.282 -2.979 -1.138 1.00 94.25 346 GLY A CA 1
ATOM 2531 C C . GLY A 1 346 ? 2.858 -2.443 -0.944 1.00 94.25 346 GLY A C 1
ATOM 2532 O O . GLY A 1 346 ? 2.065 -2.421 -1.884 1.00 94.25 346 GLY A O 1
ATOM 2533 N N . PHE A 1 347 ? 2.531 -1.980 0.265 1.00 94.06 347 PHE A N 1
ATOM 2534 C CA . PHE A 1 347 ? 1.236 -1.412 0.623 1.00 94.06 347 PHE A CA 1
ATOM 2535 C C . PHE A 1 347 ? 1.246 0.115 0.679 1.00 94.06 347 PHE A C 1
ATOM 2537 O O . PHE A 1 347 ? 2.251 0.740 1.008 1.00 94.06 347 PHE A O 1
ATOM 2544 N N . SER A 1 348 ? 0.088 0.718 0.401 1.00 92.81 348 SER A N 1
ATOM 2545 C CA . SER A 1 348 ? -0.117 2.167 0.523 1.00 92.81 348 SER A CA 1
ATOM 2546 C C . SER A 1 348 ? -1.233 2.545 1.496 1.00 92.81 348 SER A C 1
ATOM 2548 O O . SER A 1 348 ? -1.406 3.723 1.797 1.00 92.81 348 SER A O 1
ATOM 2550 N N . GLY A 1 349 ? -2.013 1.581 1.986 1.00 95.88 349 GLY A N 1
ATOM 2551 C CA . GLY A 1 349 ? -3.084 1.851 2.936 1.00 95.88 349 GLY A CA 1
ATOM 2552 C C . GLY A 1 349 ? -3.867 0.606 3.330 1.00 95.88 349 GLY A C 1
ATOM 2553 O O . GLY A 1 349 ? -3.486 -0.518 3.004 1.00 95.88 349 GLY A O 1
ATOM 2554 N N . TRP A 1 350 ? -4.981 0.820 4.026 1.00 97.94 350 TRP A N 1
ATOM 2555 C CA . TRP A 1 350 ? -5.824 -0.248 4.555 1.00 97.94 350 TRP A CA 1
ATOM 2556 C C . TRP A 1 350 ? -7.308 -0.012 4.293 1.00 97.94 350 TRP A C 1
ATOM 2558 O O . TRP A 1 350 ? -7.786 1.122 4.252 1.00 97.94 350 TRP A O 1
ATOM 2568 N N . ARG A 1 351 ? -8.050 -1.108 4.162 1.00 97.75 351 ARG A N 1
ATOM 2569 C CA . ARG A 1 351 ? -9.506 -1.149 4.033 1.00 97.75 351 ARG A CA 1
ATOM 2570 C C . ARG A 1 351 ? -10.088 -1.733 5.307 1.00 97.75 351 ARG A C 1
ATOM 2572 O O . ARG A 1 351 ? -9.669 -2.801 5.751 1.00 97.75 351 ARG A O 1
ATOM 2579 N N . VAL A 1 352 ? -11.044 -1.032 5.900 1.00 97.81 352 VAL A N 1
ATOM 2580 C CA . VAL A 1 352 ? -11.685 -1.465 7.144 1.00 97.81 352 VAL A CA 1
ATOM 2581 C C . VAL A 1 352 ? -13.046 -2.045 6.812 1.00 97.81 352 VAL A C 1
ATOM 2583 O O . VAL A 1 352 ? -13.880 -1.371 6.208 1.00 97.81 352 VAL A O 1
ATOM 2586 N N . ASP A 1 353 ? -13.282 -3.274 7.252 1.00 97.19 353 ASP A N 1
ATOM 2587 C CA . ASP A 1 353 ? -14.580 -3.921 7.140 1.00 97.19 353 ASP A CA 1
ATOM 2588 C C . ASP A 1 353 ? -15.247 -3.991 8.510 1.00 97.19 353 ASP A C 1
ATOM 2590 O O . ASP A 1 353 ? -14.594 -4.252 9.524 1.00 97.19 353 ASP A O 1
ATOM 2594 N N . ALA A 1 354 ? -16.567 -3.842 8.533 1.00 96.75 354 ALA A N 1
ATOM 2595 C CA . ALA A 1 354 ? -17.365 -4.056 9.727 1.00 96.75 354 ALA A CA 1
ATOM 2596 C C . ALA A 1 354 ? -18.592 -4.918 9.435 1.00 96.75 354 ALA A C 1
ATOM 2598 O O . ALA A 1 354 ? -19.110 -4.972 8.315 1.00 96.75 354 ALA A O 1
ATOM 2599 N N . ARG A 1 355 ? -19.081 -5.581 10.479 1.00 95.25 355 ARG A N 1
ATOM 2600 C CA . ARG A 1 355 ? -20.368 -6.276 10.474 1.00 95.25 355 ARG A CA 1
ATOM 2601 C C . ARG A 1 355 ? -21.010 -6.221 11.862 1.00 95.25 355 ARG A C 1
ATOM 2603 O O . ARG A 1 355 ? -20.288 -6.131 12.856 1.00 95.25 355 ARG A O 1
ATOM 2610 N N . PRO A 1 356 ? -22.348 -6.275 11.980 1.00 95.44 356 PRO A N 1
ATOM 2611 C CA . PRO A 1 356 ? -22.992 -6.529 13.262 1.00 95.44 356 PRO A CA 1
ATOM 2612 C C . PRO A 1 356 ? -22.510 -7.868 13.823 1.00 95.44 356 PRO A C 1
ATOM 2614 O O . PRO A 1 356 ? -22.326 -8.819 13.063 1.00 95.44 356 PRO A O 1
ATOM 2617 N N . LEU A 1 357 ? -22.331 -7.952 15.141 1.00 95.19 357 LEU A N 1
ATOM 2618 C CA . LEU A 1 357 ? -21.888 -9.185 15.790 1.00 95.19 357 LEU A CA 1
ATOM 2619 C C . LEU A 1 357 ? -22.814 -10.354 15.410 1.00 95.19 357 LEU A C 1
ATOM 2621 O O . LEU A 1 357 ? -24.024 -10.287 15.639 1.00 95.19 357 LEU A O 1
ATOM 2625 N N . GLY A 1 358 ? -22.234 -11.411 14.837 1.00 91.06 358 GLY A N 1
ATOM 2626 C CA . GLY A 1 358 ? -22.959 -12.609 14.396 1.00 91.06 358 GLY A CA 1
ATOM 2627 C C . GLY A 1 358 ? -23.518 -12.556 12.968 1.00 91.06 358 GLY A C 1
ATOM 2628 O O . GLY A 1 358 ? -24.106 -13.537 12.516 1.00 91.06 358 GLY A O 1
ATOM 2629 N N . ALA A 1 359 ? -23.338 -11.456 12.233 1.00 93.38 359 ALA A N 1
ATOM 2630 C CA . ALA A 1 359 ? -23.666 -11.411 10.810 1.00 93.38 359 ALA A CA 1
ATOM 2631 C C . ALA A 1 359 ? -22.650 -12.216 9.976 1.00 93.38 359 ALA A C 1
ATOM 2633 O O . ALA A 1 359 ? -21.465 -12.281 10.297 1.00 93.38 359 ALA A O 1
ATOM 2634 N N . ALA A 1 360 ? -23.100 -12.815 8.870 1.00 91.19 360 ALA A N 1
ATOM 2635 C CA . ALA A 1 360 ? -22.227 -13.620 8.012 1.00 91.19 360 ALA A CA 1
ATOM 2636 C C . ALA A 1 360 ? -21.278 -12.757 7.161 1.00 91.19 360 ALA A C 1
ATOM 2638 O O . ALA A 1 360 ? -20.089 -13.059 7.052 1.00 91.19 360 ALA A O 1
ATOM 2639 N N . ASN A 1 361 ? -21.801 -11.670 6.590 1.00 92.50 361 ASN A N 1
ATOM 2640 C CA . ASN A 1 361 ? -21.116 -10.894 5.560 1.00 92.50 361 ASN A CA 1
ATOM 2641 C C . ASN A 1 361 ? -20.434 -9.651 6.133 1.00 92.50 361 ASN A C 1
ATOM 2643 O O . ASN A 1 361 ? -20.998 -8.943 6.968 1.00 92.50 361 ASN A O 1
ATOM 2647 N N . TRP A 1 362 ? -19.238 -9.374 5.624 1.00 94.81 362 TRP A N 1
ATOM 2648 C CA . TRP A 1 362 ? -18.494 -8.148 5.886 1.00 94.81 362 TRP A CA 1
ATOM 2649 C C . TRP A 1 362 ? -18.946 -7.037 4.941 1.00 94.81 362 TRP A C 1
ATOM 2651 O O . TRP A 1 362 ? -19.162 -7.283 3.755 1.00 94.81 362 TRP A O 1
ATOM 2661 N N . SER A 1 363 ? -19.078 -5.817 5.459 1.00 95.25 363 SER A N 1
ATOM 2662 C CA . SER A 1 363 ? -19.278 -4.613 4.647 1.00 95.25 363 SER A CA 1
ATOM 2663 C C . SER A 1 363 ? -18.050 -3.725 4.766 1.00 95.25 363 SER A C 1
ATOM 2665 O O . SER A 1 363 ? -17.621 -3.410 5.876 1.00 95.25 363 SER A O 1
ATOM 2667 N N . SER A 1 364 ? -17.491 -3.321 3.631 1.00 95.69 364 SER A N 1
ATOM 2668 C CA . SER A 1 364 ? -16.357 -2.404 3.615 1.00 95.69 364 SER A CA 1
ATOM 2669 C C . SER A 1 364 ? -16.809 -0.986 3.905 1.00 95.69 364 SER A C 1
ATOM 2671 O O . SER A 1 364 ? -17.671 -0.446 3.215 1.00 95.69 364 SER A O 1
ATOM 2673 N N . LEU A 1 365 ? -16.174 -0.359 4.891 1.00 95.81 365 LEU A N 1
ATOM 2674 C CA . LEU A 1 365 ? -16.362 1.053 5.215 1.00 95.81 365 LEU A CA 1
ATOM 2675 C C . LEU A 1 365 ? -15.619 1.976 4.232 1.00 95.81 365 LEU A C 1
ATOM 2677 O O . LEU A 1 365 ? -15.690 3.197 4.365 1.00 95.81 365 LEU A O 1
ATOM 2681 N N . CYS A 1 366 ? -14.897 1.404 3.264 1.00 95.19 366 CYS A N 1
ATOM 2682 C CA . CYS A 1 366 ? -14.045 2.109 2.310 1.00 95.19 366 CYS A CA 1
ATOM 2683 C C . CYS A 1 366 ? -14.559 2.047 0.860 1.00 95.19 366 CYS A C 1
ATOM 2685 O O . CYS A 1 366 ? -13.904 2.569 -0.042 1.00 95.19 366 CYS A O 1
ATOM 2687 N N . ARG A 1 367 ? -15.709 1.408 0.620 1.00 94.50 367 ARG A N 1
ATOM 2688 C CA . ARG A 1 367 ? -16.279 1.232 -0.720 1.00 94.50 367 ARG A CA 1
ATOM 2689 C C . ARG A 1 367 ? -16.977 2.501 -1.205 1.00 94.50 367 ARG A C 1
ATOM 2691 O O . ARG A 1 367 ? -17.786 3.092 -0.482 1.00 94.50 367 ARG A O 1
ATOM 2698 N N . ILE A 1 368 ? -16.674 2.898 -2.436 1.00 93.12 368 ILE A N 1
ATOM 2699 C CA . ILE A 1 368 ? -17.207 4.094 -3.080 1.00 93.12 368 ILE A CA 1
ATOM 2700 C C . ILE A 1 368 ? -17.657 3.824 -4.513 1.00 93.12 368 ILE A C 1
ATOM 2702 O O . ILE A 1 368 ? -17.217 2.864 -5.142 1.00 93.12 368 ILE A O 1
ATOM 2706 N N . ARG A 1 369 ? -18.518 4.705 -5.021 1.00 93.00 369 ARG A N 1
ATOM 2707 C CA . ARG A 1 369 ? -18.849 4.845 -6.439 1.00 93.00 369 ARG A CA 1
ATOM 2708 C C . ARG A 1 369 ? -18.486 6.257 -6.889 1.00 93.00 369 ARG A C 1
ATOM 2710 O O . ARG A 1 369 ? -18.788 7.222 -6.185 1.00 93.00 369 ARG A O 1
ATOM 2717 N N . GLY A 1 370 ? -17.820 6.364 -8.031 1.00 90.69 370 GLY A N 1
ATOM 2718 C CA . GLY A 1 370 ? -17.577 7.619 -8.736 1.00 90.69 370 GLY A CA 1
ATOM 2719 C C . GLY A 1 370 ? -18.316 7.615 -10.069 1.00 90.69 370 GLY A C 1
ATOM 2720 O O . GLY A 1 370 ? -18.295 6.613 -10.782 1.00 90.69 370 GLY A O 1
ATOM 2721 N N . ASP A 1 371 ? -18.934 8.738 -10.430 1.00 90.12 371 ASP A N 1
ATOM 2722 C CA . ASP A 1 371 ? -19.658 8.901 -11.703 1.00 90.12 371 ASP A CA 1
ATOM 2723 C C . ASP A 1 371 ? -18.719 9.231 -12.889 1.00 90.12 371 ASP A C 1
ATOM 2725 O O . ASP A 1 371 ? -19.166 9.694 -13.935 1.00 90.12 371 ASP A O 1
ATOM 2729 N N . GLY A 1 372 ? -17.415 8.988 -12.724 1.00 88.25 372 GLY A N 1
ATOM 2730 C CA . GLY A 1 372 ? -16.350 9.296 -13.680 1.00 88.25 372 GLY A CA 1
ATOM 2731 C C . GLY A 1 372 ? -15.458 10.456 -13.226 1.00 88.25 372 GLY A C 1
ATOM 2732 O O . GLY A 1 372 ? -15.804 11.220 -12.322 1.00 88.25 372 GLY A O 1
ATOM 2733 N N . ILE A 1 373 ? -14.272 10.571 -13.828 1.00 86.50 373 ILE A N 1
ATOM 2734 C CA . ILE A 1 373 ? -13.301 11.644 -13.548 1.00 86.50 373 ILE A CA 1
ATOM 2735 C C . ILE A 1 373 ? -12.875 12.276 -14.871 1.00 86.50 373 ILE A C 1
ATOM 2737 O O . ILE A 1 373 ? -12.440 11.575 -15.774 1.00 86.50 373 ILE A O 1
ATOM 2741 N N . VAL A 1 374 ? -12.928 13.606 -14.957 1.00 88.25 374 VAL A N 1
ATOM 2742 C CA . VAL A 1 374 ? -12.417 14.354 -16.115 1.00 88.25 374 VAL A CA 1
ATOM 2743 C C . VAL A 1 374 ? -11.041 14.929 -15.778 1.00 88.25 374 VAL A C 1
ATOM 2745 O O . VAL A 1 374 ? -10.925 15.831 -14.940 1.00 88.25 374 VAL A O 1
ATOM 2748 N N . LEU A 1 375 ? -9.993 14.412 -16.424 1.00 86.19 375 LEU A N 1
ATOM 2749 C CA . LEU A 1 375 ? -8.602 14.846 -16.247 1.00 86.19 375 LEU A CA 1
ATOM 2750 C C . LEU A 1 375 ? -7.856 14.834 -17.588 1.00 86.19 375 LEU A C 1
ATOM 2752 O O . LEU A 1 375 ? -7.058 13.941 -17.855 1.00 86.19 375 LEU A O 1
ATOM 2756 N N . GLY A 1 376 ? -8.175 15.786 -18.469 1.00 85.12 376 GLY A N 1
ATOM 2757 C CA . GLY A 1 376 ? -7.704 15.787 -19.867 1.00 85.12 376 GLY A CA 1
ATOM 2758 C C . GLY A 1 376 ? -8.386 14.730 -20.735 1.00 85.12 376 GLY A C 1
ATOM 2759 O O . GLY A 1 376 ? -8.703 14.992 -21.888 1.00 85.12 376 GLY A O 1
ATOM 2760 N N . VAL A 1 377 ? -8.687 13.586 -20.130 1.00 88.81 377 VAL A N 1
ATOM 2761 C CA . VAL A 1 377 ? -9.439 12.457 -20.664 1.00 88.81 377 VAL A CA 1
ATOM 2762 C C . VAL A 1 377 ? -10.631 12.156 -19.759 1.00 88.81 377 VAL A C 1
ATOM 2764 O O . VAL A 1 377 ? -10.600 12.457 -18.557 1.00 88.81 377 VAL A O 1
ATOM 2767 N N . ASP A 1 378 ? -11.663 11.547 -20.333 1.00 90.88 378 ASP A N 1
ATOM 2768 C CA . ASP A 1 378 ? -12.808 11.039 -19.585 1.00 90.88 378 ASP A CA 1
ATOM 2769 C C . ASP A 1 378 ? -12.474 9.644 -19.046 1.00 90.88 378 ASP A C 1
ATOM 2771 O O . ASP A 1 378 ? -12.250 8.698 -19.800 1.00 90.88 378 ASP A O 1
ATOM 2775 N N . ILE A 1 379 ? -12.412 9.523 -17.723 1.00 89.69 379 ILE A N 1
ATOM 2776 C CA . ILE A 1 379 ? -12.284 8.245 -17.026 1.00 89.69 379 ILE A CA 1
ATOM 2777 C C . ILE A 1 379 ? -13.692 7.779 -16.675 1.00 89.69 379 ILE A C 1
ATOM 2779 O O . ILE A 1 379 ? -14.426 8.495 -15.985 1.00 89.69 379 ILE A O 1
ATOM 2783 N N . ASP A 1 380 ? -14.036 6.575 -17.129 1.00 89.81 380 ASP A N 1
ATOM 2784 C CA . ASP A 1 380 ? -15.358 5.981 -16.947 1.00 89.81 380 ASP A CA 1
ATOM 2785 C C . ASP A 1 380 ? -15.791 5.908 -15.470 1.00 89.81 380 ASP A C 1
ATOM 2787 O O . ASP A 1 380 ? -14.950 5.819 -14.564 1.00 89.81 380 ASP A O 1
ATOM 2791 N N . PRO A 1 381 ? -17.111 5.904 -15.201 1.00 91.81 381 PRO A N 1
ATOM 2792 C CA . PRO A 1 381 ? -17.645 5.604 -13.880 1.00 91.81 381 PRO A CA 1
ATOM 2793 C C . PRO A 1 381 ? -17.095 4.292 -13.323 1.00 91.81 381 PRO A C 1
ATOM 2795 O O . PRO A 1 381 ? -16.960 3.297 -14.037 1.00 91.81 381 PRO A O 1
ATOM 2798 N N . PHE A 1 382 ? -16.826 4.269 -12.021 1.00 90.50 382 PHE A N 1
ATOM 2799 C CA . PHE A 1 382 ? -16.244 3.106 -11.365 1.00 90.50 382 PHE A CA 1
ATOM 2800 C C . PHE A 1 382 ? -16.795 2.906 -9.957 1.00 90.50 382 PHE A C 1
ATOM 2802 O O . PHE A 1 382 ? -17.227 3.840 -9.279 1.00 90.50 382 PHE A O 1
ATOM 2809 N N . GLU A 1 383 ? -16.740 1.658 -9.507 1.00 92.69 383 GLU A N 1
ATOM 2810 C CA . GLU A 1 383 ? -17.008 1.271 -8.131 1.00 92.69 383 GLU A CA 1
ATOM 2811 C C . GLU A 1 383 ? -15.784 0.531 -7.594 1.00 92.69 383 GLU A C 1
ATOM 2813 O O . GLU A 1 383 ? -15.360 -0.472 -8.167 1.00 92.69 383 GLU A O 1
ATOM 2818 N N . ASP A 1 384 ? -15.191 1.051 -6.524 1.00 91.38 384 ASP A N 1
ATOM 2819 C CA . ASP A 1 384 ? -13.930 0.547 -5.972 1.00 91.38 384 ASP A CA 1
ATOM 2820 C C . ASP A 1 384 ? -13.859 0.831 -4.461 1.00 91.38 384 ASP A C 1
ATOM 2822 O O . ASP A 1 384 ? -14.789 1.355 -3.844 1.00 91.38 384 ASP A O 1
ATOM 2826 N N . GLU A 1 385 ? -12.747 0.472 -3.834 1.00 93.25 385 GLU A N 1
ATOM 2827 C CA . GLU A 1 385 ? -12.442 0.738 -2.441 1.00 93.25 385 GLU A CA 1
ATOM 2828 C C . GLU A 1 385 ? -11.224 1.663 -2.320 1.00 93.25 385 GLU A C 1
ATOM 2830 O O . GLU A 1 385 ? -10.094 1.290 -2.671 1.00 93.25 385 GLU A O 1
ATOM 2835 N N . LEU A 1 386 ? -11.437 2.842 -1.727 1.00 92.31 386 LEU A N 1
ATOM 2836 C CA . LEU A 1 386 ? -10.343 3.702 -1.268 1.00 92.31 386 LEU A CA 1
ATOM 2837 C C . LEU A 1 386 ? -9.672 3.083 -0.029 1.00 92.31 386 LEU A C 1
ATOM 2839 O O . LEU A 1 386 ? -10.019 1.987 0.413 1.00 92.31 386 LEU A O 1
ATOM 2843 N N . ALA A 1 387 ? -8.691 3.773 0.544 1.00 93.81 387 ALA A N 1
ATOM 2844 C CA . ALA A 1 387 ? -8.000 3.308 1.739 1.00 93.81 387 ALA A CA 1
ATOM 2845 C C . ALA A 1 387 ? -7.863 4.394 2.799 1.00 93.81 387 ALA A C 1
ATOM 2847 O O . ALA A 1 387 ? -7.838 5.589 2.512 1.00 93.81 387 ALA A O 1
ATOM 2848 N N . VAL A 1 388 ? -7.721 3.931 4.036 1.00 95.69 388 VAL A N 1
ATOM 2849 C CA . VAL A 1 388 ? -7.170 4.711 5.135 1.00 95.69 388 VAL A CA 1
ATOM 2850 C C . VAL A 1 388 ? -5.650 4.635 5.038 1.00 95.69 388 VAL A C 1
ATOM 2852 O O . VAL A 1 388 ? -5.078 3.549 5.117 1.00 95.69 388 VAL A O 1
ATOM 2855 N N . GLU A 1 389 ? -4.994 5.780 4.869 1.00 94.25 389 GLU A N 1
ATOM 2856 C CA . GLU A 1 389 ? -3.535 5.891 4.941 1.00 94.25 389 GLU A CA 1
ATOM 2857 C C . GLU A 1 389 ? -3.104 6.184 6.380 1.00 94.25 389 GLU A C 1
ATOM 2859 O O . GLU A 1 389 ? -3.684 7.035 7.061 1.00 94.25 389 GLU A O 1
ATOM 2864 N N . VAL A 1 390 ? -2.055 5.508 6.845 1.00 93.56 390 VAL A N 1
ATOM 2865 C CA . VAL A 1 390 ? -1.456 5.790 8.151 1.00 93.56 390 VAL A CA 1
ATOM 2866 C C . VAL A 1 390 ? -0.371 6.836 7.966 1.00 93.56 390 VAL A C 1
ATOM 2868 O O . VAL A 1 390 ? 0.692 6.559 7.422 1.00 93.56 390 VAL A O 1
ATOM 2871 N N . GLN A 1 391 ? -0.656 8.051 8.428 1.00 88.69 391 GLN A N 1
ATOM 2872 C CA . GLN A 1 391 ? 0.251 9.183 8.291 1.00 88.69 391 GLN A CA 1
ATOM 2873 C C . GLN A 1 391 ? 0.830 9.589 9.652 1.00 88.69 391 GLN A C 1
ATOM 2875 O O . GLN A 1 391 ? 0.077 9.722 10.630 1.00 88.69 391 GLN A O 1
ATOM 2880 N N . PRO A 1 392 ? 2.154 9.805 9.739 1.00 91.19 392 PRO A N 1
ATOM 2881 C CA . PRO A 1 392 ? 2.776 10.308 10.948 1.00 91.19 392 PRO A CA 1
ATOM 2882 C C . PRO A 1 392 ? 2.403 11.774 11.186 1.00 91.19 392 PRO A C 1
ATOM 2884 O O . PRO A 1 392 ? 1.953 12.497 10.298 1.00 91.19 392 PRO A O 1
ATOM 2887 N N . SER A 1 393 ? 2.586 12.240 12.412 1.00 87.94 393 SER A N 1
ATOM 2888 C CA . SER A 1 393 ? 2.453 13.650 12.777 1.00 87.94 393 SER A CA 1
ATOM 2889 C C . SER A 1 393 ? 3.678 14.081 13.572 1.00 87.94 393 SER A C 1
ATOM 2891 O O . SER A 1 393 ? 4.229 13.298 14.344 1.00 87.94 393 SER A O 1
ATOM 2893 N N . ARG A 1 394 ? 4.118 15.328 13.391 1.00 85.75 394 ARG A N 1
ATOM 2894 C CA . ARG A 1 394 ? 5.194 15.895 14.207 1.00 85.75 394 ARG A CA 1
ATOM 2895 C C . ARG A 1 394 ? 4.631 16.291 15.572 1.00 85.75 394 ARG A C 1
ATOM 2897 O O . ARG A 1 394 ? 3.717 17.111 15.626 1.00 85.75 394 ARG A O 1
ATOM 2904 N N . LEU A 1 395 ? 5.162 15.709 16.647 1.00 84.88 395 LEU A N 1
ATOM 2905 C CA . LEU A 1 395 ? 4.829 16.040 18.038 1.00 84.88 395 LEU A CA 1
ATOM 2906 C C . LEU A 1 395 ? 6.132 16.295 18.804 1.00 84.88 395 LEU A C 1
ATOM 2908 O O . LEU A 1 395 ? 7.025 15.442 18.819 1.00 84.88 395 LEU A O 1
ATOM 2912 N N . GLY A 1 396 ? 6.251 17.480 19.407 1.00 79.00 396 GLY A N 1
ATOM 2913 C CA . GLY A 1 396 ? 7.516 17.970 19.951 1.00 79.00 396 GLY A CA 1
ATOM 2914 C C . GLY A 1 396 ? 8.630 17.948 18.894 1.00 79.00 396 GLY A C 1
ATOM 2915 O O . GLY A 1 396 ? 8.461 18.445 17.778 1.00 79.00 396 GLY A O 1
ATOM 2916 N N . GLU A 1 397 ? 9.755 17.322 19.238 1.00 74.94 397 GLU A N 1
ATOM 2917 C CA . GLU A 1 397 ? 10.920 17.166 18.353 1.00 74.94 397 GLU A CA 1
ATOM 2918 C C . GLU A 1 397 ? 10.860 15.920 17.445 1.00 74.94 397 GLU A C 1
ATOM 2920 O O . GLU A 1 397 ? 11.717 15.751 16.582 1.00 74.94 397 GLU A O 1
ATOM 2925 N N . GLY A 1 398 ? 9.866 15.038 17.615 1.00 82.44 398 GLY A N 1
ATOM 2926 C CA . GLY A 1 398 ? 9.812 13.734 16.942 1.00 82.44 398 GLY A CA 1
ATOM 2927 C C . GLY A 1 398 ? 8.636 13.557 15.980 1.00 82.44 398 GLY A C 1
ATOM 2928 O O . GLY A 1 398 ? 7.665 14.318 15.991 1.00 82.44 398 GLY A O 1
ATOM 2929 N N . MET A 1 399 ? 8.701 12.502 15.163 1.00 90.81 399 MET A N 1
ATOM 2930 C CA . MET A 1 399 ? 7.562 12.016 14.380 1.00 90.81 399 MET A CA 1
ATOM 2931 C C . MET A 1 399 ? 6.879 10.867 15.115 1.00 90.81 399 MET A C 1
ATOM 2933 O O . MET A 1 399 ? 7.540 9.948 15.598 1.00 90.81 399 MET A O 1
ATOM 2937 N N . TRP A 1 400 ? 5.552 10.903 15.165 1.00 93.50 400 TRP A N 1
ATOM 2938 C CA . TRP A 1 400 ? 4.749 9.917 15.874 1.00 93.50 400 TRP A CA 1
ATOM 2939 C C . TRP A 1 400 ? 3.604 9.398 15.014 1.00 93.50 400 TRP A C 1
ATOM 2941 O O . TRP A 1 400 ? 2.897 10.168 14.359 1.00 93.50 400 TRP A O 1
ATOM 2951 N N . LEU A 1 401 ? 3.383 8.087 15.061 1.00 94.81 401 LEU A N 1
ATOM 2952 C CA . LEU A 1 401 ? 2.127 7.483 14.646 1.00 94.81 401 LEU A CA 1
ATOM 2953 C C . LEU A 1 401 ? 1.065 7.722 15.714 1.00 94.81 401 LEU A C 1
ATOM 2955 O O . LEU A 1 401 ? 1.332 7.678 16.916 1.00 94.81 401 LEU A O 1
ATOM 2959 N N . ARG A 1 402 ? -0.172 7.933 15.265 1.00 92.25 402 ARG A N 1
ATOM 2960 C CA . ARG A 1 402 ? -1.321 8.052 16.166 1.00 92.25 402 ARG A CA 1
ATOM 2961 C C . ARG A 1 402 ? -1.581 6.713 16.874 1.00 92.25 402 ARG A C 1
ATOM 2963 O O . ARG A 1 402 ? -1.415 5.673 16.232 1.00 92.25 402 ARG A O 1
ATOM 2970 N N . PRO A 1 403 ? -2.066 6.715 18.133 1.00 93.19 403 PRO A N 1
ATOM 2971 C CA . PRO A 1 403 ? -2.443 5.489 18.843 1.00 93.19 403 PRO A CA 1
ATOM 2972 C C . PRO A 1 403 ? -3.469 4.648 18.071 1.00 93.19 403 PRO A C 1
ATOM 2974 O O . PRO A 1 403 ? -3.338 3.435 17.988 1.00 93.19 403 PRO A O 1
ATOM 2977 N N . TYR A 1 404 ? -4.420 5.311 17.407 1.00 95.56 404 TYR A N 1
ATOM 2978 C CA . TYR A 1 404 ? -5.408 4.691 16.523 1.00 95.56 404 TYR A CA 1
ATOM 2979 C C . TYR A 1 404 ? -5.343 5.317 15.129 1.00 95.56 404 TYR A C 1
ATOM 2981 O O . TYR A 1 404 ? -5.109 6.523 14.991 1.00 95.56 404 TYR A O 1
ATOM 2989 N N . HIS A 1 405 ? -5.584 4.507 14.102 1.00 95.62 405 HIS A N 1
ATOM 2990 C CA . HIS A 1 405 ? -5.389 4.870 12.698 1.00 95.62 405 HIS A CA 1
ATOM 2991 C C . HIS A 1 405 ? -6.661 5.409 12.034 1.00 95.62 405 HIS A C 1
ATOM 2993 O O . HIS A 1 405 ? -6.577 6.287 11.178 1.00 95.62 405 HIS A O 1
ATOM 2999 N N . ALA A 1 406 ? -7.841 4.961 12.472 1.00 95.00 406 ALA A N 1
ATOM 3000 C CA . ALA A 1 406 ? -9.127 5.420 11.950 1.00 95.00 406 ALA A CA 1
ATOM 3001 C C . ALA A 1 406 ? -10.133 5.747 13.063 1.00 95.00 406 ALA A C 1
ATOM 3003 O O . ALA A 1 406 ? -10.000 5.307 14.207 1.00 95.00 406 ALA A O 1
ATOM 3004 N N . ARG A 1 407 ? -11.169 6.523 12.713 1.00 92.06 407 ARG A N 1
ATOM 3005 C CA . ARG A 1 407 ? -12.337 6.777 13.570 1.00 92.06 407 ARG A CA 1
ATOM 3006 C C . ARG A 1 407 ? -13.625 6.571 12.784 1.00 92.06 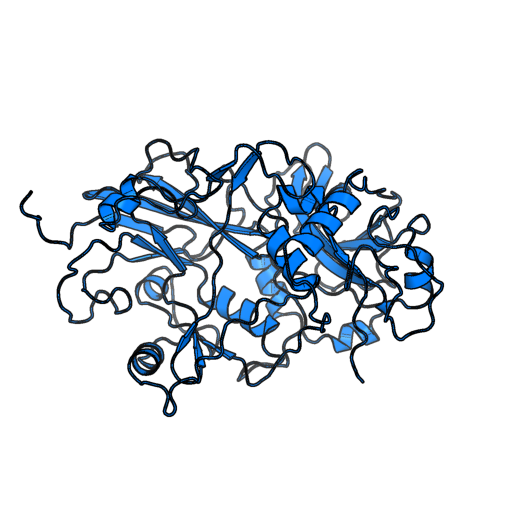407 ARG A C 1
ATOM 3008 O O . ARG A 1 407 ? -13.930 7.360 11.895 1.00 92.06 407 ARG A O 1
ATOM 3015 N N . TRP A 1 408 ? -14.395 5.554 13.146 1.00 92.62 408 TRP A N 1
ATOM 3016 C CA . TRP A 1 408 ? -15.696 5.265 12.556 1.00 92.62 408 TRP A CA 1
ATOM 3017 C C . TRP A 1 408 ? -16.804 5.905 13.391 1.00 92.62 408 TRP A C 1
ATOM 3019 O O . TRP A 1 408 ? -16.955 5.577 14.564 1.00 92.62 408 TRP A O 1
ATOM 3029 N N . ARG A 1 409 ? -17.567 6.845 12.818 1.00 83.69 409 ARG A N 1
ATOM 3030 C CA . ARG A 1 409 ? -18.624 7.580 13.547 1.00 83.69 409 ARG A CA 1
ATOM 3031 C C . ARG A 1 409 ? -20.039 7.265 13.090 1.00 83.69 409 ARG A C 1
ATOM 3033 O O . ARG A 1 409 ? -20.944 7.310 13.914 1.00 83.69 409 ARG A O 1
ATOM 3040 N N . ALA A 1 410 ? -20.241 6.949 11.813 1.00 80.00 410 ALA A N 1
ATOM 3041 C CA . ALA A 1 410 ? -21.563 6.574 11.326 1.00 80.00 410 ALA A CA 1
ATOM 3042 C C . ALA A 1 410 ? -21.498 5.505 10.240 1.00 80.00 410 ALA A C 1
ATOM 3044 O O . ALA A 1 410 ? -21.919 4.373 10.483 1.00 80.00 410 ALA A O 1
ATOM 3045 N N . ARG A 1 411 ? -21.009 5.862 9.047 1.00 86.31 411 ARG A N 1
ATOM 3046 C CA . ARG A 1 411 ? -21.149 5.039 7.849 1.00 86.31 411 ARG A CA 1
ATOM 3047 C C . ARG A 1 411 ? -19.789 4.774 7.222 1.00 86.31 411 ARG A C 1
ATOM 3049 O O . ARG A 1 411 ? -19.218 3.737 7.528 1.00 86.31 411 ARG A O 1
ATOM 3056 N N . SER A 1 412 ? -19.277 5.675 6.395 1.00 90.38 412 SER A N 1
ATOM 3057 C CA . SER A 1 412 ? -18.045 5.453 5.634 1.00 90.38 412 SER A CA 1
ATOM 3058 C C . SER A 1 412 ? -16.831 6.014 6.375 1.00 90.38 412 SER A C 1
ATOM 3060 O O . SER A 1 412 ? -16.950 6.879 7.238 1.00 90.38 412 SER A O 1
ATOM 3062 N N . LEU A 1 413 ? -15.647 5.495 6.064 1.00 91.81 413 LEU A N 1
ATOM 3063 C CA . LEU A 1 413 ? -14.376 6.054 6.527 1.00 91.81 413 LEU A CA 1
ATOM 3064 C C . LEU A 1 413 ? -13.715 6.972 5.496 1.00 91.81 413 LEU A C 1
ATOM 3066 O O . LEU A 1 413 ? -12.801 7.711 5.854 1.00 91.81 413 LEU A O 1
ATOM 3070 N N . VAL A 1 414 ? -14.141 6.912 4.233 1.00 89.62 414 VAL A N 1
ATOM 3071 C CA . VAL A 1 414 ? -13.413 7.520 3.101 1.00 89.62 414 VAL A CA 1
ATOM 3072 C C . VAL A 1 414 ? -14.253 8.496 2.283 1.00 89.62 414 VAL A C 1
ATOM 3074 O O . VAL A 1 414 ? -13.695 9.310 1.554 1.00 89.62 414 VAL A O 1
ATOM 3077 N N . ALA A 1 415 ? -15.580 8.440 2.402 1.00 87.25 415 ALA A N 1
ATOM 3078 C CA . ALA A 1 415 ? -16.491 9.358 1.734 1.00 87.25 415 ALA A CA 1
ATOM 3079 C C . ALA A 1 415 ? -17.459 9.959 2.765 1.00 87.25 415 ALA A C 1
ATOM 3081 O O . ALA A 1 415 ? -18.038 9.216 3.556 1.00 87.25 415 ALA A O 1
ATOM 3082 N N . PRO A 1 416 ? -17.646 11.289 2.784 1.00 77.69 416 PRO A N 1
ATOM 3083 C CA . PRO A 1 416 ? -18.529 11.936 3.735 1.00 77.69 416 PRO A CA 1
ATOM 3084 C C . PRO A 1 416 ? -19.973 11.485 3.523 1.00 77.69 416 PRO A C 1
ATOM 3086 O O . PRO A 1 416 ? -20.450 11.341 2.397 1.00 77.69 416 PRO A O 1
ATOM 3089 N N . THR A 1 417 ? -20.701 11.323 4.624 1.00 74.88 417 THR A N 1
ATOM 3090 C CA . THR A 1 417 ? -22.146 11.076 4.596 1.00 74.88 417 THR A CA 1
ATOM 3091 C C . THR A 1 417 ? -22.901 12.174 5.340 1.00 74.88 417 THR A C 1
ATOM 3093 O O . THR A 1 417 ? -22.377 12.792 6.268 1.00 74.88 417 THR A O 1
ATOM 3096 N N . THR A 1 418 ? -24.164 12.414 4.976 1.00 73.38 418 THR A N 1
ATOM 3097 C CA . THR A 1 418 ? -25.019 13.400 5.666 1.00 73.38 418 THR A CA 1
ATOM 3098 C C . THR A 1 418 ? -25.128 13.119 7.167 1.00 73.38 418 THR A C 1
ATOM 3100 O O . THR A 1 418 ? -25.108 14.045 7.973 1.00 73.38 418 THR A O 1
ATOM 3103 N N . ALA A 1 419 ? -25.162 11.842 7.561 1.00 73.25 419 ALA A N 1
ATOM 3104 C CA . ALA A 1 419 ? -25.184 11.425 8.960 1.00 73.25 419 ALA A CA 1
ATOM 3105 C C . ALA A 1 419 ? -23.934 11.874 9.740 1.00 73.25 419 ALA A C 1
ATOM 3107 O O . ALA A 1 419 ? -24.054 12.353 10.865 1.00 73.25 419 ALA A O 1
ATOM 3108 N N . GLU A 1 420 ? -22.741 11.756 9.154 1.00 71.19 420 GLU A N 1
ATOM 3109 C CA . GLU A 1 420 ? -21.491 12.191 9.794 1.00 71.19 420 GLU A CA 1
ATOM 3110 C C . GLU A 1 420 ? -21.419 13.705 9.935 1.00 71.19 420 GLU A C 1
ATOM 3112 O O . GLU A 1 420 ? -21.025 14.197 10.993 1.00 71.19 420 GLU A O 1
ATOM 3117 N N . SER A 1 421 ? -21.839 14.440 8.903 1.00 69.25 421 SER A N 1
ATOM 3118 C CA . SER A 1 421 ? -21.910 15.901 8.945 1.00 69.25 421 SER A CA 1
ATOM 3119 C C . SER A 1 421 ? -22.835 16.373 10.069 1.00 69.25 421 SER A C 1
ATOM 3121 O O . SER A 1 421 ? -22.422 17.193 10.891 1.00 69.25 421 SER A O 1
ATOM 3123 N N . LEU A 1 422 ? -24.022 15.767 10.196 1.00 70.50 422 LEU A N 1
ATOM 3124 C CA . LEU A 1 422 ? -24.966 16.051 11.281 1.00 70.50 422 LEU A CA 1
ATOM 3125 C C . LEU A 1 422 ? -24.383 15.733 12.668 1.00 70.50 422 LEU A C 1
ATOM 3127 O O . LEU A 1 422 ? -24.498 16.557 13.573 1.00 70.50 422 LEU A O 1
ATOM 3131 N N . LEU A 1 423 ? -23.709 14.588 12.838 1.00 71.50 423 LEU A N 1
ATOM 3132 C CA . LEU A 1 423 ? -23.038 14.228 14.100 1.00 71.50 423 LEU A CA 1
ATOM 3133 C C . LEU A 1 423 ? -21.879 15.175 14.445 1.00 71.50 423 LEU A C 1
ATOM 3135 O O . LEU A 1 423 ? -21.616 15.429 15.618 1.00 71.50 423 LEU A O 1
ATOM 3139 N N . ALA A 1 424 ? -21.186 15.705 13.436 1.00 67.00 424 ALA A N 1
ATOM 3140 C CA . ALA A 1 424 ? -20.099 16.664 13.602 1.00 67.00 424 ALA A CA 1
ATOM 3141 C C . ALA A 1 424 ? -20.579 18.120 13.760 1.00 67.00 424 ALA A C 1
ATOM 3143 O O . ALA A 1 424 ? -19.744 19.017 13.883 1.00 67.00 424 ALA A O 1
ATOM 3144 N N . GLY A 1 425 ? -21.893 18.378 13.713 1.00 66.69 425 GLY A N 1
ATOM 3145 C CA . GLY A 1 425 ? -22.453 19.732 13.739 1.00 66.69 425 GLY A CA 1
ATOM 3146 C C . GLY A 1 425 ? -22.125 20.566 12.492 1.00 66.69 425 GLY A C 1
ATOM 3147 O O . GLY A 1 425 ? -22.199 21.792 12.535 1.00 66.69 425 GLY A O 1
ATOM 3148 N N . ARG A 1 426 ? -21.743 19.925 11.379 1.00 63.88 426 ARG A N 1
ATOM 3149 C CA . ARG A 1 426 ? -21.480 20.565 10.082 1.00 63.88 426 ARG A CA 1
ATOM 3150 C C . ARG A 1 426 ? -22.715 20.430 9.195 1.00 63.88 426 ARG A C 1
ATOM 3152 O O . ARG A 1 426 ? -23.270 19.343 9.084 1.00 63.88 426 ARG A O 1
ATOM 3159 N N . ARG A 1 427 ? -23.151 21.525 8.562 1.00 56.56 427 ARG A N 1
ATOM 3160 C CA . ARG A 1 427 ? -24.364 21.498 7.726 1.00 56.56 427 ARG A CA 1
ATOM 3161 C C . ARG A 1 427 ? -24.150 20.839 6.369 1.00 56.56 427 ARG A C 1
ATOM 3163 O O . ARG A 1 427 ? -25.022 20.081 5.982 1.00 56.56 427 ARG A O 1
ATOM 3170 N N . ASP A 1 428 ? -22.982 20.999 5.746 1.00 60.53 428 ASP A N 1
ATOM 3171 C CA . ASP A 1 428 ? -22.687 20.372 4.456 1.00 60.53 428 ASP A CA 1
ATOM 3172 C C . ASP A 1 428 ? -21.213 19.939 4.381 1.00 60.53 428 ASP A C 1
ATOM 3174 O O . ASP A 1 428 ? -20.323 20.728 4.722 1.00 60.53 428 ASP A O 1
ATOM 3178 N N . PRO A 1 429 ? -20.914 18.690 3.980 1.00 63.28 429 PRO A N 1
ATOM 3179 C CA . PRO A 1 429 ? -19.557 18.325 3.604 1.00 63.28 429 PRO A CA 1
ATOM 3180 C C . PRO A 1 429 ? -19.183 19.030 2.292 1.00 63.28 429 PRO A C 1
ATOM 3182 O O . PRO A 1 429 ? -20.045 19.294 1.454 1.00 63.28 429 PRO A O 1
ATOM 3185 N N . ALA A 1 430 ? -17.895 19.321 2.091 1.00 64.12 430 ALA A N 1
ATOM 3186 C CA . ALA A 1 430 ? -17.425 19.747 0.775 1.00 64.12 430 ALA A CA 1
ATOM 3187 C C . ALA A 1 430 ? -17.777 18.663 -0.264 1.00 64.12 430 ALA A C 1
ATOM 3189 O O . ALA A 1 430 ? -17.670 17.475 0.065 1.00 64.12 430 ALA A O 1
ATOM 3190 N N . PRO A 1 431 ? -18.197 19.038 -1.487 1.00 67.06 431 PRO A N 1
ATOM 3191 C CA . PRO A 1 431 ? -18.482 18.064 -2.527 1.00 67.06 431 PRO A CA 1
ATOM 3192 C C . PRO A 1 431 ? -17.210 17.268 -2.814 1.00 67.06 431 PRO A C 1
ATOM 3194 O O . PRO A 1 431 ? -16.173 17.829 -3.169 1.00 67.06 431 PRO A O 1
ATOM 3197 N N . VAL A 1 432 ? -17.293 15.958 -2.623 1.00 75.75 432 VAL A N 1
ATOM 3198 C CA . VAL A 1 432 ? -16.276 15.011 -3.074 1.00 75.75 432 VAL A CA 1
ATOM 3199 C C . VAL A 1 432 ? -16.795 14.312 -4.330 1.00 75.75 432 VAL A C 1
ATOM 3201 O O . VAL A 1 432 ? -18.008 14.152 -4.468 1.00 75.75 432 VAL A O 1
ATOM 3204 N N . PRO A 1 433 ? -15.918 13.862 -5.240 1.00 80.00 433 PRO A N 1
ATOM 3205 C CA . PRO A 1 433 ? -16.335 13.182 -6.470 1.00 80.00 433 PRO A CA 1
ATOM 3206 C C . PRO A 1 433 ? -16.832 11.740 -6.242 1.00 80.00 433 PRO A C 1
ATOM 3208 O O . PRO A 1 433 ? -17.036 11.004 -7.203 1.00 80.00 433 PRO A O 1
ATOM 3211 N N . TYR A 1 434 ? -17.002 11.319 -4.985 1.00 86.88 434 TYR A N 1
ATOM 3212 C CA . TYR A 1 434 ? -17.312 9.943 -4.610 1.00 86.88 434 TYR A CA 1
ATOM 3213 C C . TYR A 1 434 ? -18.492 9.885 -3.649 1.00 86.88 434 TYR A C 1
ATOM 3215 O O . TYR A 1 434 ? -18.579 10.669 -2.704 1.00 86.88 434 TYR A O 1
ATOM 3223 N N . GLU A 1 435 ? -19.336 8.876 -3.815 1.00 89.25 435 GLU A N 1
ATOM 3224 C CA . GLU A 1 435 ? -20.348 8.503 -2.832 1.00 89.25 435 GLU A CA 1
ATOM 3225 C C . GLU A 1 435 ? -20.016 7.162 -2.172 1.00 89.25 435 GLU A C 1
ATOM 3227 O O . GLU A 1 435 ? -19.440 6.268 -2.788 1.00 89.25 435 GLU A O 1
ATOM 3232 N N . ALA A 1 436 ? -20.381 7.006 -0.900 1.00 90.00 436 ALA A N 1
ATOM 3233 C CA . ALA A 1 436 ? -20.224 5.738 -0.196 1.00 90.00 436 ALA A CA 1
ATOM 3234 C C . ALA A 1 436 ? -21.302 4.730 -0.625 1.00 90.00 436 ALA A C 1
ATOM 3236 O O . ALA A 1 436 ? -22.494 5.035 -0.545 1.00 90.00 436 ALA A O 1
ATOM 3237 N N . VAL A 1 437 ? -20.903 3.503 -0.972 1.00 91.69 437 VAL A N 1
ATOM 3238 C CA . VAL A 1 437 ? -21.820 2.435 -1.419 1.00 91.69 437 VAL A CA 1
ATOM 3239 C C . VAL A 1 437 ? -21.549 1.107 -0.709 1.00 91.69 437 VAL A C 1
ATOM 3241 O O . VAL A 1 437 ? -20.563 0.950 0.002 1.00 91.69 437 VAL A O 1
ATOM 3244 N N . GLY A 1 438 ? -22.458 0.136 -0.849 1.00 85.62 438 GLY A N 1
ATOM 3245 C CA . GLY A 1 438 ? -22.269 -1.223 -0.318 1.00 85.62 438 GLY A CA 1
ATOM 3246 C C . GLY A 1 438 ? -22.247 -1.350 1.212 1.00 85.62 438 GLY A C 1
ATOM 3247 O O . GLY A 1 438 ? -21.847 -2.388 1.729 1.00 85.62 438 GLY A O 1
ATOM 3248 N N . LEU A 1 439 ? -22.698 -0.324 1.941 1.00 83.81 439 LEU A N 1
ATOM 3249 C CA . LEU A 1 439 ? -22.716 -0.318 3.410 1.00 83.81 439 LEU A CA 1
ATOM 3250 C C . LEU A 1 439 ? -23.902 -1.076 4.030 1.00 83.81 439 LEU A C 1
ATOM 3252 O O . LEU A 1 439 ? -23.907 -1.297 5.237 1.00 83.81 439 LEU A O 1
ATOM 3256 N N . GLY A 1 440 ? -24.919 -1.446 3.240 1.00 76.12 440 GLY A N 1
ATOM 3257 C CA . GLY A 1 440 ? -26.109 -2.162 3.719 1.00 76.12 440 GLY A CA 1
ATOM 3258 C C . GLY A 1 440 ? -26.692 -1.575 5.016 1.00 76.12 440 GLY A C 1
ATOM 3259 O O . GLY A 1 440 ? -26.853 -0.355 5.138 1.00 76.12 440 GLY A O 1
ATOM 3260 N N . ASP A 1 441 ? -26.939 -2.455 5.994 1.00 71.12 441 ASP A N 1
ATOM 3261 C CA . ASP A 1 441 ? -27.394 -2.125 7.357 1.00 71.12 441 ASP A CA 1
ATOM 3262 C C . ASP A 1 441 ? -26.256 -1.763 8.331 1.00 71.12 441 ASP A C 1
ATOM 3264 O O . ASP A 1 441 ? -26.504 -1.486 9.511 1.00 71.12 441 ASP A O 1
ATOM 3268 N N . VAL A 1 442 ? -25.000 -1.762 7.873 1.00 84.69 442 VAL A N 1
ATOM 3269 C CA . VAL A 1 442 ? -23.839 -1.440 8.707 1.00 84.69 442 VAL A CA 1
ATOM 3270 C C . VAL A 1 442 ? -23.788 0.069 8.928 1.00 84.69 442 VAL A C 1
ATOM 3272 O O . VAL A 1 442 ? -23.254 0.845 8.139 1.00 84.69 442 VAL A O 1
ATOM 3275 N N . ALA A 1 443 ? -24.398 0.488 10.033 1.00 84.38 443 ALA A N 1
ATOM 3276 C CA . ALA A 1 443 ? -24.331 1.838 10.567 1.00 84.38 443 ALA A CA 1
ATOM 3277 C C . ALA A 1 443 ? -24.000 1.757 12.056 1.00 84.38 443 ALA A C 1
ATOM 3279 O O . ALA A 1 443 ? -24.638 0.994 12.785 1.00 84.38 443 ALA A O 1
ATOM 3280 N N . LEU A 1 444 ? -23.037 2.555 12.516 1.00 88.12 444 LEU A N 1
ATOM 3281 C CA . LEU A 1 444 ? -22.636 2.560 13.918 1.00 88.12 444 LEU A CA 1
ATOM 3282 C C . LEU A 1 444 ? -23.769 3.120 14.794 1.00 88.12 444 LEU A C 1
ATOM 3284 O O . LEU A 1 444 ? -24.162 4.279 14.681 1.00 88.12 444 LEU A O 1
ATOM 3288 N N . ARG A 1 445 ? -24.323 2.272 15.663 1.00 89.00 445 ARG A N 1
ATOM 3289 C CA . ARG A 1 445 ? -25.456 2.589 16.554 1.00 89.00 445 ARG A CA 1
ATOM 3290 C C . ARG A 1 445 ? -25.173 2.177 17.990 1.00 89.00 445 ARG A C 1
ATOM 3292 O O . ARG A 1 445 ? -24.704 1.062 18.229 1.00 89.00 445 ARG A O 1
ATOM 3299 N N . TYR A 1 446 ? -25.551 3.030 18.942 1.00 90.56 446 TYR A N 1
ATOM 3300 C CA . TYR A 1 446 ? -25.486 2.724 20.372 1.00 90.56 446 TYR A CA 1
ATOM 3301 C C . TYR A 1 446 ? -26.269 1.460 20.740 1.00 90.56 446 TYR A C 1
ATOM 3303 O O . TYR A 1 446 ? -27.311 1.149 20.162 1.00 90.56 446 TYR A O 1
ATOM 3311 N N . GLY A 1 447 ? -25.768 0.734 21.738 1.00 92.19 447 GLY A N 1
ATOM 3312 C CA . GLY A 1 447 ? -26.382 -0.480 22.272 1.00 92.19 447 GLY A CA 1
ATOM 3313 C C . GLY A 1 447 ? -26.148 -1.734 21.427 1.00 92.19 447 GLY A C 1
ATOM 3314 O O . GLY A 1 447 ? -26.440 -2.832 21.901 1.00 92.19 447 GLY A O 1
ATOM 3315 N N . ARG A 1 448 ? -25.594 -1.597 20.216 1.00 94.25 448 ARG A N 1
ATOM 3316 C CA . ARG A 1 448 ? -25.255 -2.706 19.315 1.00 94.25 448 ARG A CA 1
ATOM 3317 C C . ARG A 1 448 ? -23.786 -3.109 19.458 1.00 94.25 448 ARG A C 1
ATOM 3319 O O . ARG A 1 448 ? -22.965 -2.332 19.946 1.00 94.25 448 ARG A O 1
ATOM 3326 N N . ALA A 1 449 ? -23.479 -4.331 19.040 1.00 95.88 449 ALA A N 1
ATOM 3327 C CA . ALA A 1 449 ? -22.121 -4.853 18.970 1.00 95.88 449 ALA A CA 1
ATOM 3328 C C . ALA A 1 449 ? -21.727 -5.115 17.515 1.00 95.88 449 ALA A C 1
ATOM 3330 O O . ALA A 1 449 ? -22.576 -5.498 16.706 1.00 95.88 449 ALA A O 1
ATOM 3331 N N . TYR A 1 450 ? -20.451 -4.904 17.215 1.00 96.06 450 TYR A N 1
ATOM 3332 C CA . TYR A 1 450 ? -19.871 -5.023 15.884 1.00 96.06 450 TYR A CA 1
ATOM 3333 C C . TYR A 1 450 ? -18.572 -5.811 15.958 1.00 96.06 450 TYR A C 1
ATOM 3335 O O . TYR A 1 450 ? -17.876 -5.768 16.973 1.00 96.06 450 TYR A O 1
ATOM 3343 N N . GLU A 1 451 ? -18.249 -6.481 14.864 1.00 96.94 451 GLU A N 1
ATOM 3344 C CA . GLU A 1 451 ? -16.918 -7.004 14.587 1.00 96.94 451 GLU A CA 1
ATOM 3345 C C . GLU A 1 451 ? -16.273 -6.130 13.513 1.00 96.94 451 GLU A C 1
ATOM 3347 O O . GLU A 1 451 ? -16.941 -5.713 12.561 1.00 96.94 451 GLU A O 1
ATOM 3352 N N . VAL A 1 452 ? -14.982 -5.857 13.676 1.00 97.56 452 VAL A N 1
ATOM 3353 C CA . VAL A 1 452 ? -14.162 -5.061 12.763 1.00 97.56 452 VAL A CA 1
ATOM 3354 C C . VAL A 1 452 ? -12.945 -5.881 12.368 1.00 97.56 452 VAL A C 1
ATOM 3356 O O . VAL A 1 452 ? -12.300 -6.474 13.231 1.00 97.56 452 VAL A O 1
ATOM 3359 N N . ARG A 1 453 ? -12.607 -5.889 11.081 1.00 97.38 453 ARG A N 1
ATOM 3360 C CA . ARG A 1 453 ? -11.339 -6.431 10.573 1.00 97.38 453 ARG A CA 1
ATOM 3361 C C . ARG A 1 453 ? -10.712 -5.454 9.588 1.00 97.38 453 ARG A C 1
ATOM 3363 O O . ARG A 1 453 ? -11.397 -4.569 9.070 1.00 97.38 453 ARG A O 1
ATOM 3370 N N . VAL A 1 454 ? -9.431 -5.643 9.298 1.00 98.31 454 VAL A N 1
ATOM 3371 C CA . VAL A 1 454 ? -8.686 -4.756 8.406 1.00 98.31 454 VAL A CA 1
ATOM 3372 C C . VAL A 1 454 ? -7.948 -5.570 7.338 1.00 98.31 454 VAL A C 1
ATOM 3374 O O . VAL A 1 454 ? -7.426 -6.657 7.587 1.00 98.31 454 VAL A O 1
ATOM 3377 N N . ARG A 1 455 ? -7.966 -5.054 6.110 1.00 97.69 455 ARG A N 1
ATOM 3378 C CA . ARG A 1 455 ? -7.289 -5.602 4.929 1.00 97.69 455 ARG A CA 1
ATOM 3379 C C . ARG A 1 455 ? -6.259 -4.601 4.429 1.00 97.69 455 ARG A C 1
ATOM 3381 O O . ARG A 1 455 ? -6.503 -3.398 4.476 1.00 97.69 455 ARG A O 1
ATOM 3388 N N . MET A 1 456 ? -5.133 -5.083 3.931 1.00 98.00 456 MET A N 1
ATOM 3389 C CA . MET A 1 456 ? -4.113 -4.253 3.296 1.00 98.00 456 MET A CA 1
ATOM 3390 C C . MET A 1 456 ? -4.521 -3.920 1.855 1.00 98.00 456 MET A C 1
ATOM 3392 O O . MET A 1 456 ? -5.199 -4.703 1.188 1.00 98.00 456 MET A O 1
ATOM 3396 N N . ARG A 1 457 ? -4.112 -2.740 1.385 1.00 97.25 457 ARG A N 1
ATOM 3397 C CA . ARG A 1 457 ? -4.227 -2.287 -0.005 1.00 97.25 457 ARG A CA 1
ATOM 3398 C C . ARG A 1 457 ? -2.822 -2.031 -0.535 1.00 97.25 457 ARG A C 1
ATOM 3400 O O . ARG A 1 457 ? -2.068 -1.265 0.074 1.00 97.25 457 ARG A O 1
ATOM 3407 N N . ASP A 1 458 ? -2.483 -2.652 -1.658 1.00 96.62 458 ASP A N 1
ATOM 3408 C CA . ASP A 1 458 ? -1.202 -2.396 -2.318 1.00 96.62 458 ASP A CA 1
ATOM 3409 C C . ASP A 1 458 ? -1.163 -1.010 -2.993 1.00 96.62 458 ASP A C 1
ATOM 3411 O O . ASP A 1 458 ? -2.179 -0.307 -3.083 1.00 96.62 458 ASP A O 1
ATOM 3415 N N . VAL A 1 459 ? 0.009 -0.593 -3.474 1.00 94.00 459 VAL A N 1
ATOM 3416 C CA . VAL A 1 459 ? 0.164 0.713 -4.143 1.00 94.00 459 VAL A CA 1
ATOM 3417 C C . VAL A 1 459 ? -0.689 0.856 -5.409 1.00 94.00 459 VAL A C 1
ATOM 3419 O O . VAL A 1 459 ? -1.070 1.969 -5.760 1.00 94.00 459 VAL A O 1
ATOM 3422 N N . THR A 1 460 ? -1.038 -0.253 -6.067 1.00 95.50 460 THR A N 1
ATOM 3423 C CA . THR A 1 460 ? -1.877 -0.284 -7.279 1.00 95.50 460 THR A CA 1
ATOM 3424 C C . THR A 1 460 ? -3.372 -0.193 -6.963 1.00 95.50 460 THR A C 1
ATOM 3426 O O . THR A 1 460 ? -4.211 -0.109 -7.858 1.00 95.50 460 THR A O 1
ATOM 3429 N N . GLY A 1 461 ? -3.729 -0.212 -5.677 1.00 94.12 461 GLY A N 1
ATOM 3430 C CA . GLY A 1 461 ? -5.105 -0.332 -5.212 1.00 94.12 461 GLY A CA 1
ATOM 3431 C C . GLY A 1 461 ? -5.669 -1.741 -5.238 1.00 94.12 461 GLY A C 1
ATOM 3432 O O . GLY A 1 461 ? -6.869 -1.925 -5.040 1.00 94.12 461 GLY A O 1
ATOM 3433 N N . GLY A 1 462 ? -4.803 -2.724 -5.436 1.00 94.81 462 GLY A N 1
ATOM 3434 C CA . GLY A 1 462 ? -5.100 -4.130 -5.294 1.00 94.81 462 GLY A CA 1
ATOM 3435 C C . GLY A 1 462 ? -5.173 -4.602 -3.844 1.00 94.81 462 GLY A C 1
ATOM 3436 O O . GLY A 1 462 ? -5.172 -3.809 -2.894 1.00 94.81 462 GLY A O 1
ATOM 3437 N N . GLY A 1 463 ? -5.254 -5.920 -3.684 1.00 94.88 463 GLY A N 1
ATOM 3438 C CA . GLY A 1 463 ? -5.354 -6.605 -2.395 1.00 94.88 463 GLY A CA 1
ATOM 3439 C C . GLY A 1 463 ? -6.640 -7.422 -2.223 1.00 94.88 463 GLY A C 1
ATOM 3440 O O . GLY A 1 463 ? -7.533 -7.383 -3.075 1.00 94.88 463 GLY A O 1
ATOM 3441 N N . PRO A 1 464 ? -6.768 -8.171 -1.112 1.00 95.62 464 PRO A N 1
ATOM 3442 C CA . PRO A 1 464 ? -7.909 -9.053 -0.886 1.00 95.62 464 PRO A CA 1
ATOM 3443 C C . PRO A 1 464 ? -9.210 -8.252 -0.864 1.00 95.62 464 PRO A C 1
ATOM 3445 O O . PRO A 1 464 ? -9.271 -7.198 -0.239 1.00 95.62 464 PRO A O 1
ATOM 3448 N N . GLY A 1 465 ? -10.270 -8.743 -1.510 1.00 93.50 465 GLY A N 1
ATOM 3449 C CA . GLY A 1 465 ? -11.592 -8.101 -1.491 1.00 93.50 465 GLY A CA 1
ATOM 3450 C C . GLY A 1 465 ? -12.364 -8.320 -0.181 1.00 93.50 465 GLY A C 1
ATOM 3451 O O . GLY A 1 465 ? -12.022 -9.180 0.629 1.00 93.50 465 GLY A O 1
ATOM 3452 N N . ALA A 1 466 ? -13.477 -7.603 0.016 1.00 92.38 466 ALA A N 1
ATOM 3453 C CA . ALA A 1 466 ? -14.328 -7.749 1.210 1.00 92.38 466 ALA A CA 1
ATOM 3454 C C . ALA A 1 466 ? -14.944 -9.160 1.375 1.00 92.38 466 ALA A C 1
ATOM 3456 O O . ALA A 1 466 ? -15.291 -9.569 2.481 1.00 92.38 466 ALA A O 1
ATOM 3457 N N . GLY A 1 467 ? -15.063 -9.942 0.300 1.00 92.19 467 GLY A N 1
ATOM 3458 C CA . GLY A 1 467 ? -15.492 -11.346 0.367 1.00 92.19 467 GLY A CA 1
ATOM 3459 C C . GLY A 1 467 ? -14.376 -12.334 0.727 1.00 92.19 467 GLY A C 1
ATOM 3460 O O . GLY A 1 467 ? -14.663 -13.492 1.028 1.00 92.19 467 GLY A O 1
ATOM 3461 N N . ALA A 1 468 ? -13.112 -11.899 0.697 1.00 92.88 468 ALA A N 1
ATOM 3462 C CA . ALA A 1 468 ? -11.969 -12.767 0.926 1.00 92.88 468 ALA A CA 1
ATOM 3463 C C . ALA A 1 468 ? -11.844 -13.177 2.402 1.00 92.88 468 ALA A C 1
ATOM 3465 O O . ALA A 1 468 ? -12.349 -12.518 3.326 1.00 92.88 468 ALA A O 1
ATOM 3466 N N . LYS A 1 469 ? -11.143 -14.289 2.611 1.00 92.12 469 LYS A N 1
ATOM 3467 C CA . LYS A 1 469 ? -10.807 -14.830 3.927 1.00 92.12 469 LYS A CA 1
ATOM 3468 C C . LYS A 1 469 ? -9.298 -14.770 4.107 1.00 92.12 469 LYS A C 1
ATOM 3470 O O . LYS A 1 469 ? -8.568 -15.027 3.153 1.00 92.12 469 LYS A O 1
ATOM 3475 N N . ALA A 1 470 ? -8.866 -14.459 5.325 1.00 93.12 470 ALA A N 1
ATOM 3476 C CA . ALA A 1 470 ? -7.466 -14.583 5.696 1.00 93.12 470 ALA A CA 1
ATOM 3477 C C . ALA A 1 470 ? -7.028 -16.042 5.533 1.00 93.12 470 ALA A C 1
ATOM 3479 O O . ALA A 1 470 ? -7.787 -16.959 5.865 1.00 93.12 470 ALA A O 1
ATOM 3480 N N . PHE A 1 471 ? -5.826 -16.236 5.001 1.00 93.44 471 PHE A N 1
ATOM 3481 C CA . PHE A 1 471 ? -5.227 -17.558 4.885 1.00 93.44 471 PHE A CA 1
ATOM 3482 C C . PHE A 1 471 ? -4.548 -17.935 6.202 1.00 93.44 471 PHE A C 1
ATOM 3484 O O . PHE A 1 471 ? -4.716 -19.053 6.688 1.00 93.44 471 PHE A O 1
ATOM 3491 N N . HIS A 1 472 ? -3.852 -16.979 6.824 1.00 91.62 472 HIS A N 1
ATOM 3492 C CA . HIS A 1 472 ? -3.264 -17.167 8.147 1.00 91.62 472 HIS A CA 1
ATOM 3493 C C . HIS A 1 472 ? -4.183 -16.637 9.243 1.00 91.62 472 HIS A C 1
ATOM 3495 O O . HIS A 1 472 ? -4.848 -15.608 9.097 1.00 91.62 472 HIS A O 1
ATOM 3501 N N . ALA A 1 473 ? -4.182 -17.318 10.387 1.00 90.44 473 ALA A N 1
ATOM 3502 C CA . ALA A 1 473 ? -4.797 -16.783 11.592 1.00 90.44 473 ALA A CA 1
ATOM 3503 C C . ALA A 1 473 ? -3.964 -15.599 12.112 1.00 90.44 473 ALA A C 1
ATOM 3505 O O . ALA A 1 473 ? -2.754 -15.721 12.289 1.00 90.44 473 ALA A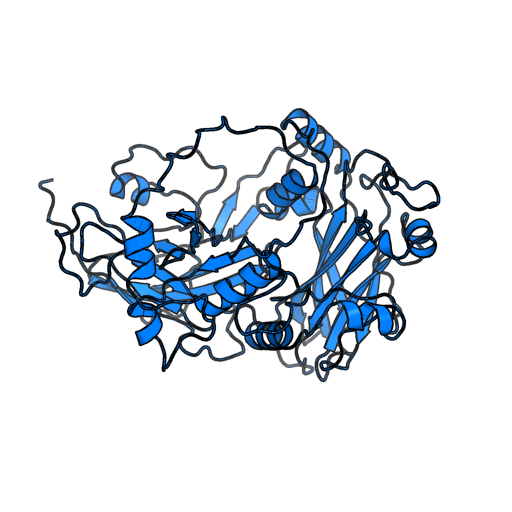 O 1
ATOM 3506 N N . GLY A 1 474 ? -4.611 -14.460 12.358 1.00 91.50 474 GLY A N 1
ATOM 3507 C CA . GLY A 1 474 ? -4.007 -13.367 13.122 1.00 91.50 474 GLY A CA 1
ATOM 3508 C C . GLY A 1 474 ? -4.098 -13.635 14.623 1.00 91.50 474 GLY A C 1
ATOM 3509 O O . GLY A 1 474 ? -5.031 -14.306 15.067 1.00 91.50 474 GLY A O 1
ATOM 3510 N N . GLU A 1 475 ? -3.179 -13.078 15.410 1.00 95.81 475 GLU A N 1
ATOM 3511 C CA . GLU A 1 475 ? -3.231 -13.150 16.876 1.00 95.81 475 GLU A CA 1
ATOM 3512 C C . GLU A 1 475 ? -4.519 -12.520 17.420 1.00 95.81 475 GLU A C 1
ATOM 3514 O O . GLU A 1 475 ? -5.096 -13.014 18.386 1.00 95.81 475 GLU A O 1
ATOM 3519 N N . ALA A 1 476 ? -4.989 -11.460 16.756 1.00 96.62 476 ALA A N 1
ATOM 3520 C CA . ALA A 1 476 ? -6.263 -10.802 17.004 1.00 96.62 476 ALA A CA 1
ATOM 3521 C C . ALA A 1 476 ? -6.831 -10.237 15.691 1.00 96.62 476 ALA A C 1
ATOM 3523 O O . ALA A 1 476 ? -7.073 -9.039 15.568 1.00 96.62 476 ALA A O 1
ATOM 3524 N N . GLY A 1 477 ? -7.030 -11.093 14.680 1.00 95.19 477 GLY A N 1
ATOM 3525 C CA . GLY A 1 477 ? -7.373 -10.675 13.305 1.00 95.19 477 GLY A CA 1
ATOM 3526 C C . GLY A 1 477 ? -8.707 -9.923 13.135 1.00 95.19 477 GLY A C 1
ATOM 3527 O O . GLY A 1 477 ? -9.025 -9.449 12.044 1.00 95.19 477 GLY A O 1
ATOM 3528 N N . SER A 1 478 ? -9.500 -9.804 14.200 1.00 96.62 478 SER A N 1
ATOM 3529 C CA . SER A 1 478 ? -10.677 -8.941 14.265 1.00 96.62 478 SER A CA 1
ATOM 3530 C C . SER A 1 478 ? -10.922 -8.466 15.695 1.00 96.62 478 SER A C 1
ATOM 3532 O O . SER A 1 478 ? -10.714 -9.229 16.637 1.00 96.62 478 SER A O 1
ATOM 3534 N N . ALA A 1 479 ? -11.465 -7.261 15.852 1.00 97.44 479 ALA A N 1
ATOM 3535 C CA . ALA A 1 479 ? -11.893 -6.721 17.137 1.00 97.44 479 ALA A CA 1
ATOM 3536 C C . ALA A 1 479 ? -13.419 -6.759 17.265 1.00 97.44 479 ALA A C 1
ATOM 3538 O O . ALA A 1 479 ? -14.138 -6.375 16.342 1.00 97.44 479 ALA A O 1
ATOM 3539 N N . THR A 1 480 ? -13.926 -7.166 18.431 1.00 97.06 480 THR A N 1
ATOM 3540 C CA . THR A 1 480 ? -15.347 -7.022 18.777 1.00 97.06 480 THR A CA 1
ATOM 3541 C C . THR A 1 480 ? -15.535 -5.817 19.684 1.00 97.06 480 THR A C 1
ATOM 3543 O O . THR A 1 480 ? -14.850 -5.691 20.697 1.00 97.06 480 THR A O 1
ATOM 3546 N N . TRP A 1 481 ? -16.505 -4.956 19.374 1.00 95.81 481 TRP A N 1
ATOM 3547 C CA . TRP A 1 481 ? -16.828 -3.813 20.222 1.00 95.81 481 TRP A CA 1
ATOM 3548 C C . TRP A 1 481 ? -18.329 -3.619 20.408 1.00 95.81 481 TRP A C 1
ATOM 3550 O O . TRP A 1 481 ? -19.110 -3.706 19.460 1.00 95.81 481 TRP A O 1
ATOM 3560 N N . ARG A 1 482 ? -18.742 -3.293 21.639 1.00 96.06 482 ARG A N 1
ATOM 3561 C CA . ARG A 1 482 ? -20.120 -2.902 21.961 1.00 96.06 482 ARG A CA 1
ATOM 3562 C C . ARG A 1 482 ? -20.203 -1.391 22.104 1.00 96.06 482 ARG A C 1
ATOM 3564 O O . ARG A 1 482 ? -19.695 -0.837 23.075 1.00 96.06 482 ARG A O 1
ATOM 3571 N N . MET A 1 483 ? -20.904 -0.747 21.179 1.00 93.56 483 MET A N 1
ATOM 3572 C CA . MET A 1 483 ? -21.042 0.704 21.157 1.00 93.56 483 MET A CA 1
ATOM 3573 C C . MET A 1 483 ? -21.905 1.179 22.331 1.00 93.56 483 MET A C 1
ATOM 3575 O O . MET A 1 483 ? -23.061 0.769 22.483 1.00 93.56 483 MET A O 1
ATOM 3579 N N . ARG A 1 484 ? -21.351 2.053 23.170 1.00 92.06 484 ARG A N 1
ATOM 3580 C CA . ARG A 1 484 ? -22.028 2.655 24.328 1.00 92.06 484 ARG A CA 1
ATOM 3581 C C . ARG A 1 484 ? -22.285 4.133 24.074 1.00 92.06 484 ARG A C 1
ATOM 3583 O O . ARG A 1 484 ? -21.812 4.688 23.092 1.00 92.06 484 ARG A O 1
ATOM 3590 N N . ARG A 1 485 ? -23.045 4.779 24.950 1.00 88.44 485 ARG A N 1
ATOM 3591 C CA . ARG A 1 485 ? -23.238 6.228 24.907 1.00 88.44 485 ARG A CA 1
ATOM 3592 C C . ARG A 1 485 ? -22.485 6.861 26.071 1.00 88.44 485 ARG A C 1
ATOM 3594 O O . ARG A 1 485 ? -22.810 6.568 27.216 1.00 88.44 485 ARG A O 1
ATOM 3601 N N . PHE A 1 486 ? -21.522 7.726 25.759 1.00 87.25 486 PHE A N 1
ATOM 3602 C CA . PHE A 1 486 ? -20.746 8.488 26.750 1.00 87.25 486 PHE A CA 1
ATOM 3603 C C . PHE A 1 486 ? -21.016 9.995 26.708 1.00 87.25 486 PHE A C 1
ATOM 3605 O O . PHE A 1 486 ? -20.572 10.723 27.587 1.00 87.25 486 PHE A O 1
ATOM 3612 N N . VAL A 1 487 ? -21.777 10.456 25.715 1.00 84.12 487 VAL A N 1
ATOM 3613 C CA . VAL A 1 487 ? -22.225 11.847 25.614 1.00 84.12 487 VAL A CA 1
ATOM 3614 C C . VAL A 1 487 ? -23.589 12.036 26.287 1.00 84.12 487 VAL A C 1
ATOM 3616 O O . VAL A 1 487 ? -24.453 11.151 26.170 1.00 84.12 487 VAL A O 1
ATOM 3619 N N . PRO A 1 488 ? -23.836 13.186 26.942 1.00 72.81 488 PRO A N 1
ATOM 3620 C CA . PRO A 1 488 ? -25.142 13.514 27.505 1.00 72.81 488 PRO A CA 1
ATOM 3621 C C . PRO A 1 488 ? -26.286 13.431 26.478 1.00 72.81 488 PRO A C 1
ATOM 3623 O O . PRO A 1 488 ? -26.093 13.496 25.259 1.00 72.81 488 PRO A O 1
ATOM 3626 N N . LEU A 1 489 ? -27.516 13.279 26.967 1.00 64.81 489 LEU A N 1
ATOM 3627 C CA . LEU A 1 489 ? -28.712 13.566 26.175 1.00 64.81 489 LEU A CA 1
ATOM 3628 C C . LEU A 1 489 ? -28.740 15.069 25.896 1.00 64.81 489 LEU A C 1
ATOM 3630 O O . LEU A 1 489 ? -28.908 15.854 26.822 1.00 64.81 489 LEU A O 1
ATOM 3634 N N . GLY A 1 490 ? -28.534 15.468 24.639 1.00 56.25 490 GLY A N 1
ATOM 3635 C CA . GLY A 1 490 ? -28.826 16.839 24.230 1.00 56.25 490 GLY A CA 1
ATOM 3636 C C . GLY A 1 490 ? -30.312 17.119 24.450 1.00 56.25 490 GLY A C 1
ATOM 3637 O O . GLY A 1 490 ? -31.142 16.258 24.148 1.00 56.25 490 GLY A O 1
ATOM 3638 N N . GLN A 1 491 ? -30.646 18.290 24.998 1.00 35.50 491 GLN A N 1
ATOM 3639 C CA . GLN A 1 491 ? -31.995 18.823 24.829 1.00 35.50 491 GLN A CA 1
ATOM 3640 C C . GLN A 1 491 ? -32.198 19.040 23.327 1.00 35.50 491 GLN A C 1
ATOM 3642 O O . GLN A 1 491 ? -31.360 19.676 22.688 1.00 35.50 491 GLN A O 1
ATOM 3647 N N . VAL A 1 492 ? -33.234 18.400 22.784 1.00 36.06 492 VAL A N 1
ATOM 3648 C CA . VAL A 1 492 ? -33.652 18.514 21.379 1.00 36.06 492 VAL A CA 1
ATOM 3649 C C . VAL A 1 492 ? -34.056 19.946 21.070 1.00 36.06 492 VAL A C 1
ATOM 3651 O O . VAL A 1 492 ? -34.756 20.534 21.927 1.00 36.06 492 VAL A O 1
#

Mean predicted aligned error: 6.19 Å

Secondary structure (DSSP, 8-state):
-PPPPPSEEEEEEEEEEETTTTEEEEEEEEEESS-TTSBTTTT-SS------BSTT---EEEEEEES-TTS--BTTTSPEEEEEEE----TTHHHHHHHHHHHS-B-SPP------TT--EEEE--HHHHTTTT--S-SSTTEE-STHHHHHHHS--SSPPP-PPP---B-HHHHHHHHTTSHHHHHHTTSEEEEEEE-GGGBTBEEEEEEE-TTSTTHHHHHH-GGGEEEEEEEEPP--TT-------SBEEE-BSSHHHHHTT-B-HHHHHHHHHTTTSB-SBEEEE---SSSTTS-TTS--PPPSS---EEEEE-HHHHHHHHHHHH-S--TTSPPBP---BSEEEEEEEEEETT-SS-EETTEEEES-EEESEEEPPEEEE--B----EEETTEEEE-S-SEEESSS-SSS--HHHHHHTT-S-PPPPSEEE-S-TT----TT-EEEEEEEEEETTS-S--TT---SSPPTB-SEEEE----S-----

Nearest PDB structures (foldseek):
  4glr-assembly2_J  TM=4.466E-01  e=1.613E+00  Gallus gallus
  7nyd-assembly1_A  TM=2.643E-01  e=4.246E+00  Homo sapiens

Foldseek 3Di:
DPQQAAQWEWFKKWFFADLVVQKTKIKIFIDGFAQQQQFSCPPGDDDFDTFHRNVPFWFKKWKWWAQDLPDFAAPVPTDTDPDIHTFDAAPCLVLLSVLLVVVAQADDHDDDDDFDQLAAAAEEAAPQQCVLFVHDDAPAPSYDPDCVVVCLFPDDAPDDDDPDDDDRYHHVVVVLLVQLLPLLSCVNNVRITIDMDRNVSHQQWTKMKMDTDPPTRCPRRCVSPVSNYWIWIFTGHHDDRPDTAAATGFKIHTHHNDPVRSVVQDDCPLVSVRSVVCGRQWFQTKGKDFDQACDSQDHNPDDHHGHQAGQAMFIATPRNNVSVQVSLSRHQDGPPDDGRGPMHTQFFFKWKWKDFPPDDFTFTLFWKWFCWDDRSDTRHTDIAGRGQGFDWDRGHSHTYTGNGRFTADWGHGHDDDCVVCVSVVHRDDDDDRIDHDRRPPPTRDAQTKMKMAMGTAGSSRHHDDRPDDGPDHRSNRIDMDHHHDRHDDDDD